Protein AF-0000000066940175 (afdb_homodimer)

Foldseek 3Di:
DPAEEDELPVPAQEWEDEDSHIYRAHLVLLVVQFVQSVQCPDPPNPPPQWDQDPVRGTYGYDHPADPVLVVVVRNQSSPVPVPDDQEDDLVSLLSNLVVCLVRVRLVSCVVVSVSRLVPPDPDLDLLRLLSSLVSCLSSVPFQSNFVSQLSPQQRAFAACDDRPPQCPDPLHFVCPSVVSRVVSVVLLVVLQCLLCVLLVLLVPDPAPLSVQLNVQLQVQCVVLQCHPPDPSNRRDHLNVSLVSLLPGDQQRRDDDARPPPVGVRGSNVNNNRSNSSVSSSVVSVCSSVPDIGDGSVVSNVVRVVVVVVVVD/DPAEEDELPVPAQEWEDEDSHIYRAHLVLLVVLFVQSVQCPDPPNPPPQWDQDPVRGTYGYDHPADPVLVVVVRNQSSPVPVPDDQEDDLVSLLSNLVVCLVRVRLVSCVVVSVSRLVPPDPDLDLLRLLSSLVSCLSSVPFQSNFVSQLSPQQRAFAACDDRPPQCPDPLHFVCPSVVSRVVSVVLLVVLQCLLCVLLVLLVPDPAPLSVQLNVQLQVQCVVLQCRPPDPSNRRDHLNVSLVSLLPGDLQRRDDDARPPPCGVRGCNVNNNRSNSSVSSSVSSVCSSVPDIGDGSVVSNVVRVVVVVVVVD

Secondary structure (DSSP, 8-state):
---EEEESSTT-SEEEEETTEEEEE-HHHHHHH-HHHHHHTSTT--STT-EEPTTS-EEEE-TTS-HHHHHHHHHHHTT-GGGS-S---HHHHHHHHHHHHHTT-HHHHHHHHHHHHHTS-----HHHHHHHHHHHHHTT-HHHHHHHHHHHHHH--S-----TTTTT-TTS-THHHHHHHHHHHHHHHHHHHHHHHHHHHHHTS-SHHHHHHHHHHHHHHHHTT--TTSHHHHHS-HHHHHHHHHTS-S-SS-S----SS-GGGSHHHHHHTTHHHHHHHHHHHHHHHH-----HHHHHHHHHHHHHHHT-/---EEEESSTT-SEEEEETTEEEEE-HHHHHHH-HHHHHHTSTT--STT-EEPTTS-EEEE-TTS-HHHHHHHHHHHTT-GGGS-S---HHHHHHHHHHHHHTT-HHHHHHHHHHHHHTS-----HHHHHHHHHHHHHTT-HHHHHHHHHHHHHH--S-----TTTTT-TTS-THHHHHHHHHHHHHHHHHHHHHHHHHHHHHTS-SHHHHHHHHHHHHHHHHTT--TTSHHHHHS-HHHHHHHHHTS-S-SS-S----SS-GGGSHHHHHHTTHHHHHHHHHHHHHHHH-----HHHHHHHHHHHHHHHT-

Structure (mmCIF, N/CA/C/O backbone):
data_AF-0000000066940175-model_v1
#
loop_
_entity.id
_entity.type
_entity.pdbx_description
1 polymer 'BTB domain-containing protein'
#
loop_
_atom_site.group_PDB
_atom_site.id
_atom_site.type_symbol
_atom_site.label_atom_id
_atom_site.label_alt_id
_atom_site.label_comp_id
_atom_site.label_asym_id
_atom_site.label_entity_id
_atom_site.label_seq_id
_atom_site.pdbx_PDB_ins_code
_atom_site.Cartn_x
_atom_site.Cartn_y
_atom_site.Cartn_z
_atom_site.occupancy
_atom_site.B_iso_or_equiv
_atom_site.auth_seq_id
_atom_site.auth_comp_id
_atom_site.auth_asym_id
_atom_site.auth_atom_id
_atom_site.pdbx_PDB_model_num
ATOM 1 N N . MET A 1 1 ? -8.594 -16.172 -40.312 1 38.34 1 MET A N 1
ATOM 2 C CA . MET A 1 1 ? -7.754 -15.148 -39.688 1 38.34 1 MET A CA 1
ATOM 3 C C . MET A 1 1 ? -6.738 -15.789 -38.75 1 38.34 1 MET A C 1
ATOM 5 O O . MET A 1 1 ? -7.043 -16.766 -38.062 1 38.34 1 MET A O 1
ATOM 9 N N . ALA A 1 2 ? -5.523 -15.633 -38.875 1 49.22 2 ALA A N 1
ATOM 10 C CA . ALA A 1 2 ? -4.402 -16.328 -38.25 1 49.22 2 ALA A CA 1
ATOM 11 C C . ALA A 1 2 ? -4.488 -16.25 -36.719 1 49.22 2 ALA A C 1
ATOM 13 O O . ALA A 1 2 ? -4.57 -15.156 -36.156 1 49.22 2 ALA A O 1
ATOM 14 N N . THR A 1 3 ? -5.059 -17.25 -35.969 1 66.62 3 THR A N 1
ATOM 15 C CA . THR A 1 3 ? -5.184 -17.328 -34.531 1 66.62 3 THR A CA 1
ATOM 16 C C . THR A 1 3 ? -3.818 -17.188 -33.844 1 66.62 3 THR A C 1
ATOM 18 O O . THR A 1 3 ? -2.891 -17.922 -34.156 1 66.62 3 THR A O 1
ATOM 21 N N . THR A 1 4 ? -3.506 -15.969 -33.344 1 80.31 4 THR A N 1
ATOM 22 C CA . THR A 1 4 ? -2.246 -15.711 -32.656 1 80.31 4 THR A CA 1
ATOM 23 C C . THR A 1 4 ? -2.199 -16.453 -31.312 1 80.31 4 THR A C 1
ATOM 25 O O . THR A 1 4 ? -3.213 -16.562 -30.625 1 80.31 4 THR A O 1
ATOM 28 N N . CYS A 1 5 ? -1.173 -17.188 -31.141 1 86.5 5 CYS A N 1
ATOM 29 C CA . CYS A 1 5 ? -0.987 -17.953 -29.906 1 86.5 5 CYS A CA 1
ATOM 30 C C . CYS A 1 5 ? -0.007 -17.25 -28.969 1 86.5 5 CYS A C 1
ATOM 32 O O . CYS A 1 5 ? 1.11 -16.906 -29.375 1 86.5 5 CYS A O 1
ATOM 34 N N . ILE A 1 6 ? -0.46 -16.844 -27.797 1 92.5 6 ILE A N 1
ATOM 35 C CA . ILE A 1 6 ? 0.382 -16.25 -26.766 1 92.5 6 ILE A CA 1
ATOM 36 C C . ILE A 1 6 ? 0.875 -17.344 -25.812 1 92.5 6 ILE A C 1
ATOM 38 O O . ILE A 1 6 ? 0.072 -18.078 -25.234 1 92.5 6 ILE A O 1
ATOM 42 N N . ASP A 1 7 ? 2.148 -17.438 -25.703 1 94.5 7 ASP A N 1
ATOM 43 C CA . ASP A 1 7 ? 2.748 -18.484 -24.859 1 94.5 7 ASP A CA 1
ATOM 44 C C . ASP A 1 7 ? 2.953 -17.984 -23.438 1 94.5 7 ASP A C 1
ATOM 46 O O . ASP A 1 7 ? 4.027 -17.484 -23.094 1 94.5 7 ASP A O 1
ATOM 50 N N . ILE A 1 8 ? 1.96 -18.141 -22.625 1 96.88 8 ILE A N 1
ATOM 51 C CA . ILE A 1 8 ? 2.111 -17.859 -21.203 1 96.88 8 ILE A CA 1
ATOM 52 C C . ILE A 1 8 ? 2.994 -18.922 -20.547 1 96.88 8 ILE A C 1
ATOM 54 O O . ILE A 1 8 ? 3.916 -18.594 -19.797 1 96.88 8 ILE A O 1
ATOM 58 N N . ASP A 1 9 ? 2.709 -20.125 -20.828 1 96.44 9 ASP A N 1
ATOM 59 C CA . ASP A 1 9 ? 3.58 -21.266 -20.547 1 96.44 9 ASP A CA 1
ATOM 60 C C . ASP A 1 9 ? 3.959 -22 -21.828 1 96.44 9 ASP A C 1
ATOM 62 O O . ASP A 1 9 ? 3.166 -22.781 -22.375 1 96.44 9 ASP A O 1
ATOM 66 N N . PRO A 1 10 ? 5.184 -21.797 -22.281 1 91.94 10 PRO A N 1
ATOM 67 C CA . PRO A 1 10 ? 5.586 -22.375 -23.562 1 91.94 10 PRO A CA 1
ATOM 68 C C . PRO A 1 10 ? 5.508 -23.891 -23.578 1 91.94 10 PRO A C 1
ATOM 70 O O . PRO A 1 10 ? 5.355 -24.5 -24.641 1 91.94 10 PRO A O 1
ATOM 73 N N . ILE A 1 11 ? 5.621 -24.5 -22.453 1 91.06 11 ILE A N 1
ATOM 74 C CA . ILE A 1 11 ? 5.543 -25.953 -22.406 1 91.06 11 ILE A CA 1
ATOM 75 C C . ILE A 1 11 ? 4.238 -26.391 -21.734 1 91.06 11 ILE A C 1
ATOM 77 O O . ILE A 1 11 ? 4.141 -27.5 -21.203 1 91.06 11 ILE A O 1
ATOM 81 N N . GLY A 1 12 ? 3.291 -25.5 -21.703 1 93.56 12 GLY A N 1
ATOM 82 C CA . GLY A 1 12 ? 1.998 -25.781 -21.094 1 93.56 12 GLY A CA 1
ATOM 83 C C . GLY A 1 12 ? 1.196 -26.828 -21.859 1 93.56 12 GLY A C 1
ATOM 84 O O . GLY A 1 12 ? 1.399 -27.016 -23.047 1 93.56 12 GLY A O 1
ATOM 85 N N . ASP A 1 13 ? 0.236 -27.422 -21.188 1 93.06 13 ASP A N 1
ATOM 86 C CA . ASP A 1 13 ? -0.524 -28.531 -21.766 1 93.06 13 ASP A CA 1
ATOM 87 C C . ASP A 1 13 ? -1.971 -28.125 -22.031 1 93.06 13 ASP A C 1
ATOM 89 O O . ASP A 1 13 ? -2.816 -28.984 -22.312 1 93.06 13 ASP A O 1
ATOM 93 N N . LEU A 1 14 ? -2.234 -26.875 -21.906 1 94.31 14 LEU A N 1
ATOM 94 C CA . LEU A 1 14 ? -3.605 -26.406 -22.047 1 94.31 14 LEU A CA 1
ATOM 95 C C . LEU A 1 14 ? -3.646 -25.109 -22.844 1 94.31 14 LEU A C 1
ATOM 97 O O . LEU A 1 14 ? -2.818 -24.219 -22.641 1 94.31 14 LEU A O 1
ATOM 101 N N . VAL A 1 15 ? -4.59 -25.062 -23.719 1 95.12 15 VAL A N 1
ATOM 102 C CA . VAL A 1 15 ? -4.797 -23.828 -24.484 1 95.12 15 VAL A CA 1
ATOM 103 C C . VAL A 1 15 ? -6.18 -23.266 -24.188 1 95.12 15 VAL A C 1
ATOM 105 O O . VAL A 1 15 ? -7.184 -23.969 -24.266 1 95.12 15 VAL A O 1
ATOM 108 N N . ILE A 1 16 ? -6.219 -22 -23.797 1 95.5 16 ILE A N 1
ATOM 109 C CA . ILE A 1 16 ? -7.461 -21.266 -23.578 1 95.5 16 ILE A CA 1
ATOM 110 C C . ILE A 1 16 ? -7.77 -20.391 -24.781 1 95.5 16 ILE A C 1
ATOM 112 O O . ILE A 1 16 ? -6.926 -19.609 -25.219 1 95.5 16 ILE A O 1
ATOM 116 N N . GLU A 1 17 ? -8.953 -20.609 -25.281 1 94.81 17 GLU A N 1
ATOM 117 C CA . GLU A 1 17 ? -9.336 -19.828 -26.453 1 94.81 17 GLU A CA 1
ATOM 118 C C . GLU A 1 17 ? -10.375 -18.766 -26.109 1 94.81 17 GLU A C 1
ATOM 120 O O . GLU A 1 17 ? -11.453 -19.094 -25.594 1 94.81 17 GLU A O 1
ATOM 125 N N . ILE A 1 18 ? -10.023 -17.562 -26.297 1 94.44 18 ILE A N 1
ATOM 126 C CA . ILE A 1 18 ? -10.914 -16.422 -26.078 1 94.44 18 ILE A CA 1
ATOM 127 C C . ILE A 1 18 ? -10.891 -15.516 -27.297 1 94.44 18 ILE A C 1
ATOM 129 O O . ILE A 1 18 ? -9.828 -15.062 -27.734 1 94.44 18 ILE A O 1
ATOM 133 N N . GLU A 1 19 ? -12.148 -15.211 -27.75 1 88.88 19 GLU A N 1
ATOM 134 C CA . GLU A 1 19 ? -12.234 -14.406 -28.969 1 88.88 19 GLU A CA 1
ATOM 135 C C . GLU A 1 19 ? -11.375 -14.992 -30.078 1 88.88 19 GLU A C 1
ATOM 137 O O . GLU A 1 19 ? -11.531 -16.156 -30.438 1 88.88 19 GLU A O 1
ATOM 142 N N . ASN A 1 20 ? -10.367 -14.336 -30.609 1 86.81 20 ASN A N 1
ATOM 143 C CA . ASN A 1 20 ? -9.516 -14.82 -31.688 1 86.81 20 ASN A CA 1
ATOM 144 C C . ASN A 1 20 ? -8.078 -15.039 -31.219 1 86.81 20 ASN A C 1
ATOM 146 O O . ASN A 1 20 ? -7.145 -14.977 -32.031 1 86.81 20 ASN A O 1
ATOM 150 N N . GLU A 1 21 ? -7.988 -15.305 -29.906 1 93.88 21 GLU A N 1
ATOM 151 C CA . GLU A 1 21 ? -6.656 -15.516 -29.359 1 93.88 21 GLU A CA 1
ATOM 152 C C . GLU A 1 21 ? -6.586 -16.828 -28.578 1 93.88 21 GLU A C 1
ATOM 154 O O . GLU A 1 21 ? -7.594 -17.281 -28.031 1 93.88 21 GLU A O 1
ATOM 159 N N . ARG A 1 22 ? -5.406 -17.375 -28.656 1 94.5 22 ARG A N 1
ATOM 160 C CA . ARG A 1 22 ? -5.113 -18.594 -27.906 1 94.5 22 ARG A CA 1
ATOM 161 C C . ARG A 1 22 ? -4.027 -18.359 -26.859 1 94.5 22 ARG A C 1
ATOM 163 O O . ARG A 1 22 ? -3.014 -17.719 -27.156 1 94.5 22 ARG A O 1
ATOM 170 N N . LEU A 1 23 ? -4.297 -18.75 -25.641 1 96.75 23 LEU A N 1
ATOM 171 C CA . LEU A 1 23 ? -3.324 -18.672 -24.562 1 96.75 23 LEU A CA 1
ATOM 172 C C . LEU A 1 23 ? -2.846 -20.047 -24.141 1 96.75 23 LEU A C 1
ATOM 174 O O . LEU A 1 23 ? -3.629 -20.859 -23.641 1 96.75 23 LEU A O 1
ATOM 178 N N . ARG A 1 24 ? -1.59 -20.328 -24.438 1 96.44 24 ARG A N 1
ATOM 179 C CA . ARG A 1 24 ? -1.033 -21.578 -23.938 1 96.44 24 ARG A CA 1
ATOM 180 C C . ARG A 1 24 ? -0.667 -21.484 -22.469 1 96.44 24 ARG A C 1
ATOM 182 O O . ARG A 1 24 ? 0.126 -20.625 -22.078 1 96.44 24 ARG A O 1
ATOM 189 N N . THR A 1 25 ? -1.273 -22.297 -21.656 1 97.19 25 THR A N 1
ATOM 190 C CA . THR A 1 25 ? -1.152 -22.219 -20.219 1 97.19 25 THR A CA 1
ATOM 191 C C . THR A 1 25 ? -0.934 -23.609 -19.609 1 97.19 25 THR A C 1
ATOM 193 O O . THR A 1 25 ? -0.825 -24.594 -20.328 1 97.19 25 THR A O 1
ATOM 196 N N . SER A 1 26 ? -0.748 -23.672 -18.312 1 96.88 26 SER A N 1
ATOM 197 C CA . SER A 1 26 ? -0.604 -24.922 -17.562 1 96.88 26 SER A CA 1
ATOM 198 C C . SER A 1 26 ? -1.913 -25.312 -16.891 1 96.88 26 SER A C 1
ATOM 200 O O . SER A 1 26 ? -2.451 -24.547 -16.078 1 96.88 26 SER A O 1
ATOM 202 N N . SER A 1 27 ? -2.383 -26.516 -17.203 1 95.69 27 SER A N 1
ATOM 203 C CA . SER A 1 27 ? -3.596 -27 -16.547 1 95.69 27 SER A CA 1
ATOM 204 C C . SER A 1 27 ? -3.395 -27.141 -15.047 1 95.69 27 SER A C 1
ATOM 206 O O . SER A 1 27 ? -4.32 -26.891 -14.266 1 95.69 27 SER A O 1
ATOM 208 N N . LYS A 1 28 ? -2.182 -27.469 -14.648 1 96 28 LYS A N 1
ATOM 209 C CA . LYS A 1 28 ? -1.861 -27.594 -13.234 1 96 28 LYS A CA 1
ATOM 210 C C . LYS A 1 28 ? -2.016 -26.266 -12.508 1 96 28 LYS A C 1
ATOM 212 O O . LYS A 1 28 ? -2.65 -26.188 -11.453 1 96 28 LYS A O 1
ATOM 217 N N . VAL A 1 29 ? -1.492 -25.234 -13.102 1 97.94 29 VAL A N 1
ATOM 218 C CA . VAL A 1 29 ? -1.504 -23.906 -12.492 1 97.94 29 VAL A CA 1
ATOM 219 C C . VAL A 1 29 ? -2.938 -23.391 -12.406 1 97.94 29 VAL A C 1
ATOM 221 O O . VAL A 1 29 ? -3.371 -22.906 -11.359 1 97.94 29 VAL A O 1
ATOM 224 N N . LEU A 1 30 ? -3.646 -23.516 -13.492 1 97.81 30 LEU A N 1
ATOM 225 C CA . LEU A 1 30 ? -5.031 -23.062 -13.508 1 97.81 30 LEU A CA 1
ATOM 226 C C . LEU A 1 30 ? -5.859 -23.812 -12.469 1 97.81 30 LEU A C 1
ATOM 228 O O . LEU A 1 30 ? -6.688 -23.219 -11.773 1 97.81 30 LEU A O 1
ATOM 232 N N . SER A 1 31 ? -5.594 -25.141 -12.336 1 96.94 31 SER A N 1
ATOM 233 C CA . SER A 1 31 ? -6.344 -25.969 -11.398 1 96.94 31 SER A CA 1
ATOM 234 C C . SER A 1 31 ? -6.027 -25.594 -9.953 1 96.94 31 SER A C 1
ATOM 236 O O . SER A 1 31 ? -6.895 -25.672 -9.078 1 96.94 31 SER A O 1
ATOM 238 N N . LEU A 1 32 ? -4.844 -25.203 -9.688 1 97.5 32 LEU A N 1
ATOM 239 C CA . LEU A 1 32 ? -4.449 -24.797 -8.336 1 97.5 32 LEU A CA 1
ATOM 240 C C . LEU A 1 32 ? -5.055 -23.453 -7.969 1 97.5 32 LEU A C 1
ATOM 242 O O . LEU A 1 32 ? -5.449 -23.234 -6.82 1 97.5 32 LEU A O 1
ATOM 246 N N . ALA A 1 33 ? -5.141 -22.578 -8.953 1 97.88 33 ALA A N 1
ATOM 247 C CA . ALA A 1 33 ? -5.578 -21.219 -8.711 1 97.88 33 ALA A CA 1
ATOM 248 C C . ALA A 1 33 ? -7.102 -21.125 -8.664 1 97.88 33 ALA A C 1
ATOM 250 O O . ALA A 1 33 ? -7.66 -20.188 -8.078 1 97.88 33 ALA A O 1
ATOM 251 N N . SER A 1 34 ? -7.812 -22.078 -9.273 1 97.81 34 SER A N 1
ATOM 252 C CA . SER A 1 34 ? -9.258 -21.984 -9.469 1 97.81 34 SER A CA 1
ATOM 253 C C . SER A 1 34 ? -9.914 -23.35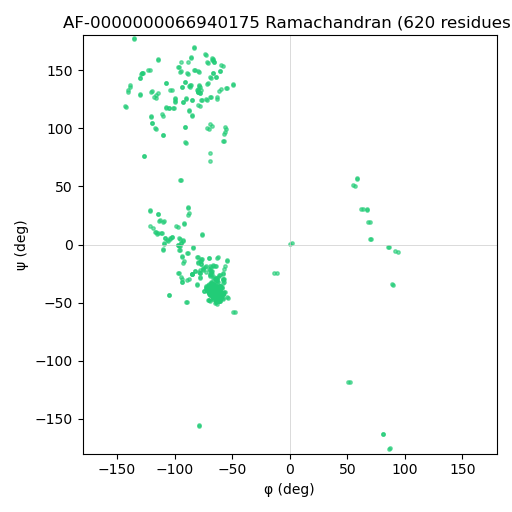9 -9.305 1 97.81 34 SER A C 1
ATOM 255 O O . SER A 1 34 ? -9.688 -24.266 -10.109 1 97.81 34 SER A O 1
ATOM 257 N N . PRO A 1 35 ? -10.797 -23.484 -8.352 1 96.62 35 PRO A N 1
ATOM 258 C CA . PRO A 1 35 ? -11.547 -24.734 -8.227 1 96.62 35 PRO A CA 1
ATOM 259 C C . PRO A 1 35 ? -12.438 -25.016 -9.43 1 96.62 35 PRO A C 1
ATOM 261 O O . PRO A 1 35 ? -12.695 -26.188 -9.758 1 96.62 35 PRO A O 1
ATOM 264 N N . VAL A 1 36 ? -12.891 -24 -10.039 1 96.31 36 VAL A N 1
ATOM 265 C CA . VAL A 1 36 ? -13.711 -24.141 -11.242 1 96.31 36 VAL A CA 1
ATOM 266 C C . VAL A 1 36 ? -12.898 -24.797 -12.352 1 96.31 36 VAL A C 1
ATOM 268 O O . VAL A 1 36 ? -13.344 -25.766 -12.969 1 96.31 36 VAL A O 1
ATOM 271 N N . PHE A 1 37 ? -11.711 -24.344 -12.578 1 96.12 37 PHE A N 1
ATOM 272 C CA . PHE A 1 37 ? -10.852 -24.969 -13.578 1 96.12 37 PHE A CA 1
ATOM 273 C C . PHE A 1 37 ? -10.406 -26.359 -13.133 1 96.12 37 PHE A C 1
ATOM 275 O O . PHE A 1 37 ? -10.25 -27.25 -13.969 1 96.12 37 PHE A O 1
ATOM 282 N N . ALA A 1 38 ? -10.172 -26.484 -11.812 1 95.62 38 ALA A N 1
ATOM 283 C CA . ALA A 1 38 ? -9.828 -27.812 -11.312 1 95.62 38 ALA A CA 1
ATOM 284 C C . ALA A 1 38 ? -10.906 -28.828 -11.672 1 95.62 38 ALA A C 1
ATOM 286 O O . ALA A 1 38 ? -10.594 -29.953 -12.086 1 95.62 38 ALA A O 1
ATOM 287 N N . ALA A 1 39 ? -12.125 -28.438 -11.555 1 93.62 39 ALA A N 1
ATOM 288 C CA . ALA A 1 39 ? -13.25 -29.312 -11.875 1 93.62 39 ALA A CA 1
ATOM 289 C C . ALA A 1 39 ? -13.367 -29.516 -13.383 1 93.62 39 ALA A C 1
ATOM 291 O O . ALA A 1 39 ? -13.586 -30.641 -13.844 1 93.62 39 ALA A O 1
ATOM 292 N N . MET A 1 40 ? -13.148 -28.5 -14.133 1 91.25 40 MET A N 1
ATOM 293 C CA . MET A 1 40 ? -13.305 -28.516 -15.586 1 91.25 40 MET A CA 1
ATOM 294 C C . MET A 1 40 ? -12.234 -29.375 -16.234 1 91.25 40 MET A C 1
ATOM 296 O O . MET A 1 40 ? -12.469 -29.984 -17.281 1 91.25 40 MET A O 1
ATOM 300 N N . LEU A 1 41 ? -11.07 -29.484 -15.562 1 91.19 41 LEU A N 1
ATOM 301 C CA . LEU A 1 41 ? -9.922 -30.109 -16.203 1 91.19 41 LEU A CA 1
ATOM 302 C C . LEU A 1 41 ? -9.68 -31.516 -15.633 1 91.19 41 LEU A C 1
ATOM 304 O O . LEU A 1 41 ? -8.695 -32.156 -15.992 1 91.19 41 LEU A O 1
ATOM 308 N N . ARG A 1 42 ? -10.516 -31.906 -14.781 1 86.25 42 ARG A N 1
ATOM 309 C CA . ARG A 1 42 ? -10.406 -33.25 -14.266 1 86.25 42 ARG A CA 1
ATOM 310 C C . ARG A 1 42 ? -10.547 -34.281 -15.383 1 86.25 42 ARG A C 1
ATOM 312 O O . ARG A 1 42 ? -11.25 -34.062 -16.359 1 86.25 42 ARG A O 1
ATOM 319 N N . PRO A 1 43 ? -9.828 -35.438 -15.141 1 76.25 43 PRO A N 1
ATOM 320 C CA . PRO A 1 43 ? -10.008 -36.5 -16.125 1 76.25 43 PRO A CA 1
ATOM 321 C C . PRO A 1 43 ? -11.453 -37 -16.219 1 76.25 43 PRO A C 1
ATOM 323 O O . PRO A 1 43 ? -12.133 -37.125 -15.195 1 76.25 43 PRO A O 1
ATOM 326 N N . GLY A 1 44 ? -12.016 -37.125 -17.359 1 66.75 44 GLY A N 1
ATOM 327 C CA . GLY A 1 44 ? -13.359 -37.656 -17.547 1 66.75 44 GLY A CA 1
ATOM 328 C C . GLY A 1 44 ? -14.406 -36.562 -17.609 1 66.75 44 GLY A C 1
ATOM 329 O O . GLY A 1 44 ? -15.609 -36.844 -17.656 1 66.75 44 GLY A O 1
ATOM 330 N N . PHE A 1 45 ? -13.875 -35.438 -17.344 1 61.31 45 PHE A N 1
ATOM 331 C CA . PHE A 1 45 ? -14.844 -34.344 -17.406 1 61.31 45 PHE A CA 1
ATOM 332 C C . PHE A 1 45 ? -15.508 -34.281 -18.781 1 61.31 45 PHE A C 1
ATOM 334 O O . PHE A 1 45 ? -14.82 -34.25 -19.797 1 61.31 45 PHE A O 1
ATOM 341 N N . ARG A 1 46 ? -16.578 -34.969 -18.984 1 55.06 46 ARG A N 1
ATOM 342 C CA . ARG A 1 46 ? -17.422 -35.156 -20.172 1 55.06 46 ARG A CA 1
ATOM 343 C C . ARG A 1 46 ? -17.922 -33.812 -20.703 1 55.06 46 ARG A C 1
ATOM 345 O O . ARG A 1 46 ? -18.547 -33.781 -21.766 1 55.06 46 ARG A O 1
ATOM 352 N N . GLU A 1 47 ? -17.844 -32.844 -19.812 1 52.5 47 GLU A N 1
ATOM 353 C CA . GLU A 1 47 ? -18.625 -31.781 -20.406 1 52.5 47 GLU A CA 1
ATOM 354 C C . GLU A 1 47 ? -17.891 -31.156 -21.594 1 52.5 47 GLU A C 1
ATOM 356 O O . GLU A 1 47 ? -16.656 -31.062 -21.594 1 52.5 47 GLU A O 1
ATOM 361 N N . GLY A 1 48 ? -18.156 -31.453 -22.828 1 53.34 48 GLY A N 1
ATOM 362 C CA . GLY A 1 48 ? -17.922 -31.047 -24.203 1 53.34 48 GLY A CA 1
ATOM 363 C C . GLY A 1 48 ? -17 -29.844 -24.312 1 53.34 48 GLY A C 1
ATOM 364 O O . GLY A 1 48 ? -16.766 -29.328 -25.406 1 53.34 48 GLY A O 1
ATOM 365 N N . THR A 1 49 ? -16.547 -29.391 -23.141 1 61.88 49 THR A N 1
ATOM 366 C CA . THR A 1 49 ? -15.969 -28.062 -23.328 1 61.88 49 THR A CA 1
ATOM 367 C C . THR A 1 49 ? -14.469 -28.172 -23.594 1 61.88 49 THR A C 1
ATOM 369 O O . THR A 1 49 ? -13.891 -27.297 -24.266 1 61.88 49 THR A O 1
ATOM 372 N N . VAL A 1 50 ? -13.859 -29.375 -23.297 1 67.19 50 VAL A N 1
ATOM 373 C CA . VAL A 1 50 ? -12.43 -29.5 -23.562 1 67.19 50 VAL A CA 1
ATOM 374 C C . VAL A 1 50 ? -12.203 -30.344 -24.812 1 67.19 50 VAL A C 1
ATOM 376 O O . VAL A 1 50 ? -12.75 -31.453 -24.922 1 67.19 50 VAL A O 1
ATOM 379 N N . ARG A 1 51 ? -11.617 -29.734 -25.812 1 72.19 51 ARG A N 1
ATOM 380 C CA . ARG A 1 51 ? -11.305 -30.422 -27.062 1 72.19 51 ARG A CA 1
ATOM 381 C C . ARG A 1 51 ? -9.82 -30.75 -27.141 1 72.19 51 ARG A C 1
ATOM 383 O O . ARG A 1 51 ? -8.984 -30.047 -26.594 1 72.19 51 ARG A O 1
ATOM 390 N N . ASN A 1 52 ? -9.516 -31.922 -27.5 1 70.62 52 ASN A N 1
ATOM 391 C CA . ASN A 1 52 ? -8.125 -32.281 -27.75 1 70.62 52 ASN A CA 1
ATOM 392 C C . ASN A 1 52 ? -7.695 -31.922 -29.172 1 70.62 52 ASN A C 1
ATOM 394 O O . ASN A 1 52 ? -8.477 -32.094 -30.109 1 70.62 52 ASN A O 1
ATOM 398 N N . THR A 1 53 ? -6.609 -31.125 -29.141 1 66.06 53 THR A N 1
ATOM 399 C CA . THR A 1 53 ? -6.07 -30.844 -30.469 1 66.06 53 THR A CA 1
ATOM 400 C C . THR A 1 53 ? -5.164 -31.984 -30.938 1 66.06 53 THR A C 1
ATOM 402 O O . THR A 1 53 ? -4.918 -32.938 -30.188 1 66.06 53 THR A O 1
ATOM 405 N N . GLU A 1 54 ? -4.809 -31.891 -32.25 1 59.59 54 GLU A N 1
ATOM 406 C CA . GLU A 1 54 ? -3.939 -32.875 -32.875 1 59.59 54 GLU A CA 1
ATOM 407 C C . GLU A 1 54 ? -2.6 -32.969 -32.156 1 59.59 54 GLU A C 1
ATOM 409 O O . GLU A 1 54 ? -1.982 -34.031 -32.094 1 59.59 54 GLU A O 1
ATOM 414 N N . ASP A 1 55 ? -2.15 -31.891 -31.562 1 65.31 55 ASP A N 1
ATOM 415 C CA . ASP A 1 55 ? -0.84 -31.875 -30.906 1 65.31 55 ASP A CA 1
ATOM 416 C C . ASP A 1 55 ? -0.949 -32.25 -29.438 1 65.31 55 ASP A C 1
ATOM 418 O O . ASP A 1 55 ? -0.04 -32 -28.656 1 65.31 55 ASP A O 1
ATOM 422 N N . ASN A 1 56 ? -2.076 -32.875 -29.125 1 70.81 56 ASN A N 1
ATOM 423 C CA . ASN A 1 56 ? -2.309 -33.438 -27.797 1 70.81 56 ASN A CA 1
ATOM 424 C C . ASN A 1 56 ? -2.439 -32.344 -26.75 1 70.81 56 ASN A C 1
ATOM 426 O O . ASN A 1 56 ? -2.025 -32.531 -25.594 1 70.81 56 ASN A O 1
ATOM 430 N N . LEU A 1 57 ? -2.713 -31.219 -27.281 1 83.56 57 LEU A N 1
ATOM 431 C CA . LEU A 1 57 ? -3.027 -30.141 -26.344 1 83.56 57 LEU A CA 1
ATOM 432 C C . LEU A 1 57 ? -4.531 -30.047 -26.125 1 83.56 57 LEU A C 1
ATOM 434 O O . LEU A 1 57 ? -5.32 -30.203 -27.047 1 83.56 57 LEU A O 1
ATOM 438 N N . ARG A 1 58 ? -4.918 -29.891 -24.875 1 89.69 58 ARG A N 1
ATOM 439 C CA . ARG A 1 58 ? -6.312 -29.656 -24.516 1 89.69 58 ARG A CA 1
ATOM 440 C C . ARG A 1 58 ? -6.695 -28.203 -24.766 1 89.69 58 ARG A C 1
ATOM 442 O O . ARG A 1 58 ? -5.91 -27.297 -24.5 1 89.69 58 ARG A O 1
ATOM 449 N N . VAL A 1 59 ? -7.859 -28.031 -25.328 1 91.69 59 VAL A N 1
ATOM 450 C CA . VAL A 1 59 ? -8.328 -26.688 -25.641 1 91.69 59 VAL A CA 1
ATOM 451 C C . VAL A 1 59 ? -9.633 -26.406 -24.906 1 91.69 59 VAL A C 1
ATOM 453 O O . VAL A 1 59 ? -10.547 -27.234 -24.922 1 91.69 59 VAL A O 1
ATOM 456 N N . VAL A 1 60 ? -9.773 -25.281 -24.234 1 93.31 60 VAL A N 1
ATOM 457 C CA . VAL A 1 60 ? -10.977 -24.828 -23.547 1 93.31 60 VAL A CA 1
ATOM 458 C C . VAL A 1 60 ? -11.43 -23.484 -24.141 1 93.31 60 VAL A C 1
ATOM 460 O O . VAL A 1 60 ? -10.773 -22.453 -23.938 1 93.31 60 VAL A O 1
ATOM 463 N N . PRO A 1 61 ? -12.516 -23.484 -24.844 1 93.25 61 PRO A N 1
ATOM 464 C CA . PRO A 1 61 ? -13.055 -22.219 -25.344 1 93.25 61 PRO A CA 1
ATOM 465 C C . PRO A 1 61 ? -13.828 -21.438 -24.281 1 93.25 61 PRO A C 1
ATOM 467 O O . PRO A 1 61 ? -14.633 -22.016 -23.547 1 93.25 61 PRO A O 1
ATOM 470 N N . LEU A 1 62 ? -13.531 -20.156 -24.141 1 94.06 62 LEU A N 1
ATOM 471 C CA . LEU A 1 62 ? -14.25 -19.25 -23.25 1 94.06 62 LEU A CA 1
ATOM 472 C C . LEU A 1 62 ? -14.734 -18.016 -24.016 1 94.06 62 LEU A C 1
ATOM 474 O O . LEU A 1 62 ? -14.289 -16.906 -23.75 1 94.06 62 LEU A O 1
ATOM 478 N N . PRO A 1 63 ? -15.727 -18.188 -24.75 1 91.81 63 PRO A N 1
ATOM 479 C CA . PRO A 1 63 ? -16.125 -17.141 -25.688 1 91.81 63 PRO A CA 1
ATOM 480 C C . PRO A 1 63 ? -16.703 -15.906 -24.969 1 91.81 63 PRO A C 1
ATOM 482 O O . PRO A 1 63 ? -16.641 -14.797 -25.516 1 91.81 63 PRO A O 1
ATOM 485 N N . ASP A 1 64 ? -17.172 -15.961 -23.766 1 92.75 64 ASP A N 1
ATOM 486 C CA . ASP A 1 64 ? -17.859 -14.867 -23.109 1 92.75 64 ASP A CA 1
ATOM 487 C C . ASP A 1 64 ? -16.906 -14.078 -22.203 1 92.75 64 ASP A C 1
ATOM 489 O O . ASP A 1 64 ? -17.297 -13.07 -21.625 1 92.75 64 ASP A O 1
ATOM 493 N N . ASP A 1 65 ? -15.68 -14.508 -22.172 1 95.12 65 ASP A N 1
ATOM 494 C CA . ASP A 1 65 ? -14.773 -13.875 -21.219 1 95.12 65 ASP A CA 1
ATOM 495 C C . ASP A 1 65 ? -13.977 -12.75 -21.891 1 95.12 65 ASP A C 1
ATOM 497 O O . ASP A 1 65 ? -13.758 -12.781 -23.094 1 95.12 65 ASP A O 1
ATOM 501 N N . ASP A 1 66 ? -13.656 -11.734 -21.062 1 95.94 66 ASP A N 1
ATOM 502 C CA . ASP A 1 66 ? -12.805 -10.648 -21.516 1 95.94 66 ASP A CA 1
ATOM 503 C C . ASP A 1 66 ? -11.359 -11.109 -21.672 1 95.94 66 ASP A C 1
ATOM 505 O O . ASP A 1 66 ? -10.758 -11.625 -20.719 1 95.94 66 ASP A O 1
ATOM 509 N N . LEU A 1 67 ? -10.789 -10.93 -22.828 1 96.38 67 LEU A N 1
ATOM 510 C CA . LEU A 1 67 ? -9.469 -11.445 -23.172 1 96.38 67 LEU A CA 1
ATOM 511 C C . LEU A 1 67 ? -8.398 -10.797 -22.281 1 96.38 67 LEU A C 1
ATOM 513 O O . LEU A 1 67 ? -7.57 -11.492 -21.703 1 96.38 67 LEU A O 1
ATOM 517 N N . ASP A 1 68 ? -8.43 -9.5 -22.188 1 96.44 68 ASP A N 1
ATOM 518 C CA . ASP A 1 68 ? -7.391 -8.781 -21.453 1 96.44 68 ASP A CA 1
ATOM 519 C C . ASP A 1 68 ? -7.406 -9.148 -19.984 1 96.44 68 ASP A C 1
ATOM 521 O O . ASP A 1 68 ? -6.355 -9.344 -19.375 1 96.44 68 ASP A O 1
ATOM 525 N N . ALA A 1 69 ? -8.578 -9.242 -19.406 1 97.12 69 ALA A N 1
ATOM 526 C CA . ALA A 1 69 ? -8.703 -9.609 -18 1 97.12 69 ALA A CA 1
ATOM 527 C C . ALA A 1 69 ? -8.211 -11.031 -17.766 1 97.12 69 ALA A C 1
ATOM 529 O O . ALA A 1 69 ? -7.492 -11.289 -16.797 1 97.12 69 ALA A O 1
ATOM 530 N N . PHE A 1 70 ? -8.562 -11.922 -18.688 1 97.81 70 PHE A N 1
ATOM 531 C CA . PHE A 1 70 ? -8.164 -13.312 -18.484 1 97.81 70 PHE A CA 1
ATOM 532 C C . PHE A 1 70 ? -6.668 -13.484 -18.703 1 97.81 70 PHE A C 1
ATOM 534 O O . PHE A 1 70 ? -6.02 -14.25 -17.984 1 97.81 70 PHE A O 1
ATOM 541 N N . LYS A 1 71 ? -6.188 -12.805 -19.656 1 97.25 71 LYS A N 1
ATOM 542 C CA . LYS A 1 71 ? -4.746 -12.82 -19.891 1 97.25 71 LYS A CA 1
ATOM 543 C C . LYS A 1 71 ? -3.98 -12.344 -18.656 1 97.25 71 LYS A C 1
ATOM 545 O O . LYS A 1 71 ? -2.947 -12.922 -18.312 1 97.25 71 LYS A O 1
ATOM 550 N N . LEU A 1 72 ? -4.496 -11.336 -18.047 1 97.56 72 LEU A N 1
ATOM 551 C CA . LEU A 1 72 ? -3.885 -10.812 -16.828 1 97.56 72 LEU A CA 1
ATOM 552 C C . LEU A 1 72 ? -3.881 -11.859 -15.719 1 97.56 72 LEU A C 1
ATOM 554 O O . LEU A 1 72 ? -2.867 -12.055 -15.047 1 97.56 72 LEU A O 1
ATOM 558 N N . VAL A 1 73 ? -4.988 -12.547 -15.57 1 98.31 73 VAL A N 1
ATOM 559 C CA . VAL A 1 73 ? -5.07 -13.633 -14.586 1 98.31 73 VAL A CA 1
ATOM 560 C C . VAL A 1 73 ? -4 -14.68 -14.883 1 98.31 73 VAL A C 1
ATOM 562 O O . VAL A 1 73 ? -3.246 -15.07 -13.992 1 98.31 73 VAL A O 1
ATOM 565 N N . CYS A 1 74 ? -3.889 -15.055 -16.125 1 98.44 74 CYS A N 1
ATOM 566 C CA . CYS A 1 74 ? -2.943 -16.094 -16.531 1 98.44 74 CYS A CA 1
ATOM 567 C C . CYS A 1 74 ? -1.509 -15.656 -16.25 1 98.44 74 CYS A C 1
ATOM 569 O O . CYS A 1 74 ? -0.702 -16.453 -15.758 1 98.44 74 CYS A O 1
ATOM 571 N N . ARG A 1 75 ? -1.259 -14.43 -16.562 1 98.12 75 ARG A N 1
ATOM 572 C CA . ARG A 1 75 ? 0.101 -13.945 -16.344 1 98.12 75 ARG A CA 1
ATOM 573 C C . ARG A 1 75 ? 0.442 -13.898 -14.867 1 98.12 75 ARG A C 1
ATOM 575 O O . ARG A 1 75 ? 1.557 -14.25 -14.469 1 98.12 75 ARG A O 1
ATOM 582 N N . VAL A 1 76 ? -0.486 -13.492 -14.055 1 98 76 VAL A N 1
ATOM 583 C CA . VAL A 1 76 ? -0.258 -13.406 -12.617 1 98 76 VAL A CA 1
ATOM 584 C C . VAL A 1 76 ? -0.002 -14.797 -12.055 1 98 76 VAL A C 1
ATOM 586 O O . VAL A 1 76 ? 0.996 -15.023 -11.367 1 98 76 VAL A O 1
ATOM 589 N N . ILE A 1 77 ? -0.81 -15.773 -12.398 1 98.44 77 ILE A N 1
ATOM 590 C CA . ILE A 1 77 ? -0.717 -17.078 -11.742 1 98.44 77 ILE A CA 1
ATOM 591 C C . ILE A 1 77 ? 0.43 -17.875 -12.352 1 98.44 77 ILE A C 1
ATOM 593 O O . ILE A 1 77 ? 0.855 -18.891 -11.781 1 98.44 77 ILE A O 1
ATOM 597 N N . HIS A 1 78 ? 0.923 -17.453 -13.492 1 98.5 78 HIS A N 1
ATOM 598 C CA . HIS A 1 78 ? 2.109 -18.094 -14.062 1 98.5 78 HIS A CA 1
ATOM 599 C C . HIS A 1 78 ? 3.367 -17.281 -13.742 1 98.5 78 HIS A C 1
ATOM 601 O O . HIS A 1 78 ? 4.387 -17.422 -14.422 1 98.5 78 HIS A O 1
ATOM 607 N N . PHE A 1 79 ? 3.281 -16.391 -12.797 1 97.62 79 PHE A N 1
ATOM 608 C CA . PHE A 1 79 ? 4.383 -15.703 -12.133 1 97.62 79 PHE A CA 1
ATOM 609 C C . PHE A 1 79 ? 5.098 -14.773 -13.102 1 97.62 79 PHE A C 1
ATOM 611 O O . PHE A 1 79 ? 6.324 -14.633 -13.047 1 97.62 79 PHE A O 1
ATOM 618 N N . GLN A 1 80 ? 4.352 -14.25 -14.062 1 97.25 80 GLN A N 1
ATOM 619 C CA . GLN A 1 80 ? 4.895 -13.25 -14.984 1 97.25 80 GLN A CA 1
ATOM 620 C C . GLN A 1 80 ? 4.574 -11.836 -14.508 1 97.25 80 GLN A C 1
ATOM 622 O O . GLN A 1 80 ? 4.066 -11.023 -15.281 1 97.25 80 GLN A O 1
ATOM 627 N N . LEU A 1 81 ? 4.93 -11.508 -13.336 1 95.44 81 LEU A N 1
ATOM 628 C CA . LEU A 1 81 ? 4.551 -10.258 -12.68 1 95.44 81 LEU A CA 1
ATOM 629 C C . LEU A 1 81 ? 5.379 -9.094 -13.203 1 95.44 81 LEU A C 1
ATOM 631 O O . LEU A 1 81 ? 5.02 -7.934 -13.008 1 95.44 81 LEU A O 1
ATOM 635 N N . ASP A 1 82 ? 6.477 -9.383 -13.859 1 92.81 82 ASP A N 1
ATOM 636 C CA . ASP A 1 82 ? 7.297 -8.344 -14.484 1 92.81 82 ASP A CA 1
ATOM 637 C C . ASP A 1 82 ? 6.758 -7.973 -15.859 1 92.81 82 ASP A C 1
ATOM 639 O O . ASP A 1 82 ? 7.25 -7.035 -16.5 1 92.81 82 ASP A O 1
ATOM 643 N N . GLN A 1 83 ? 5.691 -8.688 -16.297 1 94.56 83 GLN A N 1
ATOM 644 C CA . GLN A 1 83 ? 5.148 -8.469 -17.641 1 94.56 83 GLN A CA 1
ATOM 645 C C . GLN A 1 83 ? 3.732 -7.902 -17.562 1 94.56 83 GLN A C 1
ATOM 647 O O . GLN A 1 83 ? 3.016 -7.898 -18.578 1 94.56 83 GLN A O 1
ATOM 652 N N . ILE A 1 84 ? 3.33 -7.531 -16.406 1 95.19 84 ILE A N 1
ATOM 653 C CA . ILE A 1 84 ? 1.996 -6.961 -16.25 1 95.19 84 ILE A CA 1
ATOM 654 C C . ILE A 1 84 ? 2.104 -5.496 -15.828 1 95.19 84 ILE A C 1
ATOM 656 O O . ILE A 1 84 ? 3.135 -5.07 -15.305 1 95.19 84 ILE A O 1
ATOM 660 N N . PRO A 1 85 ? 1.032 -4.75 -16.062 1 94 85 PRO A N 1
ATOM 661 C CA . PRO A 1 85 ? 1.094 -3.334 -15.695 1 94 85 PRO A CA 1
ATOM 662 C C . PRO A 1 85 ? 1.181 -3.115 -14.188 1 94 85 PRO A C 1
ATOM 664 O O . PRO A 1 85 ? 0.568 -3.857 -13.414 1 94 85 PRO A O 1
ATOM 667 N N . GLN A 1 86 ? 1.852 -2.096 -13.82 1 89.88 86 GLN A N 1
ATOM 668 C CA . GLN A 1 86 ? 1.973 -1.734 -12.414 1 89.88 86 GLN A CA 1
ATOM 669 C C . GLN A 1 86 ? 0.707 -1.047 -11.906 1 89.88 86 GLN A C 1
ATOM 671 O O . GLN A 1 86 ? 0.393 -1.105 -10.719 1 89.88 86 GLN A O 1
ATOM 676 N N . GLU A 1 87 ? 0.086 -0.42 -12.836 1 92.94 87 GLU A N 1
ATOM 677 C CA . GLU A 1 87 ? -1.172 0.255 -12.523 1 92.94 87 GLU A CA 1
ATOM 678 C C . GLU A 1 87 ? -2.271 -0.159 -13.5 1 92.94 87 GLU A C 1
ATOM 680 O O . GLU A 1 87 ? -1.994 -0.484 -14.656 1 92.94 87 GLU A O 1
ATOM 685 N N . LEU A 1 88 ? -3.445 -0.171 -12.961 1 95.06 88 LEU A N 1
ATOM 686 C CA . LEU A 1 88 ? -4.617 -0.48 -13.773 1 95.06 88 LEU A CA 1
ATOM 687 C C . LEU A 1 88 ? -5.707 0.567 -13.578 1 95.06 88 LEU A C 1
ATOM 689 O O . LEU A 1 88 ? -5.887 1.083 -12.477 1 95.06 88 LEU A O 1
ATOM 693 N N . GLU A 1 89 ? -6.395 0.866 -14.641 1 95 89 GLU A N 1
ATOM 694 C CA . GLU A 1 89 ? -7.586 1.705 -14.539 1 95 89 GLU A CA 1
ATOM 695 C C . GLU A 1 89 ? -8.742 0.941 -13.898 1 95 89 GLU A C 1
ATOM 697 O O . GLU A 1 89 ? -8.781 -0.29 -13.945 1 95 89 GLU A O 1
ATOM 702 N N . ILE A 1 90 ? -9.695 1.645 -13.469 1 94.81 90 ILE A N 1
ATOM 703 C CA . ILE A 1 90 ? -10.805 1.059 -12.727 1 94.81 90 ILE A CA 1
ATOM 704 C C . ILE A 1 90 ? -11.609 0.142 -13.641 1 94.81 90 ILE A C 1
ATOM 706 O O . ILE A 1 90 ? -12.094 -0.909 -13.203 1 94.81 90 ILE A O 1
ATOM 710 N N . ASP A 1 91 ? -11.719 0.459 -14.867 1 95.25 91 ASP A N 1
ATOM 711 C CA . ASP A 1 91 ? -12.453 -0.374 -15.812 1 95.25 91 ASP A CA 1
ATOM 712 C C . ASP A 1 91 ? -11.828 -1.763 -15.922 1 95.25 91 ASP A C 1
ATOM 714 O O . ASP A 1 91 ? -12.531 -2.77 -15.93 1 95.25 91 ASP A O 1
ATOM 718 N N . SER A 1 92 ? -10.555 -1.751 -16.016 1 96.5 92 SER A N 1
ATOM 719 C CA . SER A 1 92 ? -9.82 -3.008 -16.109 1 96.5 92 SER A CA 1
ATOM 720 C C . SER A 1 92 ? -9.953 -3.83 -14.836 1 96.5 92 SER A C 1
ATOM 722 O O . SER A 1 92 ? -10.086 -5.055 -14.891 1 96.5 92 SER A O 1
ATOM 724 N N . LEU A 1 93 ? -9.914 -3.143 -13.75 1 96.75 93 LEU A N 1
ATOM 725 C CA . LEU A 1 93 ? -10.031 -3.828 -12.469 1 96.75 93 LEU A CA 1
ATOM 726 C C . LEU A 1 93 ? -11.414 -4.449 -12.305 1 96.75 93 LEU A C 1
ATOM 728 O O . LEU A 1 93 ? -11.547 -5.535 -11.734 1 96.75 93 LEU A O 1
ATOM 732 N N . GLU A 1 94 ? -12.406 -3.773 -12.781 1 94.56 94 GLU A N 1
ATOM 733 C CA . GLU A 1 94 ? -13.758 -4.309 -12.727 1 94.56 94 GLU A CA 1
ATOM 734 C C . GLU A 1 94 ? -13.891 -5.574 -13.57 1 94.56 94 GLU A C 1
ATOM 736 O O . GLU A 1 94 ? -14.5 -6.555 -13.133 1 94.56 94 GLU A O 1
ATOM 741 N N . LYS A 1 95 ? -13.328 -5.562 -14.719 1 96.38 95 LYS A N 1
ATOM 742 C CA . LYS A 1 95 ? -13.336 -6.746 -15.578 1 96.38 95 LYS A CA 1
ATOM 743 C C . LYS A 1 95 ? -12.578 -7.898 -14.93 1 96.38 95 LYS A C 1
ATOM 745 O O . LYS A 1 95 ? -13.016 -9.055 -14.992 1 96.38 95 LYS A O 1
ATOM 750 N N . LEU A 1 96 ? -11.484 -7.543 -14.367 1 97.31 96 LEU A N 1
ATOM 751 C CA . LEU A 1 96 ? -10.688 -8.539 -13.664 1 97.31 96 LEU A CA 1
ATOM 752 C C . LEU A 1 96 ? -11.484 -9.164 -12.516 1 97.31 96 LEU A C 1
ATOM 754 O O . LEU A 1 96 ? -11.453 -10.383 -12.328 1 97.31 96 LEU A O 1
ATOM 758 N N . ALA A 1 97 ? -12.156 -8.312 -11.805 1 95.75 97 ALA A N 1
ATOM 759 C CA . ALA A 1 97 ? -12.953 -8.789 -10.672 1 95.75 97 ALA A CA 1
ATOM 760 C C . ALA A 1 97 ? -14.031 -9.766 -11.125 1 95.75 97 ALA A C 1
ATOM 762 O O . ALA A 1 97 ? -14.281 -10.773 -10.461 1 95.75 97 ALA A O 1
ATOM 763 N N . LEU A 1 98 ? -14.586 -9.531 -12.227 1 93.31 98 LEU A N 1
ATOM 764 C CA . LEU A 1 98 ? -15.625 -10.406 -12.766 1 93.31 98 LEU A CA 1
ATOM 765 C C . LEU A 1 98 ? -15.055 -11.766 -13.133 1 93.31 98 LEU A C 1
ATOM 767 O O . LEU A 1 98 ? -15.648 -12.805 -12.828 1 93.31 98 LEU A O 1
ATOM 771 N N . VAL A 1 99 ? -13.922 -11.734 -13.758 1 96.56 99 VAL A N 1
ATOM 772 C CA . VAL A 1 99 ? -13.266 -12.984 -14.133 1 96.56 99 VAL A CA 1
ATOM 773 C C . VAL A 1 99 ? -12.891 -13.773 -12.883 1 96.56 99 VAL A C 1
ATOM 775 O O . VAL A 1 99 ? -13.117 -14.984 -12.812 1 96.56 99 VAL A O 1
ATOM 778 N N . CYS A 1 100 ? -12.336 -13.094 -11.93 1 96.75 100 CYS A N 1
ATOM 779 C CA . CYS A 1 100 ? -11.914 -13.75 -10.695 1 96.75 100 CYS A CA 1
ATOM 780 C C . CYS A 1 100 ? -13.102 -14.359 -9.969 1 96.75 100 CYS A C 1
ATOM 782 O O . CYS A 1 100 ? -13 -15.453 -9.414 1 96.75 100 CYS A O 1
ATOM 784 N N . ASP A 1 101 ? -14.164 -13.648 -9.961 1 91.25 101 ASP A N 1
ATOM 785 C CA . ASP A 1 101 ? -15.383 -14.141 -9.32 1 91.25 101 ASP A CA 1
ATOM 786 C C . ASP A 1 101 ? -15.938 -15.352 -10.07 1 91.25 101 ASP A C 1
ATOM 788 O O . ASP A 1 101 ? -16.281 -16.359 -9.453 1 91.25 101 ASP A O 1
ATOM 792 N N . LYS A 1 102 ? -16 -15.289 -11.359 1 93.69 102 LYS A N 1
ATOM 793 C CA . LYS A 1 102 ? -16.547 -16.344 -12.211 1 93.69 102 LYS A CA 1
ATOM 794 C C . LYS A 1 102 ? -15.781 -17.656 -12.023 1 93.69 102 LYS A C 1
ATOM 796 O O . LYS A 1 102 ? -16.391 -18.719 -11.938 1 93.69 102 LYS A O 1
ATOM 801 N N . TYR A 1 103 ? -14.508 -17.531 -11.945 1 96.88 103 TYR A N 1
ATOM 802 C CA . TYR A 1 103 ? -13.688 -18.734 -11.883 1 96.88 103 TYR A CA 1
ATOM 803 C C . TYR A 1 103 ? -13.188 -18.984 -10.469 1 96.88 103 TYR A C 1
ATOM 805 O O . TYR A 1 103 ? -12.344 -19.859 -10.25 1 96.88 103 TYR A O 1
ATOM 813 N N . GLN A 1 104 ? -13.602 -18.203 -9.531 1 95.81 104 GLN A N 1
ATOM 814 C CA . GLN A 1 104 ? -13.289 -18.375 -8.117 1 95.81 104 GLN A CA 1
ATOM 815 C C . GLN A 1 104 ? -11.781 -18.406 -7.883 1 95.81 104 GLN A C 1
ATOM 817 O O . GLN A 1 104 ? -11.273 -19.312 -7.219 1 95.81 104 GLN A O 1
ATOM 822 N N . CYS A 1 105 ? -11.094 -17.453 -8.414 1 97.25 105 CYS A N 1
ATOM 823 C CA . CYS A 1 105 ? -9.648 -17.391 -8.234 1 97.25 105 CYS A CA 1
ATOM 824 C C . CYS A 1 105 ? -9.234 -16.078 -7.57 1 97.25 105 CYS A C 1
ATOM 826 O O . CYS A 1 105 ? -8.125 -15.586 -7.789 1 97.25 105 CYS A O 1
ATOM 828 N N . THR A 1 106 ? -10.07 -15.484 -6.75 1 95.5 106 THR A N 1
ATOM 829 C CA . THR A 1 106 ? -9.82 -14.211 -6.074 1 95.5 106 THR A CA 1
ATOM 830 C C . THR A 1 106 ? -8.617 -14.32 -5.145 1 95.5 106 THR A C 1
ATOM 832 O O . THR A 1 106 ? -7.809 -13.398 -5.062 1 95.5 106 THR A O 1
ATOM 835 N N . VAL A 1 107 ? -8.484 -15.445 -4.5 1 95.88 107 VAL A N 1
ATOM 836 C CA . VAL A 1 107 ? -7.395 -15.633 -3.547 1 95.88 107 VAL A CA 1
ATOM 837 C C . VAL A 1 107 ? -6.055 -15.547 -4.27 1 95.88 107 VAL A C 1
ATOM 839 O O . VAL A 1 107 ? -5.121 -14.898 -3.791 1 95.88 107 VAL A O 1
ATOM 842 N N . ALA A 1 108 ? -5.953 -16.094 -5.438 1 96.81 108 ALA A N 1
ATOM 843 C CA . ALA A 1 108 ? -4.711 -16.141 -6.203 1 96.81 108 ALA A CA 1
ATOM 844 C C . ALA A 1 108 ? -4.297 -14.742 -6.66 1 96.81 108 ALA A C 1
ATOM 846 O O . ALA A 1 108 ? -3.113 -14.484 -6.891 1 96.81 108 ALA A O 1
ATOM 847 N N . LEU A 1 109 ? -5.238 -13.828 -6.742 1 96.81 109 LEU A N 1
ATOM 848 C CA . LEU A 1 109 ? -4.961 -12.508 -7.305 1 96.81 109 LEU A CA 1
ATOM 849 C C . LEU A 1 109 ? -4.969 -11.438 -6.219 1 96.81 109 LEU A C 1
ATOM 851 O O . LEU A 1 109 ? -4.734 -10.258 -6.496 1 96.81 109 LEU A O 1
ATOM 855 N N . ARG A 1 110 ? -5.184 -11.781 -5.047 1 94.25 110 ARG A N 1
ATOM 856 C CA . ARG A 1 110 ? -5.555 -10.844 -3.992 1 94.25 110 ARG A CA 1
ATOM 857 C C . ARG A 1 110 ? -4.461 -9.797 -3.777 1 94.25 110 ARG A C 1
ATOM 859 O O . ARG A 1 110 ? -4.746 -8.602 -3.674 1 94.25 110 ARG A O 1
ATOM 866 N N . HIS A 1 111 ? -3.193 -10.188 -3.75 1 93.81 111 HIS A N 1
ATOM 867 C CA . HIS A 1 111 ? -2.121 -9.242 -3.455 1 93.81 111 HIS A CA 1
ATOM 868 C C . HIS A 1 111 ? -1.85 -8.328 -4.645 1 93.81 111 HIS A C 1
ATOM 870 O O . HIS A 1 111 ? -1.599 -7.133 -4.469 1 93.81 111 HIS A O 1
ATOM 876 N N . CYS A 1 112 ? -1.886 -8.867 -5.832 1 95 112 CYS A N 1
ATOM 877 C CA . CYS A 1 112 ? -1.768 -8.039 -7.023 1 95 112 CYS A CA 1
ATOM 878 C C . CYS A 1 112 ? -2.906 -7.023 -7.098 1 95 112 CYS A C 1
ATOM 880 O O . CYS A 1 112 ? -2.67 -5.836 -7.32 1 95 112 CYS A O 1
ATOM 882 N N . ALA A 1 113 ? -4.059 -7.508 -6.832 1 95.25 113 ALA A N 1
ATOM 883 C CA . ALA A 1 113 ? -5.246 -6.664 -6.914 1 95.25 113 ALA A CA 1
ATOM 884 C C . ALA A 1 113 ? -5.207 -5.562 -5.855 1 95.25 113 ALA A C 1
ATOM 886 O O . ALA A 1 113 ? -5.613 -4.43 -6.117 1 95.25 113 ALA A O 1
ATOM 887 N N . ALA A 1 114 ? -4.781 -5.922 -4.699 1 94.25 114 ALA A N 1
ATOM 888 C CA . ALA A 1 114 ? -4.668 -4.941 -3.623 1 94.25 114 ALA A CA 1
ATOM 889 C C . ALA A 1 114 ? -3.75 -3.789 -4.023 1 94.25 114 ALA A C 1
ATOM 891 O O . ALA A 1 114 ? -4.078 -2.621 -3.809 1 94.25 114 ALA A O 1
ATOM 892 N N . LEU A 1 115 ? -2.643 -4.102 -4.648 1 93.75 115 LEU A N 1
ATOM 893 C CA . LEU A 1 115 ? -1.686 -3.078 -5.051 1 93.75 115 LEU A CA 1
ATOM 894 C C . LEU A 1 115 ? -2.242 -2.236 -6.195 1 93.75 115 LEU A C 1
ATOM 896 O O . LEU A 1 115 ? -2.045 -1.019 -6.227 1 93.75 115 LEU A O 1
ATOM 900 N N . TRP A 1 116 ? -2.93 -2.924 -7.148 1 95.12 116 TRP A N 1
ATOM 901 C CA . TRP A 1 116 ? -3.551 -2.186 -8.242 1 95.12 116 TRP A CA 1
ATOM 902 C C . TRP A 1 116 ? -4.598 -1.208 -7.719 1 95.12 116 TRP A C 1
ATOM 904 O O . TRP A 1 116 ? -4.672 -0.066 -8.18 1 95.12 116 TRP A O 1
ATOM 914 N N . LEU A 1 117 ? -5.316 -1.65 -6.793 1 94 117 LEU A N 1
ATOM 915 C CA . LEU A 1 117 ? -6.355 -0.797 -6.23 1 94 117 LEU A CA 1
ATOM 916 C C . LEU A 1 117 ? -5.742 0.369 -5.461 1 94 117 LEU A C 1
ATOM 918 O O . LEU A 1 117 ? -6.238 1.495 -5.535 1 94 117 LEU A O 1
ATOM 922 N N . GLN A 1 118 ? -4.691 0.139 -4.754 1 89.56 118 GLN A N 1
ATOM 923 C CA . GLN A 1 118 ? -3.986 1.163 -3.99 1 89.56 118 GLN A CA 1
ATOM 924 C C . GLN A 1 118 ? -3.406 2.234 -4.91 1 89.56 118 GLN A C 1
ATOM 926 O O . GLN A 1 118 ? -3.248 3.389 -4.504 1 89.56 118 GLN A O 1
ATOM 931 N N . SER A 1 119 ? -3.072 1.836 -6.07 1 89.06 119 SER A N 1
ATOM 932 C CA . SER A 1 119 ? -2.406 2.75 -6.992 1 89.06 119 SER A CA 1
ATOM 933 C C . SER A 1 119 ? -3.396 3.736 -7.602 1 89.06 119 SER A C 1
ATOM 935 O O . SER A 1 119 ? -2.994 4.734 -8.203 1 89.06 119 SER A O 1
ATOM 937 N N . LEU A 1 120 ? -4.609 3.439 -7.402 1 90.88 120 LEU A N 1
ATOM 938 C CA . LEU A 1 120 ? -5.605 4.375 -7.914 1 90.88 120 LEU A CA 1
ATOM 939 C C . LEU A 1 120 ? -5.574 5.684 -7.133 1 90.88 120 LEU A C 1
ATOM 941 O O . LEU A 1 120 ? -5.207 5.699 -5.957 1 90.88 120 LEU A O 1
ATOM 945 N N . SER A 1 121 ? -5.785 6.723 -7.805 1 75.81 121 SER A N 1
ATOM 946 C CA . SER A 1 121 ? -5.738 8.047 -7.188 1 75.81 121 SER A CA 1
ATOM 947 C C . SER A 1 121 ? -6.578 8.094 -5.918 1 75.81 121 SER A C 1
ATOM 949 O O . SER A 1 121 ? -7.578 7.379 -5.801 1 75.81 121 SER A O 1
ATOM 951 N N . ASP A 1 122 ? -5.926 8.797 -4.93 1 79.19 122 ASP A N 1
ATOM 952 C CA . ASP A 1 122 ? -6.695 9.055 -3.717 1 79.19 122 ASP A CA 1
ATOM 953 C C . ASP A 1 122 ? -7.824 10.047 -3.982 1 79.19 122 ASP A C 1
ATOM 955 O O . ASP A 1 122 ? -7.734 11.211 -3.594 1 79.19 122 ASP A O 1
ATOM 959 N N . THR A 1 123 ? -8.758 9.625 -4.633 1 82.75 123 THR A N 1
ATOM 960 C CA . THR A 1 123 ? -9.867 10.492 -4.996 1 82.75 123 THR A CA 1
ATOM 961 C C . THR A 1 123 ? -10.945 10.477 -3.91 1 82.75 123 THR A C 1
ATOM 963 O O . THR A 1 123 ? -10.992 9.555 -3.092 1 82.75 123 THR A O 1
ATOM 966 N N . TYR A 1 124 ? -11.695 11.516 -3.926 1 83.81 124 TYR A N 1
ATOM 967 C CA . TYR A 1 124 ? -12.852 11.594 -3.045 1 83.81 124 TYR A CA 1
ATOM 968 C C . TYR A 1 124 ? -14.133 11.773 -3.848 1 83.81 124 TYR A C 1
ATOM 970 O O . TYR A 1 124 ? -15.18 12.117 -3.293 1 83.81 124 TYR A O 1
ATOM 978 N N . VAL A 1 125 ? -13.961 11.5 -5.066 1 87.12 125 VAL A N 1
ATOM 979 C CA . VAL A 1 125 ? -15.133 11.547 -5.938 1 87.12 125 VAL A CA 1
ATOM 980 C C . VAL A 1 125 ? -15.984 10.305 -5.723 1 87.12 125 VAL A C 1
ATOM 982 O O . VAL A 1 125 ? -15.523 9.18 -5.953 1 87.12 125 VAL A O 1
ATOM 985 N N . ALA A 1 126 ? -17.203 10.492 -5.402 1 86.44 126 ALA A N 1
ATOM 986 C CA . ALA A 1 126 ? -18.094 9.438 -4.949 1 86.44 126 ALA A CA 1
ATOM 987 C C . ALA A 1 126 ? -18.25 8.352 -6.012 1 86.44 126 ALA A C 1
ATOM 989 O O . ALA A 1 126 ? -18.203 7.156 -5.699 1 86.44 126 ALA A O 1
ATOM 990 N N . ALA A 1 127 ? -18.438 8.797 -7.207 1 87.62 127 ALA A N 1
ATOM 991 C CA . ALA A 1 127 ? -18.641 7.844 -8.289 1 87.62 127 ALA A CA 1
ATOM 992 C C . ALA A 1 127 ? -17.453 6.902 -8.438 1 87.62 127 ALA A C 1
ATOM 994 O O . ALA A 1 127 ? -17.625 5.703 -8.672 1 87.62 127 ALA A O 1
ATOM 995 N N . GLN A 1 128 ? -16.312 7.453 -8.336 1 91.38 128 GLN A N 1
ATOM 996 C CA . GLN A 1 128 ? -15.094 6.648 -8.438 1 91.38 128 GLN A CA 1
ATOM 997 C C . GLN A 1 128 ? -14.93 5.742 -7.223 1 91.38 128 GLN A C 1
ATOM 999 O O . GLN A 1 128 ? -14.547 4.578 -7.359 1 91.38 128 GLN A O 1
ATOM 1004 N N . LEU A 1 129 ? -15.25 6.281 -6.102 1 93.56 129 LEU A N 1
ATOM 1005 C CA . LEU A 1 129 ? -15.125 5.512 -4.863 1 93.56 129 LEU A CA 1
ATOM 1006 C C . LEU A 1 129 ? -16.094 4.336 -4.859 1 93.56 129 LEU A C 1
ATOM 1008 O O . LEU A 1 129 ? -15.758 3.25 -4.383 1 93.56 129 LEU A O 1
ATOM 1012 N N . ASN A 1 130 ? -17.234 4.539 -5.434 1 92.56 130 ASN A N 1
ATOM 1013 C CA . ASN A 1 130 ? -18.219 3.467 -5.523 1 92.56 130 ASN A CA 1
ATOM 1014 C C . ASN A 1 130 ? -17.688 2.285 -6.332 1 92.56 130 ASN A C 1
ATOM 1016 O O . ASN A 1 130 ? -17.828 1.133 -5.918 1 92.56 130 ASN A O 1
ATOM 1020 N N . ARG A 1 131 ? -17.125 2.6 -7.402 1 93.31 131 ARG A N 1
ATOM 1021 C CA . ARG A 1 131 ? -16.578 1.562 -8.273 1 93.31 131 ARG A CA 1
ATOM 1022 C C . ARG A 1 131 ? -15.422 0.836 -7.605 1 93.31 131 ARG A C 1
ATOM 1024 O O . ARG A 1 131 ? -15.312 -0.389 -7.695 1 93.31 131 ARG A O 1
ATOM 1031 N N . GLN A 1 132 ? -14.609 1.619 -6.934 1 95.81 132 GLN A N 1
ATOM 1032 C CA . GLN A 1 132 ? -13.492 1.022 -6.215 1 95.81 132 GLN A CA 1
ATOM 1033 C C . GLN A 1 132 ? -13.977 0.103 -5.102 1 95.81 132 GLN A C 1
ATOM 1035 O O . GLN A 1 132 ? -13.406 -0.967 -4.879 1 95.81 132 GLN A O 1
ATOM 1040 N N . LEU A 1 133 ? -15.016 0.509 -4.445 1 95.06 133 LEU A N 1
ATOM 1041 C CA . LEU A 1 133 ? -15.578 -0.282 -3.359 1 95.06 133 LEU A CA 1
ATOM 1042 C C . LEU A 1 133 ? -16.125 -1.606 -3.881 1 95.06 133 LEU A C 1
ATOM 1044 O O . LEU A 1 133 ? -15.945 -2.65 -3.252 1 95.06 133 LEU A O 1
ATOM 1048 N N . LEU A 1 134 ? -16.719 -1.564 -5.004 1 93.56 134 LEU A N 1
ATOM 1049 C CA . LEU A 1 134 ? -17.234 -2.779 -5.629 1 93.56 134 LEU A CA 1
ATOM 1050 C C . LEU A 1 134 ? -16.109 -3.752 -5.938 1 93.56 134 LEU A C 1
ATOM 1052 O O . LEU A 1 134 ? -16.203 -4.941 -5.637 1 93.56 134 LEU A O 1
ATOM 1056 N N . VAL A 1 135 ? -15.078 -3.225 -6.508 1 95.06 135 VAL A N 1
ATOM 1057 C CA . VAL A 1 135 ? -13.922 -4.043 -6.859 1 95.06 135 VAL A CA 1
ATOM 1058 C C . VAL A 1 135 ? -13.336 -4.668 -5.598 1 95.06 135 VAL A C 1
ATOM 1060 O O . VAL A 1 135 ? -13.047 -5.867 -5.566 1 95.06 135 VAL A O 1
ATOM 1063 N N . ALA A 1 136 ? -13.203 -3.846 -4.559 1 95.69 136 ALA A N 1
ATOM 1064 C CA . ALA A 1 136 ? -12.664 -4.348 -3.299 1 95.69 136 ALA A CA 1
ATOM 1065 C C . ALA A 1 136 ? -13.539 -5.457 -2.729 1 95.69 136 ALA A C 1
ATOM 1067 O O . ALA A 1 136 ? -13.031 -6.438 -2.176 1 95.69 136 ALA A O 1
ATOM 1068 N N . TYR A 1 137 ? -14.812 -5.301 -2.922 1 93.56 137 TYR A N 1
ATOM 1069 C CA . TYR A 1 137 ? -15.758 -6.297 -2.434 1 93.56 137 TYR A CA 1
ATOM 1070 C C . TYR A 1 137 ? -15.648 -7.59 -3.229 1 93.56 137 TYR A C 1
ATOM 1072 O O . TYR A 1 137 ? -15.492 -8.672 -2.652 1 93.56 137 TYR A O 1
ATOM 1080 N N . LEU A 1 138 ? -15.633 -7.5 -4.516 1 92.12 138 LEU A N 1
ATOM 1081 C CA . LEU A 1 138 ? -15.656 -8.672 -5.387 1 92.12 138 LEU A CA 1
ATOM 1082 C C . LEU A 1 138 ? -14.344 -9.453 -5.277 1 92.12 138 LEU A C 1
ATOM 1084 O O . LEU A 1 138 ? -14.344 -10.68 -5.359 1 92.12 138 LEU A O 1
ATOM 1088 N N . LEU A 1 139 ? -13.273 -8.742 -5.043 1 94.56 139 LEU A N 1
ATOM 1089 C CA . LEU A 1 139 ? -11.969 -9.391 -4.996 1 94.56 139 LEU A CA 1
ATOM 1090 C C . LEU A 1 139 ? -11.586 -9.758 -3.566 1 94.56 139 LEU A C 1
ATOM 1092 O O . LEU A 1 139 ? -10.484 -10.25 -3.318 1 94.56 139 LEU A O 1
ATOM 1096 N N . ASP A 1 140 ? -12.5 -9.453 -2.639 1 93 140 ASP A N 1
ATOM 1097 C CA . ASP A 1 140 ? -12.328 -9.828 -1.239 1 93 140 ASP A CA 1
ATOM 1098 C C . ASP A 1 140 ? -11.047 -9.234 -0.662 1 93 140 ASP A C 1
ATOM 1100 O O . ASP A 1 140 ? -10.195 -9.969 -0.156 1 93 140 ASP A O 1
ATOM 1104 N N . LEU A 1 141 ? -10.953 -7.945 -0.746 1 94.5 141 LEU A N 1
ATOM 1105 C CA . LEU A 1 141 ? -9.828 -7.184 -0.222 1 94.5 141 LEU A CA 1
ATOM 1106 C C . LEU A 1 141 ? -10.242 -6.367 0.997 1 94.5 141 LEU A C 1
ATOM 1108 O O . LEU A 1 141 ? -10.625 -5.199 0.869 1 94.5 141 LEU A O 1
ATOM 1112 N N . PRO A 1 142 ? -10.07 -6.855 2.154 1 93.06 142 PRO A N 1
ATOM 1113 C CA . PRO A 1 142 ? -10.648 -6.238 3.352 1 93.06 142 PRO A CA 1
ATOM 1114 C C . PRO A 1 142 ? -10.031 -4.879 3.67 1 93.06 142 PRO A C 1
ATOM 1116 O O . PRO A 1 142 ? -10.75 -3.941 4.031 1 93.06 142 PRO A O 1
ATOM 1119 N N . THR A 1 143 ? -8.734 -4.758 3.59 1 92.38 143 THR A N 1
ATOM 1120 C CA . THR A 1 143 ? -8.07 -3.504 3.926 1 92.38 143 THR A CA 1
ATOM 1121 C C . THR A 1 143 ? -8.484 -2.396 2.961 1 92.38 143 THR A C 1
ATOM 1123 O O . THR A 1 143 ? -8.82 -1.289 3.387 1 92.38 143 THR A O 1
ATOM 1126 N N . ALA A 1 144 ? -8.43 -2.713 1.697 1 94.19 144 ALA A N 1
ATOM 1127 C CA . ALA A 1 144 ? -8.852 -1.737 0.697 1 94.19 144 ALA A CA 1
ATOM 1128 C C . ALA A 1 144 ? -10.32 -1.358 0.891 1 94.19 144 ALA A C 1
ATOM 1130 O O . ALA A 1 144 ? -10.688 -0.187 0.772 1 94.19 144 ALA A O 1
ATOM 1131 N N . PHE A 1 145 ? -11.141 -2.33 1.183 1 95.94 145 PHE A N 1
ATOM 1132 C CA . PHE A 1 145 ? -12.562 -2.105 1.394 1 95.94 145 PHE A CA 1
ATOM 1133 C C . PHE A 1 145 ? -12.797 -1.133 2.545 1 95.94 145 PHE A C 1
ATOM 1135 O O . PHE A 1 145 ? -13.609 -0.213 2.434 1 95.94 145 PHE A O 1
ATOM 1142 N N . SER A 1 146 ? -12.109 -1.344 3.594 1 95.75 146 SER A N 1
ATOM 1143 C CA . SER A 1 146 ? -12.211 -0.475 4.762 1 95.75 146 SER A CA 1
ATOM 1144 C C . SER A 1 146 ? -11.781 0.95 4.43 1 95.75 146 SER A C 1
ATOM 1146 O O . SER A 1 146 ? -12.5 1.906 4.715 1 95.75 146 SER A O 1
ATOM 1148 N N . ASP A 1 147 ? -10.664 1.08 3.783 1 94.94 147 ASP A N 1
ATOM 1149 C CA . ASP A 1 147 ? -10.133 2.4 3.461 1 94.94 147 ASP A CA 1
ATOM 1150 C C . ASP A 1 147 ? -11.07 3.156 2.523 1 94.94 147 ASP A C 1
ATOM 1152 O O . ASP A 1 147 ? -11.352 4.336 2.74 1 94.94 147 ASP A O 1
ATOM 1156 N N . ILE A 1 148 ? -11.531 2.473 1.53 1 95.69 148 ILE A N 1
ATOM 1157 C CA . ILE A 1 148 ? -12.359 3.105 0.507 1 95.69 148 ILE A CA 1
ATOM 1158 C C . ILE A 1 148 ? -13.719 3.477 1.098 1 95.69 148 ILE A C 1
ATOM 1160 O O . ILE A 1 148 ? -14.25 4.559 0.827 1 95.69 148 ILE A O 1
ATOM 1164 N N . SER A 1 149 ? -14.289 2.584 1.873 1 95.31 149 SER A N 1
ATOM 1165 C CA . SER A 1 149 ? -15.555 2.896 2.516 1 95.31 149 SER A CA 1
ATOM 1166 C C . SER A 1 149 ? -15.43 4.102 3.441 1 95.31 149 SER A C 1
ATOM 1168 O O . SER A 1 149 ? -16.359 4.906 3.555 1 95.31 149 SER A O 1
ATOM 1170 N N . TRP A 1 150 ? -14.312 4.207 4.066 1 95.81 150 TRP A N 1
ATOM 1171 C CA . TRP A 1 150 ? -14.086 5.359 4.934 1 95.81 150 TRP A CA 1
ATOM 1172 C C . TRP A 1 150 ? -14.023 6.648 4.121 1 95.81 150 TRP A C 1
ATOM 1174 O O . TRP A 1 150 ? -14.641 7.648 4.488 1 95.81 150 TRP A O 1
ATOM 1184 N N . ARG A 1 151 ? -13.336 6.621 3.068 1 94.69 151 ARG A N 1
ATOM 1185 C CA . ARG A 1 151 ? -13.266 7.797 2.211 1 94.69 151 ARG A CA 1
ATOM 1186 C C . ARG A 1 151 ? -14.648 8.172 1.688 1 94.69 151 ARG A C 1
ATOM 1188 O O . ARG A 1 151 ? -14.969 9.359 1.567 1 94.69 151 ARG A O 1
A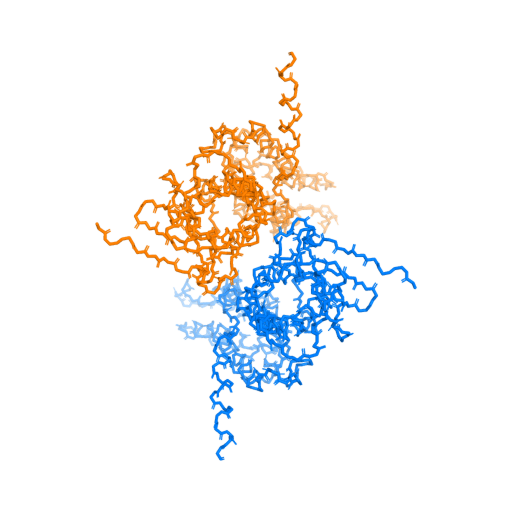TOM 1195 N N . LEU A 1 152 ? -15.375 7.168 1.366 1 93.69 152 LEU A N 1
ATOM 1196 C CA . LEU A 1 152 ? -16.75 7.398 0.915 1 93.69 152 LEU A CA 1
ATOM 1197 C C . LEU A 1 152 ? -17.562 8.109 1.991 1 93.69 152 LEU A C 1
ATOM 1199 O O . LEU A 1 152 ? -18.266 9.078 1.707 1 93.69 152 LEU A O 1
ATOM 1203 N N . MET A 1 153 ? -17.453 7.703 3.193 1 93.88 153 MET A N 1
ATOM 1204 C CA . MET A 1 153 ? -18.172 8.305 4.312 1 93.88 153 MET A CA 1
ATOM 1205 C C . MET A 1 153 ? -17.703 9.727 4.57 1 93.88 153 MET A C 1
ATOM 1207 O O . MET A 1 153 ? -18.484 10.594 4.945 1 93.88 153 MET A O 1
ATOM 1211 N N . GLN A 1 154 ? -16.438 9.891 4.328 1 93.88 154 GLN A N 1
ATOM 1212 C CA . GLN A 1 154 ? -15.867 11.211 4.539 1 93.88 154 GLN A CA 1
ATOM 1213 C C . GLN A 1 154 ? -16.375 12.211 3.508 1 93.88 154 GLN A C 1
ATOM 1215 O O . GLN A 1 154 ? -16.641 13.375 3.832 1 93.88 154 GLN A O 1
ATOM 1220 N N . SER A 1 155 ? -16.531 11.773 2.312 1 92.06 155 SER A N 1
ATOM 1221 C CA . SER A 1 155 ? -16.719 12.695 1.198 1 92.06 155 SER A CA 1
ATOM 1222 C C . SER A 1 155 ? -18.203 12.922 0.919 1 92.06 155 SER A C 1
ATOM 1224 O O . SER A 1 155 ? -18.594 13.984 0.443 1 92.06 155 SER A O 1
ATOM 1226 N N . GLN A 1 156 ? -18.969 11.984 1.144 1 90.5 156 GLN A N 1
ATOM 1227 C CA . GLN A 1 156 ? -20.359 12.086 0.756 1 90.5 156 GLN A CA 1
ATOM 1228 C C . GLN A 1 156 ? -21.188 12.773 1.844 1 90.5 156 GLN A C 1
ATOM 1230 O O . GLN A 1 156 ? -21 12.5 3.033 1 90.5 156 GLN A O 1
ATOM 1235 N N . ALA A 1 157 ? -22.031 13.633 1.352 1 90.31 157 ALA A N 1
ATOM 1236 C CA . ALA A 1 157 ? -22.922 14.336 2.266 1 90.31 157 ALA A CA 1
ATOM 1237 C C . ALA A 1 157 ? -24.234 13.578 2.449 1 90.31 157 ALA A C 1
ATOM 1239 O O . ALA A 1 157 ? -24.75 12.992 1.497 1 90.31 157 ALA A O 1
ATOM 1240 N N . GLY A 1 158 ? -24.703 13.57 3.668 1 85.75 158 GLY A N 1
ATOM 1241 C CA . GLY A 1 158 ? -26.016 13.016 3.928 1 85.75 158 GLY A CA 1
ATOM 1242 C C . GLY A 1 158 ? -26.016 11.5 4.023 1 85.75 158 GLY A C 1
ATOM 1243 O O . GLY A 1 158 ? -24.969 10.883 4.23 1 85.75 158 GLY A O 1
ATOM 1244 N N . GLN A 1 159 ? -27.172 10.93 3.916 1 86.75 159 GLN A N 1
ATOM 1245 C CA . GLN A 1 159 ? -27.359 9.492 4.051 1 86.75 159 GLN A CA 1
ATOM 1246 C C . GLN A 1 159 ? -27.062 8.773 2.738 1 86.75 159 GLN A C 1
ATOM 1248 O O . GLN A 1 159 ? -27.234 9.344 1.658 1 86.75 159 GLN A O 1
ATOM 1253 N N . PHE A 1 160 ? -26.609 7.547 2.914 1 90.75 160 PHE A N 1
ATOM 1254 C CA . PHE A 1 160 ? -26.391 6.699 1.748 1 90.75 160 PHE A CA 1
ATOM 1255 C C . PHE A 1 160 ? -27.688 6.008 1.337 1 90.75 160 PHE A C 1
ATOM 1257 O O . PHE A 1 160 ? -28.203 5.156 2.064 1 90.75 160 PHE A O 1
ATOM 1264 N N . ASP A 1 161 ? -28.188 6.414 0.203 1 88.88 161 ASP A N 1
ATOM 1265 C CA . ASP A 1 161 ? -29.438 5.816 -0.28 1 88.88 161 ASP A CA 1
ATOM 1266 C C . ASP A 1 161 ? -29.156 4.84 -1.421 1 88.88 161 ASP A C 1
ATOM 1268 O O . ASP A 1 161 ? -29.797 3.785 -1.506 1 88.88 161 ASP A O 1
ATOM 1272 N N . VAL A 1 162 ? -28.328 5.266 -2.271 1 88.62 162 VAL A N 1
ATOM 1273 C CA . VAL A 1 162 ? -27.984 4.438 -3.424 1 88.62 162 VAL A CA 1
ATOM 1274 C C . VAL A 1 162 ? -26.5 4.555 -3.734 1 88.62 162 VAL A C 1
ATOM 1276 O O . VAL A 1 162 ? -25.922 5.645 -3.67 1 88.62 162 VAL A O 1
ATOM 1279 N N . LEU A 1 163 ? -25.938 3.471 -3.922 1 90.12 163 LEU A N 1
ATOM 1280 C CA . LEU A 1 163 ? -24.578 3.4 -4.457 1 90.12 163 LEU A CA 1
ATOM 1281 C C . LEU A 1 163 ? -24.562 2.682 -5.805 1 90.12 163 LEU A C 1
ATOM 1283 O O . LEU A 1 163 ? -24.531 1.451 -5.855 1 90.12 163 LEU A O 1
ATOM 1287 N N . PRO A 1 164 ? -24.5 3.521 -6.82 1 85.06 164 PRO A N 1
ATOM 1288 C CA . PRO A 1 164 ? -24.625 2.896 -8.141 1 85.06 164 PRO A CA 1
ATOM 1289 C C . PRO A 1 164 ? -23.594 1.79 -8.367 1 85.06 164 PRO A C 1
ATOM 1291 O O . PRO A 1 164 ? -22.422 1.957 -8.023 1 85.06 164 PRO A O 1
ATOM 1294 N N . GLY A 1 165 ? -24.047 0.663 -8.906 1 83.12 165 GLY A N 1
ATOM 1295 C CA . GLY A 1 165 ? -23.172 -0.475 -9.172 1 83.12 165 GLY A CA 1
ATOM 1296 C C . GLY A 1 165 ? -23.078 -1.434 -8 1 83.12 165 GLY A C 1
ATOM 1297 O O . GLY A 1 165 ? -22.953 -2.645 -8.188 1 83.12 165 GLY A O 1
ATOM 1298 N N . LEU A 1 166 ? -23.125 -0.905 -6.746 1 86 166 LEU A N 1
ATOM 1299 C CA . LEU A 1 166 ? -22.984 -1.73 -5.551 1 86 166 LEU A CA 1
ATOM 1300 C C . LEU A 1 166 ? -24.344 -2.234 -5.078 1 86 166 LEU A C 1
ATOM 1302 O O . LEU A 1 166 ? -24.547 -3.439 -4.895 1 86 166 LEU A O 1
ATOM 1306 N N . THR A 1 167 ? -25.25 -1.337 -4.98 1 84.88 167 THR A N 1
ATOM 1307 C CA . THR A 1 167 ? -26.562 -1.673 -4.445 1 84.88 167 THR A CA 1
ATOM 1308 C C . THR A 1 167 ? -27.297 -2.627 -5.379 1 84.88 167 THR A C 1
ATOM 1310 O O . THR A 1 167 ? -28.094 -3.459 -4.93 1 84.88 167 THR A O 1
ATOM 1313 N N . ASP A 1 168 ? -27 -2.549 -6.668 1 83.19 168 ASP A N 1
ATOM 1314 C CA . ASP A 1 168 ? -27.703 -3.359 -7.656 1 83.19 168 ASP A CA 1
ATOM 1315 C C . ASP A 1 168 ? -26.938 -4.637 -7.973 1 83.19 168 ASP A C 1
ATOM 1317 O O . ASP A 1 168 ? -27.391 -5.473 -8.75 1 83.19 168 ASP A O 1
ATOM 1321 N N . HIS A 1 169 ? -25.859 -4.762 -7.363 1 84.06 169 HIS A N 1
ATOM 1322 C CA . HIS A 1 169 ? -25.062 -5.949 -7.664 1 84.06 169 HIS A CA 1
ATOM 1323 C C . HIS A 1 169 ? -25.625 -7.176 -6.945 1 84.06 169 HIS A C 1
ATOM 1325 O O . HIS A 1 169 ? -25.906 -7.117 -5.746 1 84.06 169 HIS A O 1
ATOM 1331 N N . PRO A 1 170 ? -25.719 -8.242 -7.637 1 83.75 170 PRO A N 1
ATOM 1332 C CA . PRO A 1 170 ? -26.359 -9.43 -7.066 1 83.75 170 PRO A CA 1
ATOM 1333 C C . PRO A 1 170 ? -25.594 -10.008 -5.883 1 83.75 170 PRO A C 1
ATOM 1335 O O . PRO A 1 170 ? -26.188 -10.633 -5.004 1 83.75 170 PRO A O 1
ATOM 1338 N N . THR A 1 171 ? -24.312 -9.859 -5.848 1 82.69 171 THR A N 1
ATOM 1339 C CA . THR A 1 171 ? -23.516 -10.539 -4.832 1 82.69 171 THR A CA 1
ATOM 1340 C C . THR A 1 171 ? -23.297 -9.633 -3.625 1 82.69 171 THR A C 1
ATOM 1342 O O . THR A 1 171 ? -22.859 -10.086 -2.572 1 82.69 171 THR A O 1
ATOM 1345 N N . VAL A 1 172 ? -23.609 -8.43 -3.686 1 86.69 172 VAL A N 1
ATOM 1346 C CA . VAL A 1 172 ? -23.391 -7.484 -2.598 1 86.69 172 VAL A CA 1
ATOM 1347 C C . VAL A 1 172 ? -24.609 -7.453 -1.686 1 86.69 172 VAL A C 1
ATOM 1349 O O . VAL A 1 172 ? -25.734 -7.238 -2.15 1 86.69 172 VAL A O 1
ATOM 1352 N N . PRO A 1 173 ? -24.375 -7.656 -0.504 1 86.94 173 PRO A N 1
ATOM 1353 C CA . PRO A 1 173 ? -25.516 -7.664 0.42 1 86.94 173 PRO A CA 1
ATOM 1354 C C . PRO A 1 173 ? -26.219 -6.309 0.502 1 86.94 173 PRO A C 1
ATOM 1356 O O . PRO A 1 173 ? -25.547 -5.266 0.476 1 86.94 173 PRO A O 1
ATOM 1359 N N . SER A 1 174 ? -27.469 -6.281 0.646 1 82.5 174 SER A N 1
ATOM 1360 C CA . SER A 1 174 ? -28.266 -5.07 0.764 1 82.5 174 SER A CA 1
ATOM 1361 C C . SER A 1 174 ? -27.984 -4.348 2.08 1 82.5 174 SER A C 1
ATOM 1363 O O . SER A 1 174 ? -28.281 -3.16 2.217 1 82.5 174 SER A O 1
ATOM 1365 N N . SER A 1 175 ? -27.438 -5.055 3.012 1 87.31 175 SER A N 1
ATOM 1366 C CA . SER A 1 175 ? -27.141 -4.492 4.324 1 87.31 175 SER A CA 1
ATOM 1367 C C . SER A 1 175 ? -26 -3.492 4.254 1 87.31 175 SER A C 1
ATOM 1369 O O . SER A 1 175 ? -25.734 -2.773 5.219 1 87.31 175 SER A O 1
ATOM 1371 N N . LEU A 1 176 ? -25.328 -3.469 3.152 1 91.12 176 LEU A N 1
ATOM 1372 C CA . LEU A 1 176 ? -24.188 -2.57 2.994 1 91.12 176 LEU A CA 1
ATOM 1373 C C . LEU A 1 176 ? -24.594 -1.131 3.307 1 91.12 176 LEU A C 1
ATOM 1375 O O . LEU A 1 176 ? -23.906 -0.444 4.066 1 91.12 176 LEU A O 1
ATOM 1379 N N . LEU A 1 177 ? -25.75 -0.686 2.75 1 90.62 177 LEU A N 1
ATOM 1380 C CA . LEU A 1 177 ? -26.219 0.68 2.967 1 90.62 177 LEU A CA 1
ATOM 1381 C C . LEU A 1 177 ? -26.531 0.918 4.438 1 90.62 177 LEU A C 1
ATOM 1383 O O . LEU A 1 177 ? -26.219 1.978 4.984 1 90.62 177 LEU A O 1
ATOM 1387 N N . ASP A 1 178 ? -27.094 -0.049 5.02 1 89.19 178 ASP A N 1
ATOM 1388 C CA . ASP A 1 178 ? -27.453 0.064 6.434 1 89.19 178 ASP A CA 1
ATOM 1389 C C . ASP A 1 178 ? -26.188 0.192 7.297 1 89.19 178 ASP A C 1
ATOM 1391 O O . ASP A 1 178 ? -26.156 1 8.227 1 89.19 178 ASP A O 1
ATOM 1395 N N . VAL A 1 179 ? -25.266 -0.598 6.984 1 91.94 179 VAL A N 1
ATOM 1396 C CA . VAL A 1 179 ? -24.016 -0.587 7.75 1 91.94 179 VAL A CA 1
ATOM 1397 C C . VAL A 1 179 ? -23.312 0.75 7.562 1 91.94 179 VAL A C 1
ATOM 1399 O O . VAL A 1 179 ? -22.781 1.319 8.516 1 91.94 179 VAL A O 1
ATOM 1402 N N . LEU A 1 180 ? -23.312 1.238 6.371 1 93.38 180 LEU A N 1
ATOM 1403 C CA . LEU A 1 180 ? -22.703 2.533 6.074 1 93.38 180 LEU A CA 1
ATOM 1404 C C . LEU A 1 180 ? -23.391 3.646 6.855 1 93.38 180 LEU A C 1
ATOM 1406 O O . LEU A 1 180 ? -22.719 4.469 7.488 1 93.38 180 LEU A O 1
ATOM 1410 N N . ASN A 1 181 ? -24.672 3.682 6.824 1 91.81 181 ASN A N 1
ATOM 1411 C CA . ASN A 1 181 ? -25.438 4.727 7.492 1 91.81 181 ASN A CA 1
ATOM 1412 C C . ASN A 1 181 ? -25.297 4.641 9.008 1 91.81 181 ASN A C 1
ATOM 1414 O O . ASN A 1 181 ? -25.219 5.668 9.688 1 91.81 181 ASN A O 1
ATOM 1418 N N . THR A 1 182 ? -25.297 3.477 9.484 1 90.19 182 THR A N 1
ATOM 1419 C CA . THR A 1 182 ? -25.094 3.295 10.922 1 90.19 182 THR A CA 1
ATOM 1420 C C . THR A 1 182 ? -23.734 3.832 11.344 1 90.19 182 THR A C 1
ATOM 1422 O O . THR A 1 182 ? -23.625 4.543 12.344 1 90.19 182 THR A O 1
ATOM 1425 N N . ARG A 1 183 ? -22.734 3.475 10.555 1 92.62 183 ARG A N 1
ATOM 1426 C CA . ARG A 1 183 ? -21.375 3.951 10.844 1 92.62 183 ARG A CA 1
ATOM 1427 C C . ARG A 1 183 ? -21.297 5.473 10.734 1 92.62 183 ARG A C 1
ATOM 1429 O O . ARG A 1 183 ? -20.625 6.121 11.539 1 92.62 183 ARG A O 1
ATOM 1436 N N . ARG A 1 184 ? -21.938 6.035 9.82 1 91.62 184 ARG A N 1
ATOM 1437 C CA . ARG A 1 184 ? -21.984 7.484 9.641 1 91.62 184 ARG A CA 1
ATOM 1438 C C . ARG A 1 184 ? -22.594 8.172 10.859 1 91.62 184 ARG A C 1
ATOM 1440 O O . ARG A 1 184 ? -22.078 9.188 11.328 1 91.62 184 ARG A O 1
ATOM 1447 N N . ILE A 1 185 ? -23.641 7.656 11.328 1 88.44 185 ILE A N 1
ATOM 1448 C CA . ILE A 1 185 ? -24.297 8.203 12.508 1 88.44 185 ILE A CA 1
ATOM 1449 C C . ILE A 1 185 ? -23.344 8.164 13.695 1 88.44 185 ILE A C 1
ATOM 1451 O O . ILE A 1 185 ? -23.234 9.141 14.445 1 88.44 185 ILE A O 1
ATOM 1455 N N . GLU A 1 186 ? -22.672 7.07 13.789 1 90.31 186 GLU A N 1
ATOM 1456 C CA . GLU A 1 186 ? -21.719 6.918 14.875 1 90.31 186 GLU A CA 1
ATOM 1457 C C . GLU A 1 186 ? -20.625 7.977 14.797 1 90.31 186 GLU A C 1
ATOM 1459 O O . GLU A 1 186 ? -20.266 8.586 15.812 1 90.31 186 GLU A O 1
ATOM 1464 N N . ILE A 1 187 ? -20.094 8.188 13.609 1 93.44 187 ILE A N 1
ATOM 1465 C CA . ILE A 1 187 ? -19.016 9.141 13.43 1 93.44 187 ILE A CA 1
ATOM 1466 C C . ILE A 1 187 ? -19.531 10.555 13.664 1 93.44 187 ILE A C 1
ATOM 1468 O O . ILE A 1 187 ? -18.844 11.375 14.289 1 93.44 187 ILE A O 1
ATOM 1472 N N . ASN A 1 188 ? -20.734 10.844 13.18 1 90.44 188 ASN A N 1
ATOM 1473 C CA . ASN A 1 188 ? -21.344 12.148 13.422 1 90.44 188 ASN A CA 1
ATOM 1474 C C . ASN A 1 188 ? -21.469 12.438 14.914 1 90.44 188 ASN A C 1
ATOM 1476 O O . ASN A 1 188 ? -21.219 13.555 15.359 1 90.44 188 ASN A O 1
ATOM 1480 N N . ARG A 1 189 ? -21.859 11.445 15.609 1 88.25 189 ARG A N 1
ATOM 1481 C CA . ARG A 1 189 ? -22 11.602 17.062 1 88.25 189 ARG A CA 1
ATOM 1482 C C . ARG A 1 189 ? -20.672 11.906 17.719 1 88.25 189 ARG A C 1
ATOM 1484 O O . ARG A 1 189 ? -20.578 12.758 18.594 1 88.25 189 ARG A O 1
ATOM 1491 N N . LYS A 1 190 ? -19.641 11.227 17.297 1 91.81 190 LYS A N 1
ATOM 1492 C CA . LYS A 1 190 ? -18.312 11.477 17.828 1 91.81 190 LYS A CA 1
ATOM 1493 C C . LYS A 1 190 ? -17.844 12.891 17.516 1 91.81 190 LYS A C 1
ATOM 1495 O O . LYS A 1 190 ? -17.25 13.555 18.375 1 91.81 190 LYS A O 1
ATOM 1500 N N . MET A 1 191 ? -18.141 13.391 16.312 1 93.12 191 MET A N 1
ATOM 1501 C CA . MET A 1 191 ? -17.766 14.75 15.93 1 93.12 191 MET A CA 1
ATOM 1502 C C . MET A 1 191 ? -18.531 15.773 16.766 1 93.12 191 MET A C 1
ATOM 1504 O O . MET A 1 191 ? -17.953 16.766 17.219 1 93.12 191 MET A O 1
ATOM 1508 N N . GLU A 1 192 ? -19.781 15.477 16.953 1 89.88 192 GLU A N 1
ATOM 1509 C CA . GLU A 1 192 ? -20.609 16.375 17.766 1 89.88 192 GLU A CA 1
ATOM 1510 C C . GLU A 1 192 ? -20.062 16.484 19.188 1 89.88 192 GLU A C 1
ATOM 1512 O O . GLU A 1 192 ? -20.031 17.562 19.766 1 89.88 192 GLU A O 1
ATOM 1517 N N . LYS A 1 193 ? -19.672 15.375 19.688 1 90.12 193 LYS A N 1
ATOM 1518 C CA . LYS A 1 193 ? -19.094 15.367 21.031 1 90.12 193 LYS A CA 1
ATOM 1519 C C . LYS A 1 193 ? -17.844 16.234 21.094 1 90.12 193 LYS A C 1
ATOM 1521 O O . LYS A 1 193 ? -17.672 17.016 22.031 1 90.12 193 LYS A O 1
ATOM 1526 N N . ILE A 1 194 ? -17 16.156 20.078 1 93 194 ILE A N 1
ATOM 1527 C CA . ILE A 1 194 ? -15.781 16.938 20 1 93 194 ILE A CA 1
ATOM 1528 C C . ILE A 1 194 ? -16.109 18.422 19.922 1 93 194 ILE A C 1
ATOM 1530 O O . ILE A 1 194 ? -15.547 19.234 20.641 1 93 194 ILE A O 1
ATOM 1534 N N . ILE A 1 195 ? -17.062 18.812 19.109 1 92.06 195 ILE A N 1
ATOM 1535 C CA . ILE A 1 195 ? -17.438 20.203 18.844 1 92.06 195 ILE A CA 1
ATOM 1536 C C . ILE A 1 195 ? -18.078 20.812 20.078 1 92.06 195 ILE A C 1
ATOM 1538 O O . ILE A 1 195 ? -17.938 22 20.344 1 92.06 195 ILE A O 1
ATOM 1542 N N . MET A 1 196 ? -18.672 19.953 20.953 1 89.38 196 MET A N 1
ATOM 1543 C CA . MET A 1 196 ? -19.406 20.453 22.109 1 89.38 196 MET A CA 1
ATOM 1544 C C . MET A 1 196 ? -18.516 20.453 23.359 1 89.38 196 MET A C 1
ATOM 1546 O O . MET A 1 196 ? -18.891 21.016 24.391 1 89.38 196 MET A O 1
ATOM 1550 N N . GLN A 1 197 ? -17.328 19.938 23.219 1 88.5 197 GLN A N 1
ATOM 1551 C CA . GLN A 1 197 ? -16.422 19.844 24.359 1 88.5 197 GLN A CA 1
ATOM 1552 C C . GLN A 1 197 ? -16.109 21.219 24.922 1 88.5 197 GLN A C 1
ATOM 1554 O O . GLN A 1 197 ? -16.062 21.391 26.156 1 88.5 197 GLN A O 1
ATOM 1559 N N . PRO A 1 198 ? -15.828 22.219 24.125 1 87.94 198 PRO A N 1
ATOM 1560 C CA . PRO A 1 198 ? -15.539 23.547 24.672 1 87.94 198 PRO A CA 1
ATOM 1561 C C . PRO A 1 198 ? -16.688 24.094 25.516 1 87.94 198 PRO A C 1
ATOM 1563 O O . PRO A 1 198 ? -16.453 24.859 26.453 1 87.94 198 PRO A O 1
ATOM 1566 N N . VAL A 1 199 ? -17.938 23.719 25.203 1 84.25 199 VAL A N 1
ATOM 1567 C CA . VAL A 1 199 ? -19.094 24.172 25.969 1 84.25 199 VAL A CA 1
ATOM 1568 C C . VAL A 1 199 ? -18.984 23.656 27.406 1 84.25 199 VAL A C 1
ATOM 1570 O O . VAL A 1 199 ? -19.156 24.422 28.359 1 84.25 199 VAL A O 1
ATOM 1573 N N . SER A 1 200 ? -18.641 22.391 27.5 1 82.62 200 SER A N 1
ATOM 1574 C CA . SER A 1 200 ? -18.469 21.797 28.828 1 82.62 200 SER A CA 1
ATOM 1575 C C . SER A 1 200 ? -17.359 22.484 29.594 1 82.62 200 SER A C 1
ATOM 1577 O O . SER A 1 200 ? -17.5 22.75 30.797 1 82.62 200 SER A O 1
ATOM 1579 N N . ARG A 1 201 ? -16.297 22.844 28.938 1 83.06 201 ARG A N 1
ATOM 1580 C CA . ARG A 1 201 ? -15.156 23.484 29.578 1 83.06 201 ARG A CA 1
ATOM 1581 C C . ARG A 1 201 ? -15.469 24.922 29.953 1 83.06 201 ARG A C 1
ATOM 1583 O O . ARG A 1 201 ? -15.031 25.406 31 1 83.06 201 ARG A O 1
ATOM 1590 N N . LEU A 1 202 ? -16.219 25.578 29.094 1 83.25 202 LEU A N 1
ATOM 1591 C CA . LEU A 1 202 ? -16.625 26.953 29.391 1 83.25 202 LEU A CA 1
ATOM 1592 C C . LEU A 1 202 ? -17.562 27 30.578 1 83.25 202 LEU A C 1
ATOM 1594 O O . LEU A 1 202 ? -17.469 27.891 31.422 1 83.25 202 LEU A O 1
ATOM 1598 N N . LEU A 1 203 ? -18.406 26 30.703 1 80.88 203 LEU A N 1
ATOM 1599 C CA . LEU A 1 203 ? -19.391 25.938 31.781 1 80.88 203 LEU A CA 1
ATOM 1600 C C . LEU A 1 203 ? -18.719 25.625 33.125 1 80.88 203 LEU A C 1
ATOM 1602 O O . LEU A 1 203 ? -19.297 25.875 34.188 1 80.88 203 LEU A O 1
ATOM 1606 N N . ASN A 1 204 ? -17.531 25.109 33 1 78.62 204 ASN A N 1
ATOM 1607 C CA . ASN A 1 204 ? -16.797 24.781 34.219 1 78.62 204 ASN A CA 1
ATOM 1608 C C . ASN A 1 204 ? -16.141 26.031 34.812 1 78.62 204 ASN A C 1
ATOM 1610 O O . ASN A 1 204 ? -15.656 26 35.938 1 78.62 204 ASN A O 1
ATOM 1614 N N . CYS A 1 205 ? -16.188 27.062 33.969 1 76.25 205 CYS A N 1
ATOM 1615 C CA . CYS A 1 205 ? -15.648 28.312 34.469 1 76.25 205 CYS A CA 1
ATOM 1616 C C . CYS A 1 205 ? -16.656 29 35.375 1 76.25 205 CYS A C 1
ATOM 1618 O O . CYS A 1 205 ? -17.859 28.953 35.125 1 76.25 205 CYS A O 1
ATOM 1620 N N . SER A 1 206 ? -16.312 29.453 36.562 1 72.69 206 SER A N 1
ATOM 1621 C CA . SER A 1 206 ? -17.188 30.031 37.562 1 72.69 206 SER A CA 1
ATOM 1622 C C . SER A 1 206 ? -17.344 31.547 37.375 1 72.69 206 SER A C 1
ATOM 1624 O O . SER A 1 206 ? -17.453 32.281 38.344 1 72.69 206 SER A O 1
ATOM 1626 N N . CYS A 1 207 ? -17.266 31.984 36.156 1 75.38 207 CYS A N 1
ATOM 1627 C CA . CYS A 1 207 ? -17.391 33.438 35.938 1 75.38 207 CYS A CA 1
ATOM 1628 C C . CYS A 1 207 ? -18.562 33.75 35 1 75.38 207 CYS A C 1
ATOM 1630 O O . CYS A 1 207 ? -19 32.875 34.25 1 75.38 207 CYS A O 1
ATOM 1632 N N . ARG A 1 208 ? -19.156 34.938 35.219 1 73.62 208 ARG A N 1
ATOM 1633 C CA . ARG A 1 208 ? -20.281 35.375 34.406 1 73.62 208 ARG A CA 1
ATOM 1634 C C . ARG A 1 208 ? -19.906 35.406 32.938 1 73.62 208 ARG A C 1
ATOM 1636 O O . ARG A 1 208 ? -20.75 35.125 32.062 1 73.62 208 ARG A O 1
ATOM 1643 N N . ALA A 1 209 ? -18.719 35.688 32.656 1 78.75 209 ALA A N 1
ATOM 1644 C CA . ALA A 1 209 ? -18.25 35.781 31.266 1 78.75 209 ALA A CA 1
ATOM 1645 C C . ALA A 1 209 ? -18.281 34.438 30.578 1 78.75 209 ALA A C 1
ATOM 1647 O O . ALA A 1 209 ? -18.359 34.375 29.344 1 78.75 209 ALA A O 1
ATOM 1648 N N . SER A 1 210 ? -18.344 33.406 31.406 1 80.38 210 SER A N 1
ATOM 1649 C CA . SER A 1 210 ? -18.375 32.062 30.859 1 80.38 210 SER A CA 1
ATOM 1650 C C . SER A 1 210 ? -19.688 31.781 30.125 1 80.38 210 SER A C 1
ATOM 1652 O O . SER A 1 210 ? -19.688 31.156 29.062 1 80.38 210 SER A O 1
ATOM 1654 N N . SER A 1 211 ? -20.781 32.219 30.766 1 79.88 211 SER A N 1
ATOM 1655 C CA . SER A 1 211 ? -22.078 32 30.141 1 79.88 211 SER A CA 1
ATOM 1656 C C . SER A 1 211 ? -22.172 32.75 28.812 1 79.88 211 SER A C 1
ATOM 1658 O O . SER A 1 211 ? -22.734 32.25 27.844 1 79.88 211 SER A O 1
ATOM 1660 N N . GLU A 1 212 ? -21.609 33.875 28.781 1 82.75 212 GLU A N 1
ATOM 1661 C CA . GLU A 1 212 ? -21.578 34.625 27.531 1 82.75 212 GLU A CA 1
ATOM 1662 C C . GLU A 1 212 ? -20.703 33.938 26.484 1 82.75 212 GLU A C 1
ATOM 1664 O O . GLU A 1 212 ? -21.031 33.938 25.297 1 82.75 212 GLU A O 1
ATOM 1669 N N . GLY A 1 213 ? -19.641 33.406 26.969 1 85.62 213 GLY A N 1
ATOM 1670 C CA . GLY A 1 213 ? -18.766 32.656 26.078 1 85.62 213 GLY A CA 1
ATOM 1671 C C . GLY A 1 213 ? -19.438 31.469 25.422 1 85.62 213 GLY A C 1
ATOM 1672 O O . GLY A 1 213 ? -19.25 31.219 24.234 1 85.62 213 GLY A O 1
ATOM 1673 N N . VAL A 1 214 ? -20.25 30.781 26.234 1 84.5 214 VAL A N 1
ATOM 1674 C CA . VAL A 1 214 ? -20.984 29.625 25.734 1 84.5 214 VAL A CA 1
ATOM 1675 C C . VAL A 1 214 ? -21.953 30.078 24.625 1 84.5 214 VAL A C 1
ATOM 1677 O O . VAL A 1 214 ? -22.016 29.453 23.562 1 84.5 214 VAL A O 1
ATOM 1680 N N . THR A 1 215 ? -22.625 31.172 24.906 1 85.44 215 THR A N 1
ATOM 1681 C CA . THR A 1 215 ? -23.594 31.688 23.953 1 85.44 215 THR A CA 1
ATOM 1682 C C . THR A 1 215 ? -22.906 32.125 22.656 1 85.44 215 THR A C 1
ATOM 1684 O O . THR A 1 215 ? -23.391 31.812 21.562 1 85.44 215 THR A O 1
ATOM 1687 N N . LYS A 1 216 ? -21.828 32.719 22.812 1 87.62 216 LYS A N 1
ATOM 1688 C CA . LYS A 1 216 ? -21.078 33.188 21.641 1 87.62 216 LYS A CA 1
ATOM 1689 C C . LYS A 1 216 ? -20.531 32 20.844 1 87.62 216 LYS A C 1
ATOM 1691 O O . LYS A 1 216 ? -20.578 32 19.609 1 87.62 216 LYS A O 1
ATOM 1696 N N . TYR A 1 217 ? -20.047 31.016 21.578 1 90.69 217 TYR A N 1
ATOM 1697 C CA . TYR A 1 217 ? -19.516 29.812 20.938 1 90.69 217 TYR A CA 1
ATOM 1698 C C . TYR A 1 217 ? -20.594 29.109 20.109 1 90.69 217 TYR A C 1
ATOM 1700 O O . TYR A 1 217 ? -20.391 28.828 18.922 1 90.69 217 TYR A O 1
ATOM 1708 N N . LEU A 1 218 ? -21.719 28.984 20.703 1 87.19 218 LEU A N 1
ATOM 1709 C CA . LEU A 1 218 ? -22.812 28.281 20.031 1 87.19 218 LEU A CA 1
ATOM 1710 C C . LEU A 1 218 ? -23.359 29.109 18.859 1 87.19 218 LEU A C 1
ATOM 1712 O O . LEU A 1 218 ? -23.734 28.562 17.828 1 87.19 218 LEU A O 1
ATOM 1716 N N . SER A 1 219 ? -23.375 30.391 19.031 1 88.19 219 SER A N 1
ATOM 1717 C CA . SER A 1 219 ? -23.812 31.266 17.953 1 88.19 219 SER A CA 1
ATOM 1718 C C . SER A 1 219 ? -22.875 31.188 16.75 1 88.19 219 SER A C 1
ATOM 1720 O O . SER A 1 219 ? -23.328 31.203 15.609 1 88.19 219 SER A O 1
ATOM 1722 N N . THR A 1 220 ? -21.656 31.094 17.078 1 89.88 220 THR A N 1
ATOM 1723 C CA . THR A 1 220 ? -20.656 30.969 16.016 1 89.88 220 THR A CA 1
ATOM 1724 C C . THR A 1 220 ? -20.844 29.672 15.25 1 89.88 220 THR A C 1
ATOM 1726 O O . THR A 1 220 ? -20.797 29.656 14.016 1 89.88 220 THR A O 1
ATOM 1729 N N . LEU A 1 221 ? -21.109 28.547 15.945 1 90.12 221 LEU A N 1
ATOM 1730 C CA . LEU A 1 221 ? -21.328 27.25 15.32 1 90.12 221 LEU A CA 1
ATOM 1731 C C . LEU A 1 221 ? -22.578 27.297 14.438 1 90.12 221 LEU A C 1
ATOM 1733 O O . LEU A 1 221 ? -22.578 26.734 13.336 1 90.12 221 LEU A O 1
ATOM 1737 N N . ARG A 1 222 ? -23.578 27.953 14.938 1 87.56 222 ARG A N 1
ATOM 1738 C CA . ARG A 1 222 ? -24.844 28.047 14.195 1 87.56 222 ARG A CA 1
ATOM 1739 C C . ARG A 1 222 ? -24.656 28.844 12.914 1 87.56 222 ARG A C 1
ATOM 1741 O O . ARG A 1 222 ? -25.188 28.484 11.859 1 87.56 222 ARG A O 1
ATOM 1748 N N . LYS A 1 223 ? -23.938 29.891 13.039 1 88.25 223 LYS A N 1
ATOM 1749 C CA . LYS A 1 223 ? -23.688 30.75 11.883 1 88.25 223 LYS A CA 1
ATOM 1750 C C . LYS A 1 223 ? -22.969 29.969 10.773 1 88.25 223 LYS A C 1
ATOM 1752 O O . LYS A 1 223 ? -23.25 30.172 9.594 1 88.25 223 LYS A O 1
ATOM 1757 N N . GLU A 1 224 ? -22.141 29.109 11.188 1 89.38 224 GLU A N 1
ATOM 1758 C CA . GLU A 1 224 ? -21.375 28.328 10.219 1 89.38 224 GLU A CA 1
ATOM 1759 C C . GLU A 1 224 ? -22.078 27.016 9.891 1 89.38 224 GLU A C 1
ATOM 1761 O O . GLU A 1 224 ? -21.531 26.188 9.156 1 89.38 224 GLU A O 1
ATOM 1766 N N . ALA A 1 225 ? -23.297 26.703 10.414 1 87.31 225 ALA A N 1
ATOM 1767 C CA . ALA A 1 225 ? -24.156 25.562 10.141 1 87.31 225 ALA A CA 1
ATOM 1768 C C . ALA A 1 225 ? -23.484 24.266 10.562 1 87.31 225 ALA A C 1
ATOM 1770 O O . ALA A 1 225 ? -23.578 23.25 9.859 1 87.31 225 ALA A O 1
ATOM 1771 N N . ILE A 1 226 ? -22.625 24.359 11.625 1 90.69 226 ILE A N 1
ATOM 1772 C CA . ILE A 1 226 ? -21.984 23.141 12.133 1 90.69 226 ILE A CA 1
ATOM 1773 C C . ILE A 1 226 ? -22.422 22.891 13.57 1 90.69 226 ILE A C 1
ATOM 1775 O O . ILE A 1 226 ? -21.766 22.141 14.305 1 90.69 226 ILE A O 1
ATOM 1779 N N . ALA A 1 227 ? -23.453 23.672 13.992 1 86.88 227 ALA A N 1
ATOM 1780 C CA . ALA A 1 227 ? -24 23.406 15.32 1 86.88 227 ALA A CA 1
ATOM 1781 C C . ALA A 1 227 ? -24.609 22.016 15.398 1 86.88 227 ALA A C 1
ATOM 1783 O O . ALA A 1 227 ? -25.453 21.656 14.57 1 86.88 227 ALA A O 1
ATOM 1784 N N . PRO A 1 228 ? -24.094 21.328 16.438 1 77.88 228 PRO A N 1
ATOM 1785 C CA . PRO A 1 228 ? -24.625 19.984 16.578 1 77.88 228 PRO A CA 1
ATOM 1786 C C . PRO A 1 228 ? -26.141 19.969 16.781 1 77.88 228 PRO A C 1
ATOM 1788 O O . PRO A 1 228 ? -26.719 20.969 17.203 1 77.88 228 PRO A O 1
ATOM 1791 N N . TYR A 1 229 ? -26.844 18.938 16.438 1 68.44 229 TYR A N 1
ATOM 1792 C CA . TYR A 1 229 ? -28.25 18.641 16.656 1 68.44 229 TYR A CA 1
ATOM 1793 C C . TYR A 1 229 ? -29.125 19.547 15.805 1 68.44 229 TYR A C 1
ATOM 1795 O O . TYR A 1 229 ? -30.312 19.734 16.094 1 68.44 229 TYR A O 1
ATOM 1803 N N . GLU A 1 230 ? -28.531 20.328 14.992 1 74.44 230 GLU A N 1
ATOM 1804 C CA . GLU A 1 230 ? -29.312 21.062 14 1 74.44 230 GLU A CA 1
ATOM 1805 C C . GLU A 1 230 ? -29.328 20.328 12.664 1 74.44 230 GLU A C 1
ATOM 1807 O O . GLU A 1 230 ? -28.453 19.5 12.383 1 74.44 230 GLU A O 1
ATOM 1812 N N . GLU A 1 231 ? -30.312 20.484 11.875 1 70.75 231 GLU A N 1
ATOM 1813 C CA . GLU A 1 231 ? -30.562 19.766 10.633 1 70.75 231 GLU A CA 1
ATOM 1814 C C . GLU A 1 231 ? -29.406 19.938 9.656 1 70.75 231 GLU A C 1
ATOM 1816 O O . GLU A 1 231 ? -29.078 19.016 8.906 1 70.75 231 GLU A O 1
ATOM 1821 N N . GLY A 1 232 ? -28.734 20.922 9.805 1 76.38 232 GLY A N 1
ATOM 1822 C CA . GLY A 1 232 ? -27.703 21.219 8.828 1 76.38 232 GLY A CA 1
ATOM 1823 C C . GLY A 1 232 ? -26.453 20.391 9.016 1 76.38 232 GLY A C 1
ATOM 1824 O O . GLY A 1 232 ? -25.781 20.047 8.039 1 76.38 232 GLY A O 1
ATOM 1825 N N . PHE A 1 233 ? -26.25 19.922 10.195 1 81.56 233 PHE A N 1
ATOM 1826 C CA . PHE A 1 233 ? -25 19.234 10.516 1 81.56 233 PHE A CA 1
ATOM 1827 C C . PHE A 1 233 ? -24.922 17.891 9.805 1 81.56 233 PHE A C 1
ATOM 1829 O O . PHE A 1 233 ? -23.891 17.562 9.219 1 81.56 233 PHE A O 1
ATOM 1836 N N . GLU A 1 234 ? -26.031 17.172 9.75 1 80.19 234 GLU A N 1
ATOM 1837 C CA . GLU A 1 234 ? -26.047 15.805 9.219 1 80.19 234 GLU A CA 1
ATOM 1838 C C . GLU A 1 234 ? -26.016 15.805 7.695 1 80.19 234 GLU A C 1
ATOM 1840 O O . GLU A 1 234 ? -25.734 14.781 7.074 1 80.19 234 GLU A O 1
ATOM 1845 N N . HIS A 1 235 ? -26.281 16.984 7.168 1 85.94 235 HIS A N 1
ATOM 1846 C CA . HIS A 1 235 ? -26.297 17.078 5.715 1 85.94 235 HIS A CA 1
ATOM 1847 C C . HIS A 1 235 ? -24.922 17.406 5.168 1 85.94 235 HIS A C 1
ATOM 1849 O O . HIS A 1 235 ? -24.688 17.344 3.959 1 85.94 235 HIS A O 1
ATOM 1855 N N . LEU A 1 236 ? -24.062 17.688 6.078 1 90.44 236 LEU A N 1
ATOM 1856 C CA . LEU A 1 236 ? -22.688 18 5.664 1 90.44 236 LEU A CA 1
ATOM 1857 C C . LEU A 1 236 ? -21.859 16.719 5.582 1 90.44 236 LEU A C 1
ATOM 1859 O O . LEU A 1 236 ? -22.125 15.75 6.277 1 90.44 236 LEU A O 1
ATOM 1863 N N . SER A 1 237 ? -20.969 16.75 4.672 1 92.5 237 SER A N 1
ATOM 1864 C CA . SER A 1 237 ? -19.969 15.68 4.691 1 92.5 237 SER A CA 1
ATOM 1865 C C . SER A 1 237 ? -19.016 15.844 5.863 1 92.5 237 SER A C 1
ATOM 1867 O O . SER A 1 237 ? -18.859 16.953 6.395 1 92.5 237 SER A O 1
ATOM 1869 N N . LEU A 1 238 ? -18.422 14.836 6.285 1 93.69 238 LEU A N 1
ATOM 1870 C CA . LEU A 1 238 ? -17.469 14.883 7.387 1 93.69 238 LEU A CA 1
ATOM 1871 C C . LEU A 1 238 ? -16.328 15.836 7.07 1 93.69 238 LEU A C 1
ATOM 1873 O O . LEU A 1 238 ? -15.906 16.625 7.926 1 93.69 238 LEU A O 1
ATOM 1877 N N . LEU A 1 239 ? -15.859 15.75 5.84 1 93.56 239 LEU A N 1
ATOM 1878 C CA . LEU A 1 239 ? -14.758 16.609 5.414 1 93.56 239 LEU A CA 1
ATOM 1879 C C . LEU A 1 239 ? -15.164 18.078 5.461 1 93.56 239 LEU A C 1
ATOM 1881 O O . LEU A 1 239 ? -14.367 18.938 5.836 1 93.56 239 LEU A O 1
ATOM 1885 N N . LYS A 1 240 ? -16.375 18.344 5.125 1 93.69 240 LYS A N 1
ATOM 1886 C CA . LYS A 1 240 ? -16.859 19.719 5.145 1 93.69 240 LYS A CA 1
ATOM 1887 C C . LYS A 1 240 ? -16.938 20.25 6.574 1 93.69 240 LYS A C 1
ATOM 1889 O O . LYS A 1 240 ? -16.672 21.422 6.82 1 93.69 240 LYS A O 1
ATOM 1894 N N . VAL A 1 241 ? -17.312 19.438 7.473 1 93.5 241 VAL A N 1
ATOM 1895 C CA . VAL A 1 241 ? -17.359 19.828 8.875 1 93.5 241 VAL A CA 1
ATOM 1896 C C . VAL A 1 241 ? -15.953 20.203 9.344 1 93.5 241 VAL A C 1
ATOM 1898 O O . VAL A 1 241 ? -15.758 21.266 9.953 1 93.5 241 VAL A O 1
ATOM 1901 N N . VAL A 1 242 ? -15.016 19.359 9.047 1 94.44 242 VAL A N 1
ATOM 1902 C CA . VAL A 1 242 ? -13.633 19.609 9.445 1 94.44 242 VAL A CA 1
ATOM 1903 C C . VAL A 1 242 ? -13.141 20.906 8.812 1 94.44 242 VAL A C 1
ATOM 1905 O O . VAL A 1 242 ? -12.492 21.719 9.484 1 94.44 242 VAL A O 1
ATOM 1908 N N . GLU A 1 243 ? -13.492 21.062 7.637 1 93.25 243 GLU A N 1
ATOM 1909 C CA . GLU A 1 243 ? -13.102 22.266 6.922 1 93.25 243 GLU A CA 1
ATOM 1910 C C . GLU A 1 243 ? -13.711 23.516 7.562 1 93.25 243 GLU A C 1
ATOM 1912 O O . GLU A 1 243 ? -13.031 24.516 7.773 1 93.25 243 GLU A O 1
ATOM 1917 N N . LYS A 1 244 ? -14.961 23.484 7.863 1 93.31 244 LYS A N 1
ATOM 1918 C CA . LYS A 1 244 ? -15.664 24.609 8.461 1 93.31 244 LYS A CA 1
ATOM 1919 C C . LYS A 1 244 ? -15.094 24.953 9.844 1 93.31 244 LYS A C 1
ATOM 1921 O O . LYS A 1 244 ? -14.961 26.125 10.195 1 93.31 244 LYS A O 1
ATOM 1926 N N . VAL A 1 245 ? -14.719 23.953 10.547 1 93.56 245 VAL A N 1
ATOM 1927 C CA . VAL A 1 245 ? -14.148 24.172 11.867 1 93.56 245 VAL A CA 1
ATOM 1928 C C . VAL A 1 245 ? -12.773 24.812 11.734 1 93.56 245 VAL A C 1
ATOM 1930 O O . VAL A 1 245 ? -12.438 25.734 12.492 1 93.56 245 VAL A O 1
ATOM 1933 N N . SER A 1 246 ? -12.031 24.344 10.797 1 90.38 246 SER A N 1
ATOM 1934 C CA . SER A 1 246 ? -10.703 24.891 10.578 1 90.38 246 SER A CA 1
ATOM 1935 C C . SER A 1 246 ? -10.773 26.359 10.148 1 90.38 246 SER A C 1
ATOM 1937 O O . SER A 1 246 ? -9.812 27.109 10.336 1 90.38 246 SER A O 1
ATOM 1939 N N . ASN A 1 247 ? -11.914 26.781 9.68 1 89.94 247 ASN A N 1
ATOM 1940 C CA . ASN A 1 247 ? -12.078 28.141 9.164 1 89.94 247 ASN A CA 1
ATOM 1941 C C . ASN A 1 247 ? -12.797 29.047 10.164 1 89.94 247 ASN A C 1
ATOM 1943 O O . ASN A 1 247 ? -13.125 30.188 9.852 1 89.94 247 ASN A O 1
ATOM 1947 N N . LEU A 1 248 ? -13.047 28.578 11.32 1 91.5 248 LEU A N 1
ATOM 1948 C CA . LEU A 1 248 ? -13.664 29.391 12.359 1 91.5 248 LEU A CA 1
ATOM 1949 C C . LEU A 1 248 ? -12.734 30.516 12.789 1 91.5 248 LEU A C 1
ATOM 1951 O O . LEU A 1 248 ? -11.523 30.438 12.594 1 91.5 248 LEU A O 1
ATOM 1955 N N . PRO A 1 249 ? -13.328 31.547 13.336 1 86.94 249 PRO A N 1
ATOM 1956 C CA . PRO A 1 249 ? -12.492 32.625 13.867 1 86.94 249 PRO A CA 1
ATOM 1957 C C . PRO A 1 249 ? -11.672 32.188 15.086 1 86.94 249 PRO A C 1
ATOM 1959 O O . PRO A 1 249 ? -11.992 31.172 15.711 1 86.94 249 PRO A O 1
ATOM 1962 N N . ASN A 1 250 ? -10.633 32.906 15.344 1 83.56 250 ASN A N 1
ATOM 1963 C CA . ASN A 1 250 ? -9.773 32.562 16.469 1 83.56 250 ASN A CA 1
ATOM 1964 C C . ASN A 1 250 ? -10.5 32.75 17.797 1 83.56 250 ASN A C 1
ATOM 1966 O O . ASN A 1 250 ? -10.32 31.938 18.719 1 83.56 250 ASN A O 1
ATOM 1970 N N . SER A 1 251 ? -11.242 33.812 17.844 1 84.12 251 SER A N 1
ATOM 1971 C CA . SER A 1 251 ? -12.016 34.062 19.062 1 84.12 251 SER A CA 1
ATOM 1972 C C . SER A 1 251 ? -13.406 33.438 18.953 1 84.12 251 SER A C 1
ATOM 1974 O O . SER A 1 251 ? -14.32 34.031 18.391 1 84.12 251 SER A O 1
ATOM 1976 N N . LEU A 1 252 ? -13.539 32.281 19.609 1 87.5 252 LEU A N 1
ATOM 1977 C CA . LEU A 1 252 ? -14.758 31.516 19.422 1 87.5 252 LEU A CA 1
ATOM 1978 C C . LEU A 1 252 ? -15.781 31.844 20.516 1 87.5 252 LEU A C 1
ATOM 1980 O O . LEU A 1 252 ? -16.984 31.703 20.297 1 87.5 252 LEU A O 1
ATOM 1984 N N . ALA A 1 253 ? -15.219 32.219 21.641 1 82.94 253 ALA A N 1
ATOM 1985 C CA . ALA A 1 253 ? -16.109 32.469 22.766 1 82.94 253 ALA A CA 1
ATOM 1986 C C . ALA A 1 253 ? -16.094 33.969 23.141 1 82.94 253 ALA A C 1
ATOM 1988 O O . ALA A 1 253 ? -16.359 34.312 24.281 1 82.94 253 ALA A O 1
ATOM 1989 N N . GLY A 1 254 ? -15.688 34.75 22.234 1 78.31 254 GLY A N 1
ATOM 1990 C CA . GLY A 1 254 ? -15.695 36.188 22.5 1 78.31 254 GLY A CA 1
ATOM 1991 C C . GLY A 1 254 ? -14.43 36.688 23.188 1 78.31 254 GLY A C 1
ATOM 1992 O O . GLY A 1 254 ? -13.477 35.906 23.359 1 78.31 254 GLY A O 1
ATOM 1993 N N . GLU A 1 255 ? -14.422 37.969 23.547 1 75.5 255 GLU A N 1
ATOM 1994 C CA . GLU A 1 255 ? -13.219 38.625 24.062 1 75.5 255 GLU A CA 1
ATOM 1995 C C . GLU A 1 255 ? -13.344 38.906 25.562 1 75.5 255 GLU A C 1
ATOM 1997 O O . GLU A 1 255 ? -12.422 39.438 26.172 1 75.5 255 GLU A O 1
ATOM 2002 N N . SER A 1 256 ? -14.469 38.406 26.172 1 74 256 SER A N 1
ATOM 2003 C CA . SER A 1 256 ? -14.664 38.688 27.578 1 74 256 SER A CA 1
ATOM 2004 C C . SER A 1 256 ? -13.688 37.906 28.438 1 74 256 SER A C 1
ATOM 2006 O O . SER A 1 256 ? -13.242 36.812 28.047 1 74 256 SER A O 1
ATOM 2008 N N . SER A 1 257 ? -13.125 38.531 29.453 1 72.19 257 SER A N 1
ATOM 2009 C CA . SER A 1 257 ? -12.18 37.875 30.359 1 72.19 257 SER A CA 1
ATOM 2010 C C . SER A 1 257 ? -12.805 37.625 31.719 1 72.19 257 SER A C 1
ATOM 2012 O O . SER A 1 257 ? -13.727 38.312 32.125 1 72.19 257 SER A O 1
ATOM 2014 N N . CYS A 1 258 ? -12.469 36.469 32.156 1 72.06 258 CYS A N 1
ATOM 2015 C CA . CYS A 1 258 ? -12.906 36.125 33.5 1 72.06 258 CYS A CA 1
ATOM 2016 C C . CYS A 1 258 ? -12.188 37 34.531 1 72.06 258 CYS A C 1
ATOM 2018 O O . CYS A 1 258 ? -10.961 37.125 34.5 1 72.06 258 CYS A O 1
ATOM 2020 N N . THR A 1 259 ? -12.773 37.969 35.062 1 62.81 259 THR A N 1
ATOM 2021 C CA . THR A 1 259 ? -12.195 38.906 36.031 1 62.81 259 THR A CA 1
ATOM 2022 C C . THR A 1 259 ? -11.812 38.156 37.312 1 62.81 259 THR A C 1
ATOM 2024 O O . THR A 1 259 ? -11.109 38.688 38.188 1 62.81 259 THR A O 1
ATOM 2027 N N . ASN A 1 260 ? -12.531 37.125 37.531 1 55.25 260 ASN A N 1
ATOM 2028 C CA . ASN A 1 260 ? -12.164 36.562 38.812 1 55.25 260 ASN A CA 1
ATOM 2029 C C . ASN A 1 260 ? -10.852 35.781 38.719 1 55.25 260 ASN A C 1
ATOM 2031 O O . ASN A 1 260 ? -10.445 35.344 37.656 1 55.25 260 ASN A O 1
ATOM 2035 N N . GLY A 1 261 ? -9.867 35.938 39.594 1 52.72 261 GLY A N 1
ATOM 2036 C CA . GLY A 1 261 ? -8.57 35.344 39.875 1 52.72 261 GLY A CA 1
ATOM 2037 C C . GLY A 1 261 ? -8.336 34.031 39.156 1 52.72 261 GLY A C 1
ATOM 2038 O O . GLY A 1 261 ? -7.23 33.5 39.188 1 52.72 261 GLY A O 1
ATOM 2039 N N . SER A 1 262 ? -9.344 33.375 38.812 1 53.31 262 SER A N 1
ATOM 2040 C CA . SER A 1 262 ? -9.133 32.031 38.281 1 53.31 262 SER A CA 1
ATOM 2041 C C . SER A 1 262 ? -8.891 32.031 36.781 1 53.31 262 SER A C 1
ATOM 2043 O O . SER A 1 262 ? -9.234 31.078 36.094 1 53.31 262 SER A O 1
ATOM 2045 N N . TYR A 1 263 ? -8.367 33.125 36.281 1 53.66 263 TYR A N 1
ATOM 2046 C CA . TYR A 1 263 ? -8.172 33.531 34.906 1 53.66 263 TYR A CA 1
ATOM 2047 C C . TYR A 1 263 ? -7.508 32.438 34.094 1 53.66 263 TYR A C 1
ATOM 2049 O O . TYR A 1 263 ? -7.938 32.125 32.969 1 53.66 263 TYR A O 1
ATOM 2057 N N . SER A 1 264 ? -6.332 32.156 34.688 1 55.12 264 SER A N 1
ATOM 2058 C CA . SER A 1 264 ? -5.383 31.391 33.875 1 55.12 264 SER A CA 1
ATOM 2059 C C . SER A 1 264 ? -5.93 30.016 33.531 1 55.12 264 SER A C 1
ATOM 2061 O O . SER A 1 264 ? -5.438 29.344 32.625 1 55.12 264 SER A O 1
ATOM 2063 N N . ARG A 1 265 ? -7.105 29.75 34.312 1 62.44 265 ARG A N 1
ATOM 2064 C CA . ARG A 1 265 ? -7.52 28.359 34.156 1 62.44 265 ARG A CA 1
ATOM 2065 C C . ARG A 1 265 ? -8.812 28.266 33.375 1 62.44 265 ARG A C 1
ATOM 2067 O O . ARG A 1 265 ? -9.258 27.172 33.031 1 62.44 265 ARG A O 1
ATOM 2074 N N . CYS A 1 266 ? -9.391 29.5 33.031 1 73.25 266 CYS A N 1
ATOM 2075 C CA . CYS A 1 266 ? -10.695 29.469 32.375 1 73.25 266 CYS A CA 1
ATOM 2076 C C . CYS A 1 266 ? -10.547 29.312 30.859 1 73.25 266 CYS A C 1
ATOM 2078 O O . CYS A 1 266 ? -9.641 29.891 30.266 1 73.25 266 CYS A O 1
ATOM 2080 N N . GLU A 1 267 ? -11.398 28.375 30.188 1 77.12 267 GLU A N 1
ATOM 2081 C CA . GLU A 1 267 ? -11.406 28.078 28.766 1 77.12 267 GLU A CA 1
ATOM 2082 C C . GLU A 1 267 ? -11.594 29.344 27.938 1 77.12 267 GLU A C 1
ATOM 2084 O O . GLU A 1 267 ? -11.234 29.391 26.75 1 77.12 267 GLU A O 1
ATOM 2089 N N . LEU A 1 268 ? -11.992 30.438 28.641 1 77.12 268 LEU A N 1
ATOM 2090 C CA . LEU A 1 268 ? -12.18 31.703 27.953 1 77.12 268 LEU A CA 1
ATOM 2091 C C . LEU A 1 268 ? -10.844 32.25 27.453 1 77.12 268 LEU A C 1
ATOM 2093 O O . LEU A 1 268 ? -10.781 32.875 26.391 1 77.12 268 LEU A O 1
ATOM 2097 N N . ALA A 1 269 ? -9.883 32 28.281 1 71.94 269 ALA A N 1
ATOM 2098 C CA . ALA A 1 269 ? -8.555 32.5 27.906 1 71.94 269 ALA A CA 1
ATOM 2099 C C . ALA A 1 269 ? -8.055 31.797 26.641 1 71.94 269 ALA A C 1
ATOM 2101 O O . ALA A 1 269 ? -7.5 32.438 25.734 1 71.94 269 ALA A O 1
ATOM 2102 N N . THR A 1 270 ? -8.383 30.484 26.531 1 75.06 270 THR A N 1
ATOM 2103 C CA . THR A 1 270 ? -7.93 29.703 25.391 1 75.06 270 THR A CA 1
ATOM 2104 C C . THR A 1 270 ? -8.734 30.047 24.141 1 75.06 270 THR A C 1
ATOM 2106 O O . THR A 1 270 ? -8.273 29.828 23.016 1 75.06 270 THR A O 1
ATOM 2109 N N . SER A 1 271 ? -9.891 30.578 24.359 1 77.19 271 SER A N 1
ATOM 2110 C CA . SER A 1 271 ? -10.734 30.953 23.219 1 77.19 271 SER A CA 1
ATOM 2111 C C . SER A 1 271 ? -10.195 32.188 22.516 1 77.19 271 SER A C 1
ATOM 2113 O O . SER A 1 271 ? -10.461 32.406 21.328 1 77.19 271 SER A O 1
ATOM 2115 N N . ARG A 1 272 ? -9.406 33 23.25 1 74.69 272 ARG A N 1
ATOM 2116 C CA . ARG A 1 272 ? -8.938 34.281 22.703 1 74.69 272 ARG A CA 1
ATOM 2117 C C . ARG A 1 272 ? -7.637 34.094 21.922 1 74.69 272 ARG A C 1
ATOM 2119 O O . ARG A 1 272 ? -7.398 34.781 20.938 1 74.69 272 ARG A O 1
ATOM 2126 N N . ASP A 1 273 ? -6.957 33.156 22.359 1 73.69 273 ASP A N 1
ATOM 2127 C CA . ASP A 1 273 ? -5.645 33.031 21.734 1 73.69 273 ASP A CA 1
ATOM 2128 C C . ASP A 1 273 ? -5.676 32 20.609 1 73.69 273 ASP A C 1
ATOM 2130 O O . ASP A 1 273 ? -4.645 31.719 20 1 73.69 273 ASP A O 1
ATOM 2134 N N . GLY A 1 274 ? -6.832 31.5 20.312 1 82.38 274 GLY A N 1
ATOM 2135 C CA . GLY A 1 274 ? -6.965 30.578 19.203 1 82.38 274 GLY A CA 1
ATOM 2136 C C . GLY A 1 274 ? -6.672 29.141 19.594 1 82.38 274 GLY A C 1
ATOM 2137 O O . GLY A 1 274 ? -6.82 28.219 18.781 1 82.38 274 GLY A O 1
ATOM 2138 N N . SER A 1 275 ? -6.316 28.953 20.781 1 84.12 275 SER A N 1
ATOM 2139 C CA . SER A 1 275 ? -5.969 27.625 21.25 1 84.12 275 SER A CA 1
ATOM 2140 C C . SER A 1 275 ? -7.172 26.688 21.203 1 84.12 275 SER A C 1
ATOM 2142 O O . SER A 1 275 ? -7.031 25.5 20.891 1 84.12 275 SER A O 1
ATOM 2144 N N . MET A 1 276 ? -8.344 27.25 21.5 1 88.06 276 MET A N 1
ATOM 2145 C CA . MET A 1 276 ? -9.562 26.469 21.453 1 88.06 276 MET A CA 1
ATOM 2146 C C . MET A 1 276 ? -9.812 25.922 20.047 1 88.06 276 MET A C 1
ATOM 2148 O O . MET A 1 276 ? -10.086 24.734 19.859 1 88.06 276 MET A O 1
ATOM 2152 N N . LYS A 1 277 ? -9.672 26.766 19.109 1 90.44 277 LYS A N 1
ATOM 2153 C CA . LYS A 1 277 ? -9.859 26.375 17.719 1 90.44 277 LYS A CA 1
ATOM 2154 C C . LYS A 1 277 ? -8.836 25.312 17.297 1 90.44 277 LYS A C 1
ATOM 2156 O O . LYS A 1 277 ? -9.188 24.344 16.641 1 90.44 277 LYS A O 1
ATOM 2161 N N . ARG A 1 278 ? -7.625 25.516 17.703 1 88.31 278 ARG A N 1
ATOM 2162 C CA . ARG A 1 278 ? -6.547 24.594 17.359 1 88.31 278 ARG A CA 1
ATOM 2163 C C . ARG A 1 278 ? -6.805 23.203 17.938 1 88.31 278 ARG A C 1
ATOM 2165 O O . ARG A 1 278 ? -6.594 22.203 17.266 1 88.31 278 ARG A O 1
ATOM 2172 N N . LYS A 1 279 ? -7.238 23.25 19.141 1 91.31 279 LYS A N 1
ATOM 2173 C CA . LYS A 1 279 ? -7.535 21.969 19.781 1 91.31 279 LYS A CA 1
ATOM 2174 C C . LYS A 1 279 ? -8.695 21.266 19.094 1 91.31 279 LYS A C 1
ATOM 2176 O O . LYS A 1 279 ? -8.641 20.047 18.875 1 91.31 279 LYS A O 1
ATOM 2181 N N . LEU A 1 280 ? -9.734 22.031 18.734 1 92.94 280 LEU A N 1
ATOM 2182 C CA . LEU A 1 280 ? -10.891 21.469 18.031 1 92.94 280 LEU A CA 1
ATOM 2183 C C . LEU A 1 280 ? -10.469 20.859 16.703 1 92.94 280 LEU A C 1
ATOM 2185 O O . LEU A 1 280 ? -10.844 19.734 16.391 1 92.94 280 LEU A O 1
ATOM 2189 N N . THR A 1 281 ? -9.68 21.578 15.977 1 92.81 281 THR A N 1
ATOM 2190 C CA . THR A 1 281 ? -9.211 21.125 14.672 1 92.81 281 THR A CA 1
ATOM 2191 C C . THR A 1 281 ? -8.352 19.875 14.812 1 92.81 281 THR A C 1
ATOM 2193 O O . THR A 1 281 ? -8.5 18.922 14.047 1 92.81 281 THR A O 1
ATOM 2196 N N . LYS A 1 282 ? -7.531 19.844 15.836 1 92.56 282 LYS A N 1
ATOM 2197 C CA . LYS A 1 282 ? -6.66 18.703 16.078 1 92.56 282 LYS A CA 1
ATOM 2198 C C . LYS A 1 282 ? -7.469 17.469 16.453 1 92.56 282 LYS A C 1
ATOM 2200 O O . LYS A 1 282 ? -7.207 16.375 15.945 1 92.56 282 LYS A O 1
ATOM 2205 N N . ASP A 1 283 ? -8.445 17.719 17.312 1 94.19 283 ASP A N 1
ATOM 2206 C CA . ASP A 1 283 ? -9.266 16.594 17.766 1 94.19 283 ASP A CA 1
ATOM 2207 C C . ASP A 1 283 ? -10.062 16 16.609 1 94.19 283 ASP A C 1
ATOM 2209 O O . ASP A 1 283 ? -10.188 14.781 16.5 1 94.19 283 ASP A O 1
ATOM 2213 N N . LEU A 1 284 ? -10.594 16.844 15.758 1 95.12 284 LEU A N 1
ATOM 2214 C CA . LEU A 1 284 ? -11.367 16.375 14.617 1 95.12 284 LEU A CA 1
ATOM 2215 C C . LEU A 1 284 ? -10.461 15.641 13.625 1 95.12 284 LEU A C 1
ATOM 2217 O O . LEU A 1 284 ? -10.844 14.609 13.078 1 95.12 284 LEU A O 1
ATOM 2221 N N . SER A 1 285 ? -9.289 16.188 13.422 1 93.06 285 SER A N 1
ATOM 2222 C CA . SER A 1 285 ? -8.336 15.555 12.523 1 93.06 285 SER A CA 1
ATOM 2223 C C . SER A 1 285 ? -7.914 14.188 13.047 1 93.06 285 SER A C 1
ATOM 2225 O O . SER A 1 285 ? -7.801 13.227 12.281 1 93.06 285 SER A O 1
ATOM 2227 N N . THR A 1 286 ? -7.73 14.094 14.32 1 92.88 286 THR A N 1
ATOM 2228 C CA . THR A 1 286 ? -7.371 12.836 14.953 1 92.88 286 THR A CA 1
ATOM 2229 C C . THR A 1 286 ? -8.469 11.797 14.758 1 92.88 286 THR A C 1
ATOM 2231 O O . THR A 1 286 ? -8.188 10.625 14.477 1 92.88 286 THR A O 1
ATOM 2234 N N . LEU A 1 287 ? -9.664 12.289 14.914 1 93.94 287 LEU A N 1
ATOM 2235 C CA . LEU A 1 287 ? -10.797 11.398 14.695 1 93.94 287 LEU A CA 1
ATOM 2236 C C . LEU A 1 287 ? -10.805 10.875 13.258 1 93.94 287 LEU A C 1
ATOM 2238 O O . LEU A 1 287 ? -10.977 9.68 13.039 1 93.94 287 LEU A O 1
ATOM 2242 N N . MET A 1 288 ? -10.578 11.758 12.297 1 93.19 288 MET A N 1
ATOM 2243 C CA . MET A 1 288 ? -10.586 11.398 10.875 1 93.19 288 MET A CA 1
ATOM 2244 C C . MET A 1 288 ? -9.469 10.406 10.562 1 93.19 288 MET A C 1
ATOM 2246 O O . MET A 1 288 ? -9.641 9.531 9.711 1 93.19 288 MET A O 1
ATOM 2250 N N . ASP A 1 289 ? -8.367 10.5 11.305 1 90.56 289 ASP A N 1
ATOM 2251 C CA . ASP A 1 289 ? -7.195 9.672 11.039 1 90.56 289 ASP A CA 1
ATOM 2252 C C . ASP A 1 289 ? -7.324 8.312 11.719 1 90.56 289 ASP A C 1
ATOM 2254 O O . ASP A 1 289 ? -6.75 7.324 11.258 1 90.56 289 ASP A O 1
ATOM 2258 N N . ALA A 1 290 ? -8.07 8.266 12.742 1 88.56 290 ALA A N 1
ATOM 2259 C CA . ALA A 1 290 ? -8.07 7.086 13.609 1 88.56 290 ALA A CA 1
ATOM 2260 C C . ALA A 1 290 ? -9.211 6.137 13.25 1 88.56 290 ALA A C 1
ATOM 2262 O O . ALA A 1 290 ? -9.125 4.93 13.492 1 88.56 290 ALA A O 1
ATOM 2263 N N . GLU A 1 291 ? -10.219 6.664 12.672 1 91.5 291 GLU A N 1
ATOM 2264 C CA . GLU A 1 291 ? -11.414 5.855 12.445 1 91.5 291 GLU A CA 1
ATOM 2265 C C . GLU A 1 291 ? -11.25 4.953 11.227 1 91.5 291 GLU A C 1
ATOM 2267 O O . GLU A 1 291 ? -10.789 5.402 10.172 1 91.5 291 GLU A O 1
ATOM 2272 N N . PRO A 1 292 ? -11.594 3.623 11.391 1 91.44 292 PRO A N 1
ATOM 2273 C CA . PRO A 1 292 ? -11.555 2.699 10.25 1 91.44 292 PRO A CA 1
ATOM 2274 C C . PRO A 1 292 ? -12.844 2.725 9.43 1 91.44 292 PRO A C 1
ATOM 2276 O O . PRO A 1 292 ? -13.859 3.252 9.883 1 91.44 292 PRO A O 1
ATOM 2279 N N . GLY A 1 293 ? -12.734 2.219 8.18 1 94.44 293 GLY A N 1
ATOM 2280 C CA . GLY A 1 293 ? -13.93 2.01 7.383 1 94.44 293 GLY A CA 1
ATOM 2281 C C . GLY A 1 293 ? -14.68 0.746 7.758 1 94.44 293 GLY A C 1
ATOM 2282 O O . GLY A 1 293 ? -14.656 0.324 8.914 1 94.44 293 GLY A O 1
ATOM 2283 N N . LEU A 1 294 ? -15.406 0.26 6.855 1 93.75 294 LEU A N 1
ATOM 2284 C CA . LEU A 1 294 ? -16.266 -0.898 7.098 1 93.75 294 LEU A CA 1
ATOM 2285 C C . LEU A 1 294 ? -15.445 -2.188 7.062 1 93.75 294 LEU A C 1
ATOM 2287 O O . LEU A 1 294 ? -14.445 -2.277 6.348 1 93.75 294 LEU A O 1
ATOM 2291 N N . CYS A 1 295 ? -15.883 -3.131 7.836 1 91.88 295 CYS A N 1
ATOM 2292 C CA . CYS A 1 295 ? -15.305 -4.469 7.863 1 91.88 295 CYS A CA 1
ATOM 2293 C C . CYS A 1 295 ? -15.953 -5.363 6.812 1 91.88 295 CYS A C 1
ATOM 2295 O O . CYS A 1 295 ? -17.141 -5.691 6.914 1 91.88 295 CYS A O 1
ATOM 2297 N N . LEU A 1 296 ? -15.195 -5.742 5.891 1 92.5 296 LEU A N 1
ATOM 2298 C CA . LEU A 1 296 ? -15.695 -6.539 4.777 1 92.5 296 LEU A CA 1
ATOM 2299 C C . LEU A 1 296 ? -16.219 -7.891 5.266 1 92.5 296 LEU A C 1
ATOM 2301 O O . LEU A 1 296 ? -17.312 -8.305 4.906 1 92.5 296 LEU A O 1
ATOM 2305 N N . ASP A 1 297 ? -15.398 -8.609 6.039 1 88.62 297 ASP A N 1
ATOM 2306 C CA . ASP A 1 297 ? -15.758 -9.938 6.535 1 88.62 297 ASP A CA 1
ATOM 2307 C C . ASP A 1 297 ? -17.047 -9.883 7.363 1 88.62 297 ASP A C 1
ATOM 2309 O O . ASP A 1 297 ? -17.875 -10.781 7.285 1 88.62 297 ASP A O 1
ATOM 2313 N N . CYS A 1 298 ? -17.188 -8.781 8.125 1 86.56 298 CYS A N 1
ATOM 2314 C CA . CYS A 1 298 ? -18.391 -8.594 8.922 1 86.56 298 CYS A CA 1
ATOM 2315 C C . CYS A 1 298 ? -19.625 -8.469 8.031 1 86.56 298 CYS A C 1
ATOM 2317 O O . CYS A 1 298 ? -20.672 -9.039 8.328 1 86.56 298 CYS A O 1
ATOM 2319 N N . LEU A 1 299 ? -19.469 -7.715 6.98 1 88.19 299 LEU A N 1
ATOM 2320 C CA . LEU A 1 299 ? -20.562 -7.512 6.039 1 88.19 299 LEU A CA 1
ATOM 2321 C C . LEU A 1 299 ? -20.969 -8.828 5.387 1 88.19 299 LEU A C 1
ATOM 2323 O O . LEU A 1 299 ? -22.156 -9.094 5.211 1 88.19 299 LEU A O 1
ATOM 2327 N N . GLN A 1 300 ? -19.984 -9.625 5.012 1 84.62 300 GLN A N 1
ATOM 2328 C CA . GLN A 1 300 ? -20.25 -10.891 4.336 1 84.62 300 GLN A CA 1
ATOM 2329 C C . GLN A 1 300 ? -20.922 -11.891 5.273 1 84.62 300 GLN A C 1
ATOM 2331 O O . GLN A 1 300 ? -21.734 -12.703 4.844 1 84.62 300 GLN A O 1
ATOM 2336 N N . LEU A 1 301 ? -20.516 -11.852 6.52 1 77.5 301 LEU A N 1
ATOM 2337 C CA . LEU A 1 301 ? -21.109 -12.727 7.52 1 77.5 301 LEU A CA 1
ATOM 2338 C C . LEU A 1 301 ? -22.562 -12.352 7.762 1 77.5 301 LEU A C 1
ATOM 2340 O O . LEU A 1 301 ? -23.422 -13.227 7.957 1 77.5 301 LEU A O 1
ATOM 2344 N N . MET A 1 302 ? -22.875 -11.078 7.723 1 69.75 302 MET A N 1
ATOM 2345 C CA . MET A 1 302 ? -24.25 -10.594 7.902 1 69.75 302 MET A CA 1
ATOM 2346 C C . MET A 1 302 ? -25.125 -11 6.73 1 69.75 302 MET A C 1
ATOM 2348 O O . MET A 1 302 ? -26.328 -11.258 6.91 1 69.75 302 MET A O 1
ATOM 2352 N N . GLY A 1 303 ? -24.562 -11.031 5.539 1 63.97 303 GLY A N 1
ATOM 2353 C CA . GLY A 1 303 ? -25.297 -11.438 4.355 1 63.97 303 GLY A CA 1
ATOM 2354 C C . GLY A 1 303 ? -25.656 -12.914 4.363 1 63.97 303 GLY A C 1
ATOM 2355 O O . GLY A 1 303 ? -26.734 -13.305 3.873 1 63.97 303 GLY A O 1
ATOM 2356 N N . ILE A 1 304 ? -24.828 -13.719 4.84 1 55.78 304 ILE A N 1
ATOM 2357 C CA . ILE A 1 304 ? -25.078 -15.156 4.922 1 55.78 304 ILE A CA 1
ATOM 2358 C C . ILE A 1 304 ? -26.203 -15.422 5.93 1 55.78 304 ILE A C 1
ATOM 2360 O O . ILE A 1 304 ? -27.078 -16.25 5.691 1 55.78 304 ILE A O 1
ATOM 2364 N N . GLU A 1 305 ? -26.234 -14.719 6.973 1 50.44 305 GLU A N 1
ATOM 2365 C CA . GLU A 1 305 ? -27.234 -14.922 8.008 1 50.44 305 GLU A CA 1
ATOM 2366 C C . GLU A 1 305 ? -28.625 -14.523 7.516 1 50.44 305 GLU A C 1
ATOM 2368 O O . GLU A 1 305 ? -29.625 -15.188 7.828 1 50.44 305 GLU A O 1
ATOM 2373 N N . LYS A 1 306 ? -28.781 -13.617 6.742 1 51.44 306 LYS A N 1
ATOM 2374 C CA . LYS A 1 306 ? -30.094 -13.203 6.266 1 51.44 306 LYS A CA 1
ATOM 2375 C C . LYS A 1 306 ? -30.578 -14.109 5.133 1 51.44 306 LYS A C 1
ATOM 2377 O O . LYS A 1 306 ? -31.781 -14.305 4.957 1 51.44 306 LYS A O 1
ATOM 2382 N N . GLY A 1 307 ? -29.656 -14.578 4.293 1 48.03 307 GLY A N 1
ATOM 2383 C CA . GLY A 1 307 ? -30.031 -15.5 3.232 1 48.03 307 GLY A CA 1
ATOM 2384 C C . GLY A 1 307 ? -30.562 -16.812 3.752 1 48.03 307 GLY A C 1
ATOM 2385 O O . GLY A 1 307 ? -31.453 -17.406 3.145 1 48.03 307 GLY A O 1
ATOM 2386 N N . ASP A 1 308 ? -30.047 -17.297 4.766 1 48.81 308 ASP A N 1
ATOM 2387 C CA . ASP A 1 308 ? -30.594 -18.547 5.316 1 48.81 308 ASP A CA 1
ATOM 2388 C C . ASP A 1 308 ? -31.984 -18.328 5.891 1 48.81 308 ASP A C 1
ATOM 2390 O O . ASP A 1 308 ? -32.781 -19.266 5.961 1 48.81 308 ASP A O 1
ATOM 2394 N N . HIS A 1 309 ? -32.312 -17.234 6.25 1 44.38 309 HIS A N 1
ATOM 2395 C CA . HIS A 1 309 ? -33.625 -17.062 6.852 1 44.38 309 HIS A CA 1
ATOM 2396 C C . HIS A 1 309 ? -34.688 -16.875 5.781 1 44.38 309 HIS A C 1
ATOM 2398 O O . HIS A 1 309 ? -35.875 -16.969 6.074 1 44.38 309 HIS A O 1
ATOM 2404 N N . ASP A 1 310 ? -34.438 -16.422 4.645 1 40.91 310 ASP A N 1
ATOM 2405 C CA . ASP A 1 310 ? -35.531 -16.266 3.693 1 40.91 310 ASP A CA 1
ATOM 2406 C C . ASP A 1 310 ? -35.938 -17.594 3.061 1 40.91 310 ASP A C 1
ATOM 2408 O O . ASP A 1 310 ? -36.938 -17.688 2.336 1 40.91 310 ASP A O 1
ATOM 2412 N N . ASP A 1 311 ? -35.125 -18.594 2.977 1 34.59 311 ASP A N 1
ATOM 2413 C CA . ASP A 1 311 ? -35.625 -19.844 2.42 1 34.59 311 ASP A CA 1
ATOM 2414 C C . ASP A 1 311 ? -36.5 -20.578 3.438 1 34.59 311 ASP A C 1
ATOM 2416 O O . ASP A 1 311 ? -36.812 -21.766 3.244 1 34.59 311 ASP A O 1
ATOM 2420 N N . LYS A 1 312 ? -36.938 -20.078 4.629 1 26 312 LYS A N 1
ATOM 2421 C CA . LYS A 1 312 ? -38 -20.781 5.348 1 26 312 LYS A CA 1
ATOM 2422 C C . LYS A 1 312 ? -39.344 -20.156 5.066 1 26 312 LYS A C 1
ATOM 2424 O O . LYS A 1 312 ? -39.469 -18.938 5 1 26 312 LYS A O 1
ATOM 2429 N N . MET B 1 1 ? 12.383 -40.219 13.898 1 38.75 1 MET B N 1
ATOM 2430 C CA . MET B 1 1 ? 11.398 -39.188 14.242 1 38.75 1 MET B CA 1
ATOM 2431 C C . MET B 1 1 ? 10.406 -39 13.102 1 38.75 1 MET B C 1
ATOM 2433 O O . MET B 1 1 ? 10.781 -39.062 11.93 1 38.75 1 MET B O 1
ATOM 2437 N N . ALA B 1 2 ? 9.195 -39.156 13.266 1 49.5 2 ALA B N 1
ATOM 2438 C CA . ALA B 1 2 ? 8.133 -39.25 12.266 1 49.5 2 ALA B CA 1
ATOM 2439 C C . ALA B 1 2 ? 8.133 -38 11.359 1 49.5 2 ALA B C 1
ATOM 2441 O O . ALA B 1 2 ? 8.047 -36.875 11.844 1 49.5 2 ALA B O 1
ATOM 2442 N N . THR B 1 3 ? 8.758 -38 10.133 1 66.56 3 THR B N 1
ATOM 2443 C CA . THR B 1 3 ? 8.82 -36.906 9.156 1 66.56 3 THR B CA 1
ATOM 2444 C C . THR B 1 3 ? 7.414 -36.438 8.773 1 66.56 3 THR B C 1
ATOM 2446 O O . THR B 1 3 ? 6.582 -37.25 8.352 1 66.56 3 THR B O 1
ATOM 2449 N N . THR B 1 4 ? 6.957 -35.312 9.352 1 80.44 4 THR B N 1
ATOM 2450 C CA . THR B 1 4 ? 5.648 -34.75 9.047 1 80.44 4 THR B CA 1
ATOM 2451 C C . THR B 1 4 ? 5.613 -34.188 7.617 1 80.44 4 THR B C 1
ATOM 2453 O O . THR B 1 4 ? 6.602 -33.625 7.133 1 80.44 4 THR B O 1
ATOM 2456 N N . CYS B 1 5 ? 4.648 -34.625 6.891 1 86.44 5 CYS B N 1
ATOM 2457 C CA . CYS B 1 5 ? 4.484 -34.188 5.512 1 86.44 5 CYS B CA 1
ATOM 2458 C C . CYS B 1 5 ? 3.4 -33.125 5.406 1 86.44 5 CYS B C 1
ATOM 2460 O O . CYS B 1 5 ? 2.275 -33.312 5.867 1 86.44 5 CYS B O 1
ATOM 2462 N N . ILE B 1 6 ? 3.764 -31.922 4.98 1 92.5 6 ILE B N 1
ATOM 2463 C CA . ILE B 1 6 ? 2.82 -30.844 4.723 1 92.5 6 ILE B CA 1
ATOM 2464 C C . ILE B 1 6 ? 2.398 -30.859 3.256 1 92.5 6 ILE B C 1
ATOM 2466 O O . ILE B 1 6 ? 3.242 -30.781 2.359 1 92.5 6 ILE B O 1
ATOM 2470 N N . ASP B 1 7 ? 1.134 -30.969 3.039 1 94.56 7 ASP B N 1
ATOM 2471 C CA . ASP B 1 7 ? 0.603 -31.047 1.682 1 94.56 7 ASP B CA 1
ATOM 2472 C C . ASP B 1 7 ? 0.276 -29.656 1.137 1 94.56 7 ASP B C 1
ATOM 2474 O O . ASP B 1 7 ? -0.861 -29.203 1.244 1 94.56 7 ASP B O 1
ATOM 2478 N N . ILE B 1 8 ? 1.249 -29.031 0.55 1 96.81 8 ILE B N 1
ATOM 2479 C CA . ILE B 1 8 ? 0.997 -27.781 -0.147 1 96.81 8 ILE B CA 1
ATOM 2480 C C . ILE B 1 8 ? 0.196 -28.047 -1.419 1 96.81 8 ILE B C 1
ATOM 2482 O O . ILE B 1 8 ? -0.79 -27.359 -1.695 1 96.81 8 ILE B O 1
ATOM 2486 N N . ASP B 1 9 ? 0.614 -29 -2.158 1 96.44 9 ASP B N 1
ATOM 2487 C CA . ASP B 1 9 ? -0.151 -29.594 -3.25 1 96.44 9 ASP B CA 1
ATOM 2488 C C . ASP B 1 9 ? -0.393 -31.078 -3.008 1 96.44 9 ASP B C 1
ATOM 2490 O O . ASP B 1 9 ? 0.499 -31.906 -3.223 1 96.44 9 ASP B O 1
ATOM 2494 N N . PRO B 1 10 ? -1.61 -31.422 -2.629 1 91.94 10 PRO B N 1
ATOM 2495 C CA . PRO B 1 10 ? -1.896 -32.812 -2.266 1 91.94 10 PRO B CA 1
ATOM 2496 C C . PRO B 1 10 ? -1.661 -33.781 -3.42 1 91.94 10 PRO B C 1
ATOM 2498 O O . PRO B 1 10 ? -1.392 -34.969 -3.193 1 91.94 10 PRO B O 1
ATOM 2501 N N . ILE B 1 11 ? -1.761 -33.312 -4.609 1 91.06 11 ILE B N 1
ATOM 2502 C CA . ILE B 1 11 ? -1.54 -34.188 -5.75 1 91.06 11 ILE B CA 1
ATOM 2503 C C . ILE B 1 11 ? -0.233 -33.812 -6.445 1 91.06 11 ILE B C 1
ATOM 2505 O O . ILE B 1 11 ? -0.046 -34.125 -7.629 1 91.06 11 ILE B O 1
ATOM 2509 N N . GLY B 1 12 ? 0.608 -33.125 -5.75 1 93.5 12 GLY B N 1
ATOM 2510 C CA . GLY B 1 12 ? 1.894 -32.719 -6.289 1 93.5 12 GLY B CA 1
ATOM 2511 C C . GLY B 1 12 ? 2.83 -33.875 -6.562 1 93.5 12 GLY B C 1
ATOM 2512 O O . GLY B 1 12 ? 2.705 -34.938 -5.953 1 93.5 12 GLY B O 1
ATOM 2513 N N . ASP B 1 13 ? 3.816 -33.656 -7.41 1 93 13 ASP B N 1
ATOM 2514 C CA . ASP B 1 13 ? 4.711 -34.719 -7.859 1 93 13 ASP B CA 1
ATOM 2515 C C . ASP B 1 13 ? 6.121 -34.531 -7.305 1 93 13 ASP B C 1
ATOM 2517 O O . ASP B 1 13 ? 7.062 -35.219 -7.73 1 93 13 ASP B O 1
ATOM 2521 N N . LEU B 1 14 ? 6.254 -33.625 -6.414 1 94.31 14 LEU B N 1
ATOM 2522 C CA . LEU B 1 14 ? 7.574 -33.281 -5.891 1 94.31 14 LEU B CA 1
ATOM 2523 C C . LEU B 1 14 ? 7.523 -33.062 -4.383 1 94.31 14 LEU B C 1
ATOM 2525 O O . LEU B 1 14 ? 6.598 -32.438 -3.871 1 94.31 14 LEU B O 1
ATOM 2529 N N . VAL B 1 15 ? 8.5 -33.625 -3.74 1 95.12 15 VAL B N 1
ATOM 2530 C CA . VAL B 1 15 ? 8.625 -33.406 -2.301 1 95.12 15 VAL B CA 1
ATOM 2531 C C . VAL B 1 15 ? 9.93 -32.656 -1.997 1 95.12 15 VAL B C 1
ATOM 2533 O O . VAL B 1 15 ? 11 -3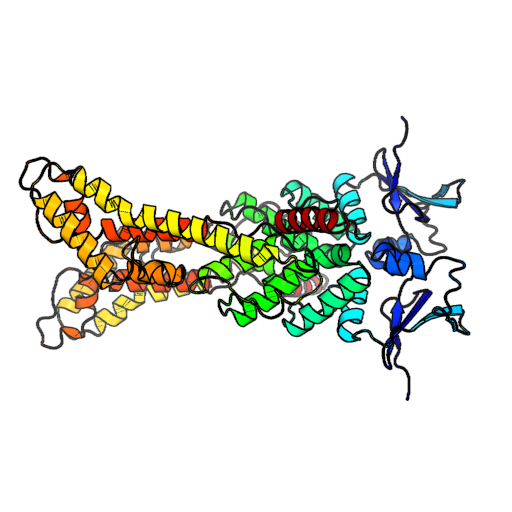3.062 -2.439 1 95.12 15 VAL B O 1
ATOM 2536 N N . ILE B 1 16 ? 9.82 -31.547 -1.282 1 95.44 16 ILE B N 1
ATOM 2537 C CA . ILE B 1 16 ? 10.977 -30.797 -0.807 1 95.44 16 ILE B CA 1
ATOM 2538 C C . ILE B 1 16 ? 11.25 -31.141 0.654 1 95.44 16 ILE B C 1
ATOM 2540 O O . ILE B 1 16 ? 10.352 -31.062 1.498 1 95.44 16 ILE B O 1
ATOM 2544 N N . GLU B 1 17 ? 12.469 -31.531 0.868 1 94.81 17 GLU B N 1
ATOM 2545 C CA . GLU B 1 17 ? 12.836 -31.906 2.23 1 94.81 17 GLU B CA 1
ATOM 2546 C C . GLU B 1 17 ? 13.742 -30.859 2.867 1 94.81 17 GLU B C 1
ATOM 2548 O O . GLU B 1 17 ? 14.82 -30.562 2.346 1 94.81 17 GLU B O 1
ATOM 2553 N N . ILE B 1 18 ? 13.289 -30.266 3.904 1 94.44 18 ILE B N 1
ATOM 2554 C CA . ILE B 1 18 ? 14.047 -29.297 4.68 1 94.44 18 ILE B CA 1
ATOM 2555 C C . ILE B 1 18 ? 13.992 -29.656 6.16 1 94.44 18 ILE B C 1
ATOM 2557 O O . ILE B 1 18 ? 12.906 -29.812 6.73 1 94.44 18 ILE B O 1
ATOM 2561 N N . GLU B 1 19 ? 15.227 -29.703 6.754 1 89.06 19 GLU B N 1
ATOM 2562 C CA . GLU B 1 19 ? 15.281 -30.109 8.156 1 89.06 19 GLU B CA 1
ATOM 2563 C C . GLU B 1 19 ? 14.539 -31.422 8.375 1 89.06 19 GLU B C 1
ATOM 2565 O O . GLU B 1 19 ? 14.828 -32.406 7.719 1 89.06 19 GLU B O 1
ATOM 2570 N N . ASN B 1 20 ? 13.492 -31.516 9.164 1 86.88 20 ASN B N 1
ATOM 2571 C CA . ASN B 1 20 ? 12.75 -32.719 9.445 1 86.88 20 ASN B CA 1
ATOM 2572 C C . ASN B 1 20 ? 11.32 -32.656 8.914 1 86.88 20 ASN B C 1
ATOM 2574 O O . ASN B 1 20 ? 10.422 -33.312 9.43 1 86.88 20 ASN B O 1
ATOM 2578 N N . GLU B 1 21 ? 11.203 -31.828 7.863 1 93.88 21 GLU B N 1
ATOM 2579 C CA . GLU B 1 21 ? 9.867 -31.672 7.285 1 93.88 21 GLU B CA 1
ATOM 2580 C C . GLU B 1 21 ? 9.891 -31.891 5.777 1 93.88 21 GLU B C 1
ATOM 2582 O O . GLU B 1 21 ? 10.914 -31.672 5.125 1 93.88 21 GLU B O 1
ATOM 2587 N N . ARG B 1 22 ? 8.789 -32.438 5.348 1 94.38 22 ARG B N 1
ATOM 2588 C CA . ARG B 1 22 ? 8.578 -32.656 3.922 1 94.38 22 ARG B CA 1
ATOM 2589 C C . ARG B 1 22 ? 7.426 -31.812 3.393 1 94.38 22 ARG B C 1
ATOM 2591 O O . ARG B 1 22 ? 6.367 -31.734 4.02 1 94.38 22 ARG B O 1
ATOM 2598 N N . LEU B 1 23 ? 7.668 -31.109 2.312 1 96.75 23 LEU B N 1
ATOM 2599 C CA . LEU B 1 23 ? 6.641 -30.328 1.638 1 96.75 23 LEU B CA 1
ATOM 2600 C C . LEU B 1 23 ? 6.285 -30.938 0.287 1 96.75 23 LEU B C 1
ATOM 2602 O O . LEU B 1 23 ? 7.121 -30.984 -0.617 1 96.75 23 LEU B O 1
ATOM 2606 N N . ARG B 1 24 ? 5.082 -31.438 0.2 1 96.44 24 ARG B N 1
ATOM 2607 C CA . ARG B 1 24 ? 4.633 -31.922 -1.103 1 96.44 24 ARG B CA 1
ATOM 2608 C C . ARG B 1 24 ? 4.191 -30.766 -1.989 1 96.44 24 ARG B C 1
ATOM 2610 O O . ARG B 1 24 ? 3.297 -30 -1.619 1 96.44 24 ARG B O 1
ATOM 2617 N N . THR B 1 25 ? 4.832 -30.609 -3.105 1 97.19 25 THR B N 1
ATOM 2618 C CA . THR B 1 25 ? 4.633 -29.453 -3.977 1 97.19 25 THR B CA 1
ATOM 2619 C C . THR B 1 25 ? 4.527 -29.891 -5.434 1 97.19 25 THR B C 1
ATOM 2621 O O . THR B 1 25 ? 4.547 -31.094 -5.734 1 97.19 25 THR B O 1
ATOM 2624 N N . SER B 1 26 ? 4.297 -28.969 -6.34 1 96.81 26 SER B N 1
ATOM 2625 C CA . SER B 1 26 ? 4.242 -29.203 -7.781 1 96.81 26 SER B CA 1
ATOM 2626 C C . SER B 1 26 ? 5.551 -28.797 -8.453 1 96.81 26 SER B C 1
ATOM 2628 O O . SER B 1 26 ? 5.973 -27.656 -8.367 1 96.81 26 SER B O 1
ATOM 2630 N N . SER B 1 27 ? 6.152 -29.766 -9.148 1 95.62 27 SER B N 1
ATOM 2631 C CA . SER B 1 27 ? 7.375 -29.453 -9.883 1 95.62 27 SER B CA 1
ATOM 2632 C C . SER B 1 27 ? 7.117 -28.406 -10.961 1 95.62 27 SER B C 1
ATOM 2634 O O . SER B 1 27 ? 7.977 -27.562 -11.227 1 95.62 27 SER B O 1
ATOM 2636 N N . LYS B 1 28 ? 5.922 -28.438 -11.523 1 96 28 LYS B N 1
ATOM 2637 C CA . LYS B 1 28 ? 5.551 -27.453 -12.547 1 96 28 LYS B CA 1
ATOM 2638 C C . LYS B 1 28 ? 5.535 -26.047 -11.977 1 96 28 LYS B C 1
ATOM 2640 O O . LYS B 1 28 ? 6.109 -25.125 -12.57 1 96 28 LYS B O 1
ATOM 2645 N N . VAL B 1 29 ? 4.941 -25.891 -10.836 1 97.94 29 VAL B N 1
ATOM 2646 C CA . VAL B 1 29 ? 4.789 -24.594 -10.211 1 97.94 29 VAL B CA 1
ATOM 2647 C C . VAL B 1 29 ? 6.16 -24.047 -9.797 1 97.94 29 VAL B C 1
ATOM 2649 O O . VAL B 1 29 ? 6.492 -22.891 -10.078 1 97.94 29 VAL B O 1
ATOM 2652 N N . LEU B 1 30 ? 6.926 -24.891 -9.172 1 97.81 30 LEU B N 1
ATOM 2653 C CA . LEU B 1 30 ? 8.258 -24.469 -8.758 1 97.81 30 LEU B CA 1
ATOM 2654 C C . LEU B 1 30 ? 9.109 -24.078 -9.953 1 97.81 30 LEU B C 1
ATOM 2656 O O . LEU B 1 30 ? 9.836 -23.078 -9.906 1 97.81 30 LEU B O 1
ATOM 2660 N N . SER B 1 31 ? 8.977 -24.844 -11.062 1 96.88 31 SER B N 1
ATOM 2661 C CA . SER B 1 31 ? 9.766 -24.578 -12.258 1 96.88 31 SER B CA 1
ATOM 2662 C C . SER B 1 31 ? 9.344 -23.266 -12.922 1 96.88 31 SER B C 1
ATOM 2664 O O . SER B 1 31 ? 10.18 -22.562 -13.492 1 96.88 31 SER B O 1
ATOM 2666 N N . LEU B 1 32 ? 8.109 -22.922 -12.844 1 97.5 32 LEU B N 1
ATOM 2667 C CA . LEU B 1 32 ? 7.613 -21.688 -13.422 1 97.5 32 LEU B CA 1
ATOM 2668 C C . LEU B 1 32 ? 8.062 -20.484 -12.602 1 97.5 32 LEU B C 1
ATOM 2670 O O . LEU B 1 32 ? 8.383 -19.422 -13.156 1 97.5 32 LEU B O 1
ATOM 2674 N N . ALA B 1 33 ? 8.117 -20.672 -11.297 1 97.94 33 ALA B N 1
ATOM 2675 C CA . ALA B 1 33 ? 8.406 -19.578 -10.383 1 97.94 33 ALA B CA 1
ATOM 2676 C C . ALA B 1 33 ? 9.906 -19.328 -10.273 1 97.94 33 ALA B C 1
ATOM 2678 O O . ALA B 1 33 ? 10.344 -18.234 -9.906 1 97.94 33 ALA B O 1
ATOM 2679 N N . SER B 1 34 ? 10.727 -20.328 -10.578 1 97.81 34 SER B N 1
ATOM 2680 C CA . SER B 1 34 ? 12.164 -20.281 -10.32 1 97.81 34 SER B CA 1
ATOM 2681 C C . SER B 1 34 ? 12.945 -20.953 -11.445 1 97.81 34 SER B C 1
ATOM 2683 O O . SER B 1 34 ? 12.844 -22.172 -11.633 1 97.81 34 SER B O 1
ATOM 2685 N N . PRO B 1 35 ? 13.797 -20.219 -12.125 1 96.62 35 PRO B N 1
ATOM 2686 C CA . PRO B 1 35 ? 14.656 -20.859 -13.133 1 96.62 35 PRO B CA 1
ATOM 2687 C C . PRO B 1 35 ? 15.625 -21.859 -12.531 1 96.62 35 PRO B C 1
ATOM 2689 O O . PRO B 1 35 ? 16.016 -22.828 -13.195 1 96.62 35 PRO B O 1
ATOM 2692 N N . VAL B 1 36 ? 16 -21.641 -11.328 1 96.31 36 VAL B N 1
ATOM 2693 C CA . VAL B 1 36 ? 16.891 -22.562 -10.633 1 96.31 36 VAL B CA 1
ATOM 2694 C C . VAL B 1 36 ? 16.188 -23.906 -10.461 1 96.31 36 VAL B C 1
ATOM 2696 O O . VAL B 1 36 ? 16.766 -24.953 -10.797 1 96.31 36 VAL B O 1
ATOM 2699 N N . PHE B 1 37 ? 14.977 -23.922 -10.031 1 96.12 37 PHE B N 1
ATOM 2700 C CA . PHE B 1 37 ? 14.227 -25.156 -9.898 1 96.12 37 PHE B CA 1
ATOM 2701 C C . PHE B 1 37 ? 13.914 -25.75 -11.266 1 96.12 37 PHE B C 1
ATOM 2703 O O . PHE B 1 37 ? 13.883 -26.969 -11.422 1 96.12 37 PHE B O 1
ATOM 2710 N N . ALA B 1 38 ? 13.633 -24.844 -12.227 1 95.5 38 ALA B N 1
ATOM 2711 C CA . ALA B 1 38 ? 13.398 -25.344 -13.578 1 95.5 38 ALA B CA 1
ATOM 2712 C C . ALA B 1 38 ? 14.586 -26.156 -14.078 1 95.5 38 ALA B C 1
ATOM 2714 O O . ALA B 1 38 ? 14.414 -27.219 -14.68 1 95.5 38 ALA B O 1
ATOM 2715 N N . ALA B 1 39 ? 15.758 -25.688 -13.789 1 93.56 39 ALA B N 1
ATOM 2716 C CA . ALA B 1 39 ? 16.984 -26.375 -14.195 1 93.56 39 ALA B CA 1
ATOM 2717 C C . ALA B 1 39 ? 17.188 -27.656 -13.383 1 93.56 39 ALA B C 1
ATOM 2719 O O . ALA B 1 39 ? 17.547 -28.703 -13.93 1 93.56 39 ALA B O 1
ATOM 2720 N N . MET B 1 40 ? 16.906 -27.594 -12.125 1 91.19 40 MET B N 1
ATOM 2721 C CA . MET B 1 40 ? 17.141 -28.703 -11.203 1 91.19 40 MET B CA 1
ATOM 2722 C C . MET B 1 40 ? 16.188 -29.859 -11.492 1 91.19 40 MET B C 1
ATOM 2724 O O . MET B 1 40 ? 16.531 -31.031 -11.266 1 91.19 40 MET B O 1
ATOM 2728 N N . LEU B 1 41 ? 15.016 -29.531 -12.07 1 91.12 41 LEU B N 1
ATOM 2729 C CA . LEU B 1 41 ? 13.969 -30.547 -12.195 1 91.12 41 LEU B CA 1
ATOM 2730 C C . LEU B 1 41 ? 13.836 -31.016 -13.633 1 91.12 41 LEU B C 1
ATOM 2732 O O . LEU B 1 41 ? 12.945 -31.812 -13.953 1 91.12 41 LEU B O 1
ATOM 2736 N N . ARG B 1 42 ? 14.656 -30.547 -14.453 1 86.25 42 ARG B N 1
ATOM 2737 C CA . ARG B 1 42 ? 14.656 -31.031 -15.828 1 86.25 42 ARG B CA 1
ATOM 2738 C C . ARG B 1 42 ? 14.945 -32.531 -15.891 1 86.25 42 ARG B C 1
ATOM 2740 O O . ARG B 1 42 ? 15.664 -33.062 -15.039 1 86.25 42 ARG B O 1
ATOM 2747 N N . PRO B 1 43 ? 14.32 -33.125 -16.953 1 76.25 43 PRO B N 1
ATOM 2748 C CA . PRO B 1 43 ? 14.656 -34.531 -17.141 1 76.25 43 PRO B CA 1
ATOM 2749 C C . PRO B 1 43 ? 16.141 -34.75 -17.375 1 76.25 43 PRO B C 1
ATOM 2751 O O . PRO B 1 43 ? 16.781 -34 -18.094 1 76.25 43 PRO B O 1
ATOM 2754 N N . GLY B 1 44 ? 16.75 -35.688 -16.734 1 66.44 44 GLY B N 1
ATOM 2755 C CA . GLY B 1 44 ? 18.141 -36.031 -16.938 1 66.44 44 GLY B CA 1
ATOM 2756 C C . GLY B 1 44 ? 19.078 -35.281 -16 1 66.44 44 GLY B C 1
ATOM 2757 O O . GLY B 1 44 ? 20.297 -35.344 -16.141 1 66.44 44 GLY B O 1
ATOM 2758 N N . PHE B 1 45 ? 18.422 -34.438 -15.32 1 61.28 45 PHE B N 1
ATOM 2759 C CA . PHE B 1 45 ? 19.266 -33.688 -14.398 1 61.28 45 PHE B CA 1
ATOM 2760 C C . PHE B 1 45 ? 20 -34.625 -13.445 1 61.28 45 PHE B C 1
ATOM 2762 O O . PHE B 1 45 ? 19.359 -35.469 -12.797 1 61.28 45 PHE B O 1
ATOM 2769 N N . ARG B 1 46 ? 21.172 -35.094 -13.82 1 54.62 46 ARG B N 1
ATOM 2770 C CA . ARG B 1 46 ? 22.078 -36.031 -13.164 1 54.62 46 ARG B CA 1
ATOM 2771 C C . ARG B 1 46 ? 22.453 -35.531 -11.773 1 54.62 46 ARG B C 1
ATOM 2773 O O . ARG B 1 46 ? 23.125 -36.25 -11.016 1 54.62 46 ARG B O 1
ATOM 2780 N N . GLU B 1 47 ? 22.281 -34.281 -11.617 1 52.41 47 GLU B N 1
ATOM 2781 C CA . GLU B 1 47 ? 22.984 -33.969 -10.367 1 52.41 47 GLU B CA 1
ATOM 2782 C C . GLU B 1 47 ? 22.25 -34.562 -9.164 1 52.41 47 GLU B C 1
ATOM 2784 O O . GLU B 1 47 ? 21.016 -34.625 -9.156 1 52.41 47 GLU B O 1
ATOM 2789 N N . GLY B 1 48 ? 22.594 -35.656 -8.594 1 53.38 48 GLY B N 1
ATOM 2790 C CA . GLY B 1 48 ? 22.375 -36.5 -7.414 1 53.38 48 GLY B CA 1
ATOM 2791 C C . GLY B 1 48 ? 21.344 -35.906 -6.461 1 53.38 48 GLY B C 1
ATOM 2792 O O . GLY B 1 48 ? 21.109 -36.469 -5.387 1 53.38 48 GLY B O 1
ATOM 2793 N N . THR B 1 49 ? 20.812 -34.75 -6.859 1 62.16 49 THR B N 1
ATOM 2794 C CA . THR B 1 49 ? 20.109 -34.125 -5.734 1 62.16 49 THR B CA 1
ATOM 2795 C C . THR B 1 49 ? 18.641 -34.531 -5.715 1 62.16 49 THR B C 1
ATOM 2797 O O . THR B 1 49 ? 18 -34.531 -4.66 1 62.16 49 THR B O 1
ATOM 2800 N N . VAL B 1 50 ? 18.141 -35.125 -6.863 1 66.75 50 VAL B N 1
ATOM 2801 C CA . VAL B 1 50 ? 16.734 -35.531 -6.855 1 66.75 50 VAL B CA 1
ATOM 2802 C C . VAL B 1 50 ? 16.656 -37.031 -6.707 1 66.75 50 VAL B C 1
ATOM 2804 O O . VAL B 1 50 ? 17.312 -37.781 -7.445 1 66.75 50 VAL B O 1
ATOM 2807 N N . ARG B 1 51 ? 16.062 -37.469 -5.621 1 71.5 51 ARG B N 1
ATOM 2808 C CA . ARG B 1 51 ? 15.867 -38.906 -5.355 1 71.5 51 ARG B CA 1
ATOM 2809 C C . ARG B 1 51 ? 14.43 -39.312 -5.641 1 71.5 51 ARG B C 1
ATOM 2811 O O . ARG B 1 51 ? 13.5 -38.531 -5.496 1 71.5 51 ARG B O 1
ATOM 2818 N N . ASN B 1 52 ? 14.273 -40.375 -6.328 1 69.94 52 ASN B N 1
ATOM 2819 C CA . ASN B 1 52 ? 12.93 -40.938 -6.516 1 69.94 52 ASN B CA 1
ATOM 2820 C C . ASN B 1 52 ? 12.531 -41.844 -5.355 1 69.94 52 ASN B C 1
ATOM 2822 O O . ASN B 1 52 ? 13.359 -42.594 -4.828 1 69.94 52 ASN B O 1
ATOM 2826 N N . THR B 1 53 ? 11.359 -41.438 -4.805 1 65.69 53 THR B N 1
ATOM 2827 C CA . THR B 1 53 ? 10.852 -42.312 -3.77 1 65.69 53 THR B CA 1
ATOM 2828 C C . THR B 1 53 ? 10.078 -43.469 -4.391 1 65.69 53 THR B C 1
ATOM 2830 O O . THR B 1 53 ? 9.883 -43.531 -5.609 1 65.69 53 THR B O 1
ATOM 2833 N N . GLU B 1 54 ? 9.773 -44.469 -3.504 1 59.22 54 GLU B N 1
ATOM 2834 C CA . GLU B 1 54 ? 9.039 -45.656 -3.908 1 59.22 54 GLU B CA 1
ATOM 2835 C C . GLU B 1 54 ? 7.684 -45.281 -4.512 1 59.22 54 GLU B C 1
ATOM 2837 O O . GLU B 1 54 ? 7.176 -46 -5.387 1 59.22 54 GLU B O 1
ATOM 2842 N N . ASP B 1 55 ? 7.105 -44.188 -4.086 1 65.31 55 ASP B N 1
ATOM 2843 C CA . ASP B 1 55 ? 5.777 -43.812 -4.555 1 65.31 55 ASP B CA 1
ATOM 2844 C C . ASP B 1 55 ? 5.867 -42.906 -5.789 1 65.31 55 ASP B C 1
ATOM 2846 O O . ASP B 1 55 ? 4.906 -42.219 -6.125 1 65.31 55 ASP B O 1
ATOM 2850 N N . ASN B 1 56 ? 7.035 -42.938 -6.395 1 70.81 56 ASN B N 1
ATOM 2851 C CA . ASN B 1 56 ? 7.27 -42.281 -7.66 1 70.81 56 ASN B CA 1
ATOM 2852 C C . ASN B 1 56 ? 7.246 -40.75 -7.488 1 70.81 56 ASN B C 1
ATOM 2854 O O . ASN B 1 56 ? 6.809 -40.031 -8.383 1 70.81 56 ASN B O 1
ATOM 2858 N N . LEU B 1 57 ? 7.426 -40.438 -6.266 1 83.5 57 LEU B N 1
ATOM 2859 C CA . LEU B 1 57 ? 7.586 -39 -6.027 1 83.5 57 LEU B CA 1
ATOM 2860 C C . LEU B 1 57 ? 9.062 -38.625 -6.031 1 83.5 57 LEU B C 1
ATOM 2862 O O . LEU B 1 57 ? 9.906 -39.344 -5.52 1 83.5 57 LEU B O 1
ATOM 2866 N N . ARG B 1 58 ? 9.367 -37.531 -6.703 1 89.56 58 ARG B N 1
ATOM 2867 C CA . ARG B 1 58 ? 10.719 -36.969 -6.676 1 89.56 58 ARG B CA 1
ATOM 2868 C C . ARG B 1 58 ? 10.961 -36.188 -5.383 1 89.56 58 ARG B C 1
ATOM 2870 O O . ARG B 1 58 ? 10.078 -35.5 -4.898 1 89.56 58 ARG B O 1
ATOM 2877 N N . VAL B 1 59 ? 12.117 -36.406 -4.84 1 91.5 59 VAL B N 1
ATOM 2878 C CA . VAL B 1 59 ? 12.461 -35.75 -3.588 1 91.5 59 VAL B CA 1
ATOM 2879 C C . VAL B 1 59 ? 13.703 -34.875 -3.787 1 91.5 59 VAL B C 1
ATOM 2881 O O . VAL B 1 59 ? 14.695 -35.312 -4.367 1 91.5 59 VAL B O 1
ATOM 2884 N N . VAL B 1 60 ? 13.703 -33.625 -3.346 1 93.25 60 VAL B N 1
ATOM 2885 C CA . VAL B 1 60 ? 14.828 -32.688 -3.377 1 93.25 60 VAL B CA 1
ATOM 2886 C C . VAL B 1 60 ? 15.172 -32.25 -1.958 1 93.25 60 VAL B C 1
ATOM 2888 O O . VAL B 1 60 ? 14.406 -31.5 -1.334 1 93.25 60 VAL B O 1
ATOM 2891 N N . PRO B 1 61 ? 16.281 -32.656 -1.457 1 93.12 61 PRO B N 1
ATOM 2892 C CA . PRO B 1 61 ? 16.719 -32.188 -0.14 1 93.12 61 PRO B CA 1
ATOM 2893 C C . PRO B 1 61 ? 17.344 -30.812 -0.193 1 93.12 61 PRO B C 1
ATOM 2895 O O . PRO B 1 61 ? 18.172 -30.547 -1.074 1 93.12 61 PRO B O 1
ATOM 2898 N N . LEU B 1 62 ? 16.922 -29.922 0.68 1 94.12 62 LEU B N 1
ATOM 2899 C CA . LEU B 1 62 ? 17.516 -28.594 0.839 1 94.12 62 LEU B CA 1
ATOM 2900 C C . LEU B 1 62 ? 17.906 -28.344 2.289 1 94.12 62 LEU B C 1
ATOM 2902 O O . LEU B 1 62 ? 17.344 -27.469 2.953 1 94.12 62 LEU B O 1
ATOM 2906 N N . PRO B 1 63 ? 18.938 -28.922 2.684 1 91.75 63 PRO B N 1
ATOM 2907 C CA . PRO B 1 63 ? 19.281 -28.922 4.109 1 91.75 63 PRO B CA 1
ATOM 2908 C C . PRO B 1 63 ? 19.688 -27.547 4.613 1 91.75 63 PRO B C 1
ATOM 2910 O O . PRO B 1 63 ? 19.562 -27.25 5.805 1 91.75 63 PRO B O 1
ATOM 2913 N N . ASP B 1 64 ? 20.125 -26.609 3.818 1 92.81 64 ASP B N 1
ATOM 2914 C CA . ASP B 1 64 ? 20.672 -25.328 4.266 1 92.81 64 ASP B CA 1
ATOM 2915 C C . ASP B 1 64 ? 19.594 -24.234 4.254 1 92.81 64 ASP B C 1
ATOM 2917 O O . ASP B 1 64 ? 19.859 -23.094 4.66 1 92.81 64 ASP B O 1
ATOM 2921 N N . ASP B 1 65 ? 18.406 -24.609 3.842 1 95.12 65 ASP B N 1
ATOM 2922 C CA . ASP B 1 65 ? 17.391 -23.578 3.68 1 95.12 65 ASP B CA 1
ATOM 2923 C C . ASP B 1 65 ? 16.531 -23.453 4.934 1 95.12 65 ASP B C 1
ATOM 2925 O O . ASP B 1 65 ? 16.375 -24.422 5.684 1 95.12 65 ASP B O 1
ATOM 2929 N N . ASP B 1 66 ? 16.062 -22.219 5.168 1 95.94 66 ASP B N 1
ATOM 2930 C CA . ASP B 1 66 ? 15.133 -21.969 6.262 1 95.94 66 ASP B CA 1
ATOM 2931 C C . ASP B 1 66 ? 13.75 -22.516 5.941 1 95.94 66 ASP B C 1
ATOM 2933 O O . ASP B 1 66 ? 13.156 -22.188 4.914 1 95.94 66 ASP B O 1
ATOM 2937 N N . LEU B 1 67 ? 13.219 -23.344 6.801 1 96.38 67 LEU B N 1
ATOM 2938 C CA . LEU B 1 67 ? 11.969 -24.062 6.566 1 96.38 67 LEU B CA 1
ATOM 2939 C C . LEU B 1 67 ? 10.805 -23.078 6.445 1 96.38 67 LEU B C 1
ATOM 2941 O O . LEU B 1 67 ? 10.023 -23.156 5.496 1 96.38 67 LEU B O 1
ATOM 2945 N N . ASP B 1 68 ? 10.695 -22.172 7.383 1 96.44 68 ASP B N 1
ATOM 2946 C CA . ASP B 1 68 ? 9.562 -21.266 7.418 1 96.44 68 ASP B CA 1
ATOM 2947 C C . ASP B 1 68 ? 9.547 -20.359 6.188 1 96.44 68 ASP B C 1
ATOM 2949 O O . ASP B 1 68 ? 8.492 -20.125 5.598 1 96.44 68 ASP B O 1
ATOM 2953 N N . ALA B 1 69 ? 10.688 -19.875 5.801 1 97.19 69 ALA B N 1
ATOM 2954 C CA . ALA B 1 69 ? 10.789 -19.016 4.621 1 97.19 69 ALA B CA 1
ATOM 2955 C C . ALA B 1 69 ? 10.43 -19.781 3.354 1 97.19 69 ALA B C 1
ATOM 2957 O O . ALA B 1 69 ? 9.688 -19.266 2.504 1 97.19 69 ALA B O 1
ATOM 2958 N N . PHE B 1 70 ? 10.906 -21.016 3.275 1 97.81 70 PHE B N 1
ATOM 2959 C CA . PHE B 1 70 ? 10.641 -21.797 2.07 1 97.81 70 PHE B CA 1
ATOM 2960 C C . PHE B 1 70 ? 9.172 -22.203 2.004 1 97.81 70 PHE B C 1
ATOM 2962 O O . PHE B 1 70 ? 8.57 -22.203 0.927 1 97.81 70 PHE B O 1
ATOM 2969 N N . LYS B 1 71 ? 8.68 -22.547 3.113 1 97.25 71 LYS B N 1
ATOM 2970 C CA . LYS B 1 71 ? 7.258 -22.891 3.191 1 97.25 71 LYS B CA 1
ATOM 2971 C C . LYS B 1 71 ? 6.395 -21.719 2.725 1 97.25 71 LYS B C 1
ATOM 2973 O O . LYS B 1 71 ? 5.406 -21.906 2.01 1 97.25 71 LYS B O 1
ATOM 2978 N N . LEU B 1 72 ? 6.773 -20.547 3.127 1 97.56 72 LEU B N 1
ATOM 2979 C CA . LEU B 1 72 ? 6.059 -19.344 2.723 1 97.56 72 LEU B CA 1
ATOM 2980 C C . LEU B 1 72 ? 6.113 -19.172 1.208 1 97.56 72 LEU B C 1
ATOM 2982 O O . LEU B 1 72 ? 5.094 -18.875 0.578 1 97.56 72 LEU B O 1
ATOM 2986 N N . VAL B 1 73 ? 7.273 -19.375 0.632 1 98.31 73 VAL B N 1
ATOM 2987 C CA . VAL B 1 73 ? 7.418 -19.312 -0.818 1 98.31 73 VAL B CA 1
ATOM 2988 C C . VAL B 1 73 ? 6.477 -20.312 -1.483 1 98.31 73 VAL B C 1
ATOM 2990 O O . VAL B 1 73 ? 5.727 -19.953 -2.395 1 98.31 73 VAL B O 1
ATOM 2993 N N . CYS B 1 74 ? 6.453 -21.516 -0.98 1 98.44 74 CYS B N 1
ATOM 2994 C CA . CYS B 1 74 ? 5.637 -22.578 -1.565 1 98.44 74 CYS B CA 1
ATOM 2995 C C . CYS B 1 74 ? 4.156 -22.219 -1.479 1 98.44 74 CYS B C 1
ATOM 2997 O O . CYS B 1 74 ? 3.41 -22.422 -2.441 1 98.44 74 CYS B O 1
ATOM 2999 N N . ARG B 1 75 ? 3.793 -21.719 -0.359 1 98.12 75 ARG B N 1
ATOM 3000 C CA . ARG B 1 75 ? 2.383 -21.375 -0.186 1 98.12 75 ARG B CA 1
ATOM 3001 C C . ARG B 1 75 ? 1.973 -20.234 -1.12 1 98.12 75 ARG B C 1
ATOM 3003 O O . ARG B 1 75 ? 0.879 -20.266 -1.689 1 98.12 75 ARG B O 1
ATOM 3010 N N . VAL B 1 76 ? 2.818 -19.266 -1.282 1 98 76 VAL B N 1
ATOM 3011 C CA . VAL B 1 76 ? 2.518 -18.141 -2.15 1 98 76 VAL B CA 1
ATOM 3012 C C . VAL B 1 76 ? 2.375 -18.609 -3.594 1 98 76 VAL B C 1
ATOM 3014 O O . VAL B 1 76 ? 1.373 -18.328 -4.254 1 98 76 VAL B O 1
ATOM 3017 N N . ILE B 1 77 ? 3.291 -19.422 -4.078 1 98.44 77 ILE B N 1
ATOM 3018 C CA . ILE B 1 77 ? 3.299 -19.766 -5.5 1 98.44 77 ILE B CA 1
ATOM 3019 C C . ILE B 1 77 ? 2.266 -20.844 -5.781 1 98.44 77 ILE B C 1
ATOM 3021 O O . ILE B 1 77 ? 1.917 -21.094 -6.938 1 98.44 77 ILE B O 1
ATOM 3025 N N . HIS B 1 78 ? 1.793 -21.5 -4.746 1 98.5 78 HIS B N 1
ATOM 3026 C CA . HIS B 1 78 ? 0.701 -22.453 -4.918 1 98.5 78 HIS B CA 1
ATOM 3027 C C . HIS B 1 78 ? -0.643 -21.812 -4.574 1 98.5 78 HIS B C 1
ATOM 3029 O O . HIS B 1 78 ? -1.611 -22.516 -4.285 1 98.5 78 HIS B O 1
ATOM 3035 N N . PHE B 1 79 ? -0.689 -20.516 -4.492 1 97.62 79 PHE B N 1
ATOM 3036 C CA . PHE B 1 79 ? -1.882 -19.672 -4.441 1 97.62 79 PHE B CA 1
ATOM 3037 C C . PHE B 1 79 ? -2.641 -19.891 -3.139 1 97.62 79 PHE B C 1
ATOM 3039 O O . PHE B 1 79 ? -3.873 -19.875 -3.121 1 97.62 79 PHE B O 1
ATOM 3046 N N . GLN B 1 80 ? -1.912 -20.234 -2.092 1 97.25 80 GLN B N 1
ATOM 3047 C CA . GLN B 1 80 ? -2.51 -20.359 -0.766 1 97.25 80 GLN B CA 1
ATOM 3048 C C . GLN B 1 80 ? -2.348 -19.062 0.034 1 97.25 80 GLN B C 1
ATOM 3050 O O . GLN B 1 80 ? -1.889 -19.094 1.178 1 97.25 80 GLN B O 1
ATOM 3055 N N . LEU B 1 81 ? -2.791 -17.984 -0.479 1 95.5 81 LEU B N 1
ATOM 3056 C CA . LEU B 1 81 ? -2.568 -16.656 0.077 1 95.5 81 LEU B CA 1
ATOM 3057 C C . LEU B 1 81 ? -3.48 -16.406 1.272 1 95.5 81 LEU B C 1
ATOM 3059 O O . LEU B 1 81 ? -3.242 -15.492 2.061 1 95.5 81 LEU B O 1
ATOM 3063 N N . ASP B 1 82 ? -4.512 -17.203 1.415 1 92.88 82 ASP B N 1
ATOM 3064 C CA . ASP B 1 82 ? -5.398 -17.094 2.568 1 92.88 82 ASP B CA 1
ATOM 3065 C C . ASP B 1 82 ? -4.84 -17.875 3.762 1 92.88 82 ASP B C 1
ATOM 3067 O O . ASP B 1 82 ? -5.391 -17.812 4.863 1 92.88 82 ASP B O 1
ATOM 3071 N N . GLN B 1 83 ? -3.691 -18.547 3.547 1 94.56 83 GLN B N 1
ATOM 3072 C CA . GLN B 1 83 ? -3.113 -19.391 4.594 1 94.56 83 GLN B CA 1
ATOM 3073 C C . GLN B 1 83 ? -1.768 -18.828 5.055 1 94.56 83 GLN B C 1
ATOM 3075 O O . GLN B 1 83 ? -1.013 -19.516 5.746 1 94.56 83 GLN B O 1
ATOM 3080 N N . ILE B 1 84 ? -1.454 -17.656 4.613 1 95.12 84 ILE B N 1
ATOM 3081 C CA . ILE B 1 84 ? -0.192 -17.047 5.02 1 95.12 84 ILE B CA 1
ATOM 3082 C C . ILE B 1 84 ? -0.467 -15.812 5.867 1 95.12 84 ILE B C 1
ATOM 3084 O O . ILE B 1 84 ? -1.56 -15.242 5.809 1 95.12 84 ILE B O 1
ATOM 3088 N N . PRO B 1 85 ? 0.531 -15.414 6.641 1 93.88 85 PRO B N 1
ATOM 3089 C CA . PRO B 1 85 ? 0.311 -14.242 7.488 1 93.88 85 PRO B CA 1
ATOM 3090 C C . PRO B 1 85 ? 0.135 -12.953 6.68 1 93.88 85 PRO B C 1
ATOM 3092 O O . PRO B 1 85 ? 0.784 -12.773 5.648 1 93.88 85 PRO B O 1
ATOM 3095 N N . GLN B 1 86 ? -0.644 -12.086 7.195 1 89.75 86 GLN B N 1
ATOM 3096 C CA . GLN B 1 86 ? -0.865 -10.797 6.562 1 89.75 86 GLN B CA 1
ATOM 3097 C C . GLN B 1 86 ? 0.303 -9.844 6.824 1 89.75 86 GLN B C 1
ATOM 3099 O O . GLN B 1 86 ? 0.565 -8.938 6.031 1 89.75 86 GLN B O 1
ATOM 3104 N N . GLU B 1 87 ? 0.9 -10.094 7.926 1 92.81 87 GLU B N 1
ATOM 3105 C CA . GLU B 1 87 ? 2.07 -9.305 8.305 1 92.81 87 GLU B CA 1
ATOM 3106 C C . GLU B 1 87 ? 3.25 -10.203 8.664 1 92.81 87 GLU B C 1
ATOM 3108 O O . GLU B 1 87 ? 3.061 -11.328 9.133 1 92.81 87 GLU B O 1
ATOM 3113 N N . LEU B 1 88 ? 4.395 -9.688 8.367 1 94.88 88 LEU B N 1
ATOM 3114 C CA . LEU B 1 88 ? 5.629 -10.383 8.703 1 94.88 88 LEU B CA 1
ATOM 3115 C C . LEU B 1 88 ? 6.602 -9.461 9.43 1 94.88 88 LEU B C 1
ATOM 3117 O O . LEU B 1 88 ? 6.672 -8.266 9.125 1 94.88 88 LEU B O 1
ATOM 3121 N N . GLU B 1 89 ? 7.309 -10.008 10.359 1 94.88 89 GLU B N 1
ATOM 3122 C CA . GLU B 1 89 ? 8.406 -9.273 10.992 1 94.88 89 GLU B CA 1
ATOM 3123 C C . GLU B 1 89 ? 9.602 -9.156 10.055 1 94.88 89 GLU B C 1
ATOM 3125 O O . GLU B 1 89 ? 9.766 -9.977 9.141 1 94.88 89 GLU B O 1
ATOM 3130 N N . ILE B 1 90 ? 10.453 -8.289 10.367 1 94.69 90 ILE B N 1
ATOM 3131 C CA . ILE B 1 90 ? 11.578 -7.98 9.492 1 94.69 90 ILE B CA 1
ATOM 3132 C C . ILE B 1 90 ? 12.516 -9.18 9.414 1 94.69 90 ILE B C 1
ATOM 3134 O O . ILE B 1 90 ? 13.078 -9.469 8.352 1 94.69 90 ILE B O 1
ATOM 3138 N N . ASP B 1 91 ? 12.648 -9.906 10.445 1 95.12 91 ASP B N 1
ATOM 3139 C CA . ASP B 1 91 ? 13.5 -11.086 10.453 1 95.12 91 ASP B CA 1
ATOM 3140 C C . ASP B 1 91 ? 13.023 -12.117 9.43 1 95.12 91 ASP B C 1
ATOM 3142 O O . ASP B 1 91 ? 13.828 -12.688 8.688 1 95.12 91 ASP B O 1
ATOM 3146 N N . SER B 1 92 ? 11.766 -12.305 9.438 1 96.44 92 SER B N 1
ATOM 3147 C CA . SER B 1 92 ? 11.164 -13.25 8.508 1 96.44 92 SER B CA 1
ATOM 3148 C C . SER B 1 92 ? 11.32 -12.781 7.066 1 96.44 92 SER B C 1
ATOM 3150 O O . SER B 1 92 ? 11.57 -13.594 6.168 1 96.44 92 SER B O 1
ATOM 3152 N N . LEU B 1 93 ? 11.156 -11.531 6.898 1 96.69 93 LEU B N 1
ATOM 3153 C CA . LEU B 1 93 ? 11.281 -10.977 5.555 1 96.69 93 LEU B CA 1
ATOM 3154 C C . LEU B 1 93 ? 12.711 -11.102 5.039 1 96.69 93 LEU B C 1
ATOM 3156 O O . LEU B 1 93 ? 12.922 -11.344 3.848 1 96.69 93 LEU B O 1
ATOM 3160 N N . GLU B 1 94 ? 13.648 -10.938 5.898 1 94.44 94 GLU B N 1
ATOM 3161 C CA . GLU B 1 94 ? 15.047 -11.094 5.512 1 94.44 94 GLU B CA 1
ATOM 3162 C C . GLU B 1 94 ? 15.344 -12.531 5.094 1 94.44 94 GLU B C 1
ATOM 3164 O O . GLU B 1 94 ? 16.031 -12.766 4.09 1 94.44 94 GLU B O 1
ATOM 3169 N N . LYS B 1 95 ? 14.836 -13.461 5.812 1 96.31 95 LYS B N 1
ATOM 3170 C CA . LYS B 1 95 ? 15 -14.867 5.457 1 96.31 95 LYS B CA 1
ATOM 3171 C C . LYS B 1 95 ? 14.328 -15.18 4.125 1 96.31 95 LYS B C 1
ATOM 3173 O O . LYS B 1 95 ? 14.883 -15.914 3.303 1 96.31 95 LYS B O 1
ATOM 3178 N N . LEU B 1 96 ? 13.188 -14.633 3.986 1 97.31 96 LEU B N 1
ATOM 3179 C CA . LEU B 1 96 ? 12.461 -14.812 2.732 1 97.31 96 LEU B CA 1
ATOM 3180 C C . LEU B 1 96 ? 13.258 -14.258 1.56 1 97.31 96 LEU B C 1
ATOM 3182 O O . LEU B 1 96 ? 13.344 -14.891 0.504 1 97.31 96 LEU B O 1
ATOM 3186 N N . ALA B 1 97 ? 13.805 -13.094 1.779 1 95.75 97 ALA B N 1
ATOM 3187 C CA . ALA B 1 97 ? 14.594 -12.453 0.729 1 95.75 97 ALA B CA 1
ATOM 3188 C C . ALA B 1 97 ? 15.781 -13.32 0.32 1 95.75 97 ALA B C 1
ATOM 3190 O O . ALA B 1 97 ? 16.109 -13.422 -0.866 1 95.75 97 ALA B O 1
ATOM 3191 N N . LEU B 1 98 ? 16.359 -13.953 1.23 1 93.25 98 LEU B N 1
ATOM 3192 C CA . LEU B 1 98 ? 17.516 -14.805 0.956 1 93.25 98 LEU B CA 1
ATOM 3193 C C . LEU B 1 98 ? 17.094 -16.016 0.124 1 93.25 98 LEU B C 1
ATOM 3195 O O . LEU B 1 98 ? 17.781 -16.375 -0.835 1 93.25 98 LEU B O 1
ATOM 3199 N N . VAL B 1 99 ? 15.992 -16.594 0.494 1 96.5 99 VAL B N 1
ATOM 3200 C CA . VAL B 1 99 ? 15.484 -17.734 -0.247 1 96.5 99 VAL B CA 1
ATOM 3201 C C . VAL B 1 99 ? 15.133 -17.312 -1.672 1 96.5 99 VAL B C 1
ATOM 3203 O O . VAL B 1 99 ? 15.477 -18.016 -2.633 1 96.5 99 VAL B O 1
ATOM 3206 N N . CYS B 1 100 ? 14.469 -16.219 -1.785 1 96.75 100 CYS B N 1
ATOM 3207 C CA . CYS B 1 100 ? 14.055 -15.727 -3.098 1 96.75 100 CYS B CA 1
ATOM 3208 C C . CYS B 1 100 ? 15.266 -15.438 -3.979 1 96.75 100 CYS B C 1
ATOM 3210 O O . CYS B 1 100 ? 15.25 -15.719 -5.176 1 96.75 100 CYS B O 1
ATOM 3212 N N . ASP B 1 101 ? 16.25 -14.867 -3.389 1 91.12 101 ASP B N 1
ATOM 3213 C CA . ASP B 1 101 ? 17.469 -14.578 -4.121 1 91.12 101 ASP B CA 1
ATOM 3214 C C . ASP B 1 101 ? 18.188 -15.859 -4.543 1 91.12 101 ASP B C 1
ATOM 3216 O O . ASP B 1 101 ? 18.594 -15.992 -5.699 1 91.12 101 ASP B O 1
ATOM 3220 N N . LYS B 1 102 ? 18.312 -16.812 -3.672 1 93.56 102 LYS B N 1
ATOM 3221 C CA . LYS B 1 102 ? 18.984 -18.078 -3.908 1 93.56 102 LYS B CA 1
ATOM 3222 C C . LYS B 1 102 ? 18.344 -18.844 -5.066 1 93.56 102 LYS B C 1
ATOM 3224 O O . LYS B 1 102 ? 19.047 -19.391 -5.918 1 93.56 102 LYS B O 1
ATOM 3229 N N . TYR B 1 103 ? 17.062 -18.828 -5.078 1 96.81 103 TYR B N 1
ATOM 3230 C CA . TYR B 1 103 ? 16.375 -19.625 -6.074 1 96.81 103 TYR B CA 1
ATOM 3231 C C . TYR B 1 103 ? 15.828 -18.75 -7.203 1 96.81 103 TYR B C 1
ATOM 3233 O O . TYR B 1 103 ? 15.07 -19.219 -8.055 1 96.81 103 TYR B O 1
ATOM 3241 N N . GLN B 1 104 ? 16.125 -17.5 -7.195 1 95.81 104 GLN B N 1
ATOM 3242 C CA . GLN B 1 104 ? 15.758 -16.547 -8.242 1 95.81 104 GLN B CA 1
ATOM 3243 C C . GLN B 1 104 ? 14.25 -16.547 -8.484 1 95.81 104 GLN B C 1
ATOM 3245 O O . GLN B 1 104 ? 13.805 -16.672 -9.625 1 95.81 104 GLN B O 1
ATOM 3250 N N . CYS B 1 105 ? 13.492 -16.406 -7.445 1 97.25 105 CYS B N 1
ATOM 3251 C CA . CYS B 1 105 ? 12.039 -16.375 -7.574 1 97.25 105 CYS B CA 1
ATOM 3252 C C . CYS B 1 105 ? 11.469 -15.078 -7.016 1 97.25 105 CYS B C 1
ATOM 3254 O O . CYS B 1 105 ? 10.328 -15.047 -6.547 1 97.25 105 CYS B O 1
ATOM 3256 N N . THR B 1 106 ? 12.211 -13.984 -7.047 1 95.44 106 THR B N 1
ATOM 3257 C CA . THR B 1 106 ? 11.805 -12.688 -6.516 1 95.44 106 THR B CA 1
ATOM 3258 C C . THR B 1 106 ? 10.578 -12.164 -7.25 1 95.44 106 THR B C 1
ATOM 3260 O O . THR B 1 106 ? 9.672 -11.586 -6.633 1 95.44 106 THR B O 1
ATOM 3263 N N . VAL B 1 107 ? 10.516 -12.406 -8.531 1 95.94 107 VAL B N 1
ATOM 3264 C CA . VAL B 1 107 ? 9.406 -11.898 -9.336 1 95.94 107 VAL B CA 1
ATOM 3265 C C . VAL B 1 107 ? 8.102 -12.539 -8.867 1 95.94 107 VAL B C 1
ATOM 3267 O O . VAL B 1 107 ? 7.086 -11.844 -8.719 1 95.94 107 VAL B O 1
ATOM 3270 N N . ALA B 1 108 ? 8.109 -13.781 -8.539 1 96.88 108 ALA B N 1
ATOM 3271 C CA . ALA B 1 108 ? 6.914 -14.516 -8.141 1 96.88 108 ALA B CA 1
ATOM 3272 C C . ALA B 1 108 ? 6.387 -14.023 -6.797 1 96.88 108 ALA B C 1
ATOM 3274 O O . ALA B 1 108 ? 5.195 -14.148 -6.508 1 96.88 108 ALA B O 1
ATOM 3275 N N . LEU B 1 109 ? 7.238 -13.414 -6 1 96.88 109 LEU B N 1
ATOM 3276 C CA . LEU B 1 109 ? 6.855 -13.031 -4.645 1 96.88 109 LEU B CA 1
ATOM 3277 C C . LEU B 1 109 ? 6.711 -11.523 -4.523 1 96.88 109 LEU B C 1
ATOM 3279 O O . LEU B 1 109 ? 6.383 -11.008 -3.453 1 96.88 109 LEU B O 1
ATOM 3283 N N . ARG B 1 110 ? 6.898 -10.82 -5.531 1 94.25 110 ARG B N 1
ATOM 3284 C CA . ARG B 1 110 ? 7.125 -9.383 -5.469 1 94.25 110 ARG B CA 1
ATOM 3285 C C . ARG B 1 110 ? 5.922 -8.664 -4.859 1 94.25 110 ARG B C 1
ATOM 3287 O O . ARG B 1 110 ? 6.082 -7.793 -4 1 94.25 110 ARG B O 1
ATOM 3294 N N . HIS B 1 111 ? 4.703 -9.016 -5.238 1 93.88 111 HIS B N 1
ATOM 3295 C CA . HIS B 1 111 ? 3.527 -8.305 -4.754 1 93.88 111 HIS B CA 1
ATOM 3296 C C . HIS B 1 111 ? 3.227 -8.656 -3.303 1 93.88 111 HIS B C 1
ATOM 3298 O O . HIS B 1 111 ? 2.855 -7.789 -2.51 1 93.88 111 HIS B O 1
ATOM 3304 N N . CYS B 1 112 ? 3.377 -9.906 -2.955 1 95 112 CYS B N 1
ATOM 3305 C CA . CYS B 1 112 ? 3.232 -10.305 -1.559 1 95 112 CYS B CA 1
ATOM 3306 C C . CYS B 1 112 ? 4.266 -9.602 -0.684 1 95 112 CYS B C 1
ATOM 3308 O O . CYS B 1 112 ? 3.922 -9.039 0.359 1 95 112 CYS B O 1
ATOM 3310 N N . ALA B 1 113 ? 5.441 -9.594 -1.171 1 95.19 113 ALA B N 1
ATOM 3311 C CA . ALA B 1 113 ? 6.543 -9 -0.417 1 95.19 113 ALA B CA 1
ATOM 3312 C C . ALA B 1 113 ? 6.344 -7.492 -0.253 1 95.19 113 ALA B C 1
ATOM 3314 O O . ALA B 1 113 ? 6.645 -6.934 0.803 1 95.19 113 ALA B O 1
ATOM 3315 N N . ALA B 1 114 ? 5.902 -6.883 -1.287 1 94.19 114 ALA B N 1
ATOM 3316 C CA . ALA B 1 114 ? 5.641 -5.449 -1.229 1 94.19 114 ALA B CA 1
ATOM 3317 C C . ALA B 1 114 ? 4.633 -5.121 -0.132 1 94.19 114 ALA B C 1
ATOM 3319 O O . ALA B 1 114 ? 4.828 -4.18 0.64 1 94.19 114 ALA B O 1
ATOM 3320 N N . LEU B 1 115 ? 3.596 -5.902 -0.017 1 93.69 115 LEU B N 1
ATOM 3321 C CA . LEU B 1 115 ? 2.562 -5.656 0.983 1 93.69 115 LEU B CA 1
ATOM 3322 C C . LEU B 1 115 ? 3.086 -5.941 2.387 1 93.69 115 LEU B C 1
ATOM 3324 O O . LEU B 1 115 ? 2.771 -5.211 3.33 1 93.69 115 LEU B O 1
ATOM 3328 N N . TRP B 1 116 ? 3.887 -7.039 2.502 1 94.94 116 TRP B N 1
ATOM 3329 C CA . TRP B 1 116 ? 4.48 -7.344 3.797 1 94.94 116 TRP B CA 1
ATOM 3330 C C . TRP B 1 116 ? 5.398 -6.219 4.258 1 94.94 116 TRP B C 1
ATOM 3332 O O . TRP B 1 116 ? 5.387 -5.836 5.43 1 94.94 116 TRP B O 1
ATOM 3342 N N . LEU B 1 117 ? 6.113 -5.719 3.355 1 93.88 117 LEU B N 1
ATOM 3343 C CA . LEU B 1 117 ? 7.039 -4.645 3.691 1 93.88 117 LEU B CA 1
ATOM 3344 C C . LEU B 1 117 ? 6.281 -3.373 4.066 1 93.88 117 LEU B C 1
ATOM 3346 O O . LEU B 1 117 ? 6.668 -2.666 5 1 93.88 117 LEU B O 1
ATOM 3350 N N . GLN B 1 118 ? 5.219 -3.086 3.391 1 89.38 118 GLN B N 1
ATOM 3351 C CA . GLN B 1 118 ? 4.387 -1.919 3.656 1 89.38 118 GLN B CA 1
ATOM 3352 C C . GLN B 1 118 ? 3.744 -2.002 5.039 1 89.38 118 GLN B C 1
ATOM 3354 O O . GLN B 1 118 ? 3.459 -0.975 5.66 1 89.38 118 GLN B O 1
ATOM 3359 N N . SER B 1 119 ? 3.504 -3.17 5.457 1 88.81 119 SER B N 1
ATOM 3360 C CA . SER B 1 119 ? 2.797 -3.365 6.715 1 88.81 119 SER B CA 1
ATOM 3361 C C . SER B 1 119 ? 3.717 -3.121 7.91 1 88.81 119 SER B C 1
ATOM 3363 O O . SER B 1 119 ? 3.248 -2.988 9.039 1 88.81 119 SER B O 1
ATOM 3365 N N . LEU B 1 120 ? 4.945 -3.039 7.605 1 90.56 120 LEU B N 1
ATOM 3366 C CA . LEU B 1 120 ? 5.871 -2.748 8.695 1 90.56 120 LEU B CA 1
ATOM 3367 C C . LEU B 1 120 ? 5.676 -1.326 9.211 1 90.56 120 LEU B C 1
ATOM 3369 O O . LEU B 1 120 ? 5.25 -0.443 8.461 1 90.56 120 LEU B O 1
ATOM 3373 N N . SER B 1 121 ? 5.809 -1.166 10.445 1 74.62 121 SER B N 1
ATOM 3374 C CA . SER B 1 121 ? 5.625 0.143 11.062 1 74.62 121 SER B CA 1
ATOM 3375 C C . SER B 1 121 ? 6.41 1.22 10.32 1 74.62 121 SER B C 1
ATOM 3377 O O . SER B 1 121 ? 7.48 0.947 9.773 1 74.62 121 SER B O 1
ATOM 3379 N N . ASP B 1 122 ? 5.621 2.346 10.188 1 78.69 122 ASP B N 1
ATOM 3380 C CA . ASP B 1 122 ? 6.32 3.514 9.656 1 78.69 122 ASP B CA 1
ATOM 3381 C C . ASP B 1 122 ? 7.332 4.051 10.664 1 78.69 122 ASP B C 1
ATOM 3383 O O . ASP B 1 122 ? 7 4.898 11.492 1 78.69 122 ASP B O 1
ATOM 3387 N N . THR B 1 123 ? 8.383 3.43 10.727 1 82.25 123 THR B N 1
ATOM 3388 C CA . THR B 1 123 ? 9.406 3.83 11.688 1 82.25 123 THR B CA 1
ATOM 3389 C C . THR B 1 123 ? 10.422 4.762 11.039 1 82.25 123 THR B C 1
ATOM 3391 O O . THR B 1 123 ? 10.531 4.812 9.812 1 82.25 123 THR B O 1
ATOM 3394 N N . TYR B 1 124 ? 11.031 5.496 11.883 1 83.5 124 TYR B N 1
ATOM 3395 C CA . TYR B 1 124 ? 12.133 6.336 11.438 1 83.5 124 TYR B CA 1
ATOM 3396 C C . TYR B 1 124 ? 13.43 5.961 12.141 1 83.5 124 TYR B C 1
ATOM 3398 O O . TYR B 1 124 ? 14.406 6.711 12.102 1 83.5 124 TYR B O 1
ATOM 3406 N N . VAL B 1 125 ? 13.336 4.84 12.727 1 86.81 125 VAL B N 1
ATOM 3407 C CA . VAL B 1 125 ? 14.539 4.324 13.375 1 86.81 125 VAL B CA 1
ATOM 3408 C C . VAL B 1 125 ? 15.492 3.775 12.32 1 86.81 125 VAL B C 1
ATOM 3410 O O . VAL B 1 125 ? 15.156 2.838 11.594 1 86.81 125 VAL B O 1
ATOM 3413 N N . ALA B 1 126 ? 16.672 4.25 12.312 1 86.31 126 ALA B N 1
ATOM 3414 C CA . ALA B 1 126 ? 17.656 4.012 11.258 1 86.31 126 ALA B CA 1
ATOM 3415 C C . ALA B 1 126 ? 17.953 2.523 11.117 1 86.31 126 ALA B C 1
ATOM 3417 O O . ALA B 1 126 ? 18.016 2 10 1 86.31 126 ALA B O 1
ATOM 3418 N N . ALA B 1 127 ? 18.141 1.918 12.242 1 87.44 127 ALA B N 1
ATOM 3419 C CA . ALA B 1 127 ? 18.5 0.502 12.219 1 87.44 127 ALA B CA 1
ATOM 3420 C C . ALA B 1 127 ? 17.406 -0.328 11.539 1 87.44 127 ALA B C 1
ATOM 3422 O O . ALA B 1 127 ? 17.719 -1.252 10.781 1 87.44 127 ALA B O 1
ATOM 3423 N N . GLN B 1 128 ? 16.219 -0.003 11.828 1 91.25 128 GLN B N 1
ATOM 3424 C CA . GLN B 1 128 ? 15.086 -0.711 11.227 1 91.25 128 GLN B CA 1
ATOM 3425 C C . GLN B 1 128 ? 14.953 -0.375 9.75 1 91.25 128 GLN B C 1
ATOM 3427 O O . GLN B 1 128 ? 14.68 -1.254 8.93 1 91.25 128 GLN B O 1
ATOM 3432 N N . LEU B 1 129 ? 15.164 0.859 9.453 1 93.38 129 LEU B N 1
ATOM 3433 C CA . LEU B 1 129 ? 15.062 1.307 8.07 1 93.38 129 LEU B CA 1
ATOM 3434 C C . LEU B 1 129 ? 16.141 0.653 7.211 1 93.38 129 LEU B C 1
ATOM 3436 O O . LEU B 1 129 ? 15.883 0.294 6.059 1 93.38 129 LEU B O 1
ATOM 3440 N N . ASN B 1 130 ? 17.281 0.449 7.781 1 92.5 130 ASN B N 1
ATOM 3441 C CA . ASN B 1 130 ? 18.375 -0.204 7.062 1 92.5 130 ASN B CA 1
ATOM 3442 C C . ASN B 1 130 ? 18 -1.627 6.652 1 92.5 130 ASN B C 1
ATOM 3444 O O . ASN B 1 130 ? 18.219 -2.029 5.512 1 92.5 130 ASN B O 1
ATOM 3448 N N . ARG B 1 131 ? 17.453 -2.303 7.555 1 93.19 131 ARG B N 1
ATOM 3449 C CA . ARG B 1 131 ? 17.062 -3.682 7.297 1 93.19 131 ARG B CA 1
ATOM 3450 C C . ARG B 1 131 ? 15.945 -3.746 6.254 1 93.19 131 ARG B C 1
ATOM 3452 O O . ARG B 1 131 ? 15.961 -4.609 5.375 1 93.19 131 ARG B O 1
ATOM 3459 N N . GLN B 1 132 ? 15.039 -2.818 6.387 1 95.69 132 GLN B N 1
ATOM 3460 C CA . GLN B 1 132 ? 13.953 -2.76 5.418 1 95.69 132 GLN B CA 1
ATOM 3461 C C . GLN B 1 132 ? 14.477 -2.441 4.02 1 95.69 132 GLN B C 1
ATOM 3463 O O . GLN B 1 132 ? 14.008 -3.006 3.029 1 95.69 132 GLN B O 1
ATOM 3468 N N . LEU B 1 133 ? 15.438 -1.576 3.961 1 95 133 LEU B N 1
ATOM 3469 C CA . LEU B 1 133 ? 16.031 -1.191 2.686 1 95 133 LEU B CA 1
ATOM 3470 C C . LEU B 1 133 ? 16.734 -2.377 2.031 1 95 133 LEU B C 1
ATOM 3472 O O . LEU B 1 133 ? 16.625 -2.578 0.819 1 95 133 LEU B O 1
ATOM 3476 N N . LEU B 1 134 ? 17.359 -3.152 2.807 1 93.5 134 LEU B N 1
ATOM 3477 C CA . LEU B 1 134 ? 18.016 -4.352 2.303 1 93.5 134 LEU B CA 1
ATOM 3478 C C . LEU B 1 134 ? 17 -5.316 1.701 1 93.5 134 LEU B C 1
ATOM 3480 O O . LEU B 1 134 ? 17.203 -5.832 0.6 1 93.5 134 LEU B O 1
ATOM 3484 N N . VAL B 1 135 ? 15.953 -5.516 2.424 1 95 135 VAL B N 1
ATOM 3485 C CA . VAL B 1 135 ? 14.906 -6.418 1.966 1 95 135 VAL B CA 1
ATOM 3486 C C . VAL B 1 135 ? 14.32 -5.906 0.65 1 95 135 VAL B C 1
ATOM 3488 O O . VAL B 1 135 ? 14.148 -6.672 -0.301 1 95 135 VAL B O 1
ATOM 3491 N N . ALA B 1 136 ? 14.055 -4.605 0.61 1 95.56 136 ALA B N 1
ATOM 3492 C CA . ALA B 1 136 ? 13.508 -4.012 -0.608 1 95.56 136 ALA B CA 1
ATOM 3493 C C . ALA B 1 136 ? 14.469 -4.195 -1.783 1 95.56 136 ALA B C 1
ATOM 3495 O O . ALA B 1 136 ? 14.031 -4.441 -2.912 1 95.56 136 ALA B O 1
ATOM 3496 N N . TYR B 1 137 ? 15.734 -4.113 -1.478 1 93.5 137 TYR B N 1
ATOM 3497 C CA . TYR B 1 137 ? 16.75 -4.281 -2.512 1 93.5 137 TYR B CA 1
ATOM 3498 C C . TYR B 1 137 ? 16.797 -5.727 -2.996 1 93.5 137 TYR B C 1
ATOM 3500 O O . TYR B 1 137 ? 16.719 -5.984 -4.199 1 93.5 137 TYR B O 1
ATOM 3508 N N . LEU B 1 138 ? 16.844 -6.656 -2.104 1 92.12 138 LEU B N 1
ATOM 3509 C CA . LEU B 1 138 ? 17.016 -8.062 -2.439 1 92.12 138 LEU B CA 1
ATOM 3510 C C . LEU B 1 138 ? 15.781 -8.609 -3.166 1 92.12 138 LEU B C 1
ATOM 3512 O O . LEU B 1 138 ? 15.906 -9.445 -4.062 1 92.12 138 LEU B O 1
ATOM 3516 N N . LEU B 1 139 ? 14.641 -8.078 -2.816 1 94.5 139 LEU B N 1
ATOM 3517 C CA . LEU B 1 139 ? 13.406 -8.594 -3.402 1 94.5 139 LEU B CA 1
ATOM 3518 C C . LEU B 1 139 ? 13 -7.766 -4.617 1 94.5 139 LEU B C 1
ATOM 3520 O O . LEU B 1 139 ? 11.938 -7.996 -5.207 1 94.5 139 LEU B O 1
ATOM 3524 N N . ASP B 1 140 ? 13.82 -6.773 -4.945 1 93 140 ASP B N 1
ATOM 3525 C CA . ASP B 1 140 ? 13.625 -5.957 -6.141 1 93 140 ASP B CA 1
ATOM 3526 C C . ASP B 1 140 ? 12.266 -5.266 -6.117 1 93 140 ASP B C 1
ATOM 3528 O O . ASP B 1 140 ? 11.469 -5.422 -7.039 1 93 140 ASP B O 1
ATOM 3532 N N . LEU B 1 141 ? 12.055 -4.516 -5.074 1 94.44 141 LEU B N 1
ATOM 3533 C CA . LEU B 1 141 ? 10.836 -3.74 -4.879 1 94.44 141 LEU B CA 1
ATOM 3534 C C . LEU B 1 141 ? 11.117 -2.246 -5.016 1 94.44 141 LEU B C 1
ATOM 3536 O O . LEU B 1 141 ? 11.383 -1.566 -4.023 1 94.44 141 LEU B O 1
ATOM 3540 N N . PRO B 1 142 ? 10.945 -1.687 -6.148 1 93.06 142 PRO B N 1
ATOM 3541 C CA . PRO B 1 142 ? 11.398 -0.321 -6.418 1 93.06 142 PRO B CA 1
ATOM 3542 C C . PRO B 1 142 ? 10.633 0.726 -5.609 1 93.06 142 PRO B C 1
ATOM 3544 O O . PRO B 1 142 ? 11.234 1.673 -5.094 1 93.06 142 PRO B O 1
ATOM 3547 N N . THR B 1 143 ? 9.336 0.615 -5.52 1 92.38 143 THR B N 1
ATOM 3548 C CA . THR B 1 143 ? 8.539 1.606 -4.805 1 92.38 143 THR B CA 1
ATOM 3549 C C . THR B 1 143 ? 8.891 1.614 -3.32 1 92.38 143 THR B C 1
ATOM 3551 O O . THR B 1 143 ? 9.086 2.678 -2.73 1 92.38 143 THR B O 1
ATOM 3554 N N . ALA B 1 144 ? 8.922 0.438 -2.758 1 94.12 144 ALA B N 1
ATOM 3555 C CA . ALA B 1 144 ? 9.297 0.338 -1.35 1 94.12 144 ALA B CA 1
ATOM 3556 C C . ALA B 1 144 ? 10.711 0.871 -1.118 1 94.12 144 ALA B C 1
ATOM 3558 O O . ALA B 1 144 ? 10.961 1.562 -0.13 1 94.12 144 ALA B O 1
ATOM 3559 N N . PHE B 1 145 ? 11.602 0.552 -2.008 1 95.88 145 PHE B N 1
ATOM 3560 C CA . PHE B 1 145 ? 12.992 0.996 -1.905 1 95.88 145 PHE B CA 1
ATOM 3561 C C . PHE B 1 145 ? 13.07 2.518 -1.889 1 95.88 145 PHE B C 1
ATOM 3563 O O . PHE B 1 145 ? 13.789 3.098 -1.073 1 95.88 145 PHE B O 1
ATOM 3570 N N . SER B 1 146 ? 12.359 3.121 -2.762 1 95.69 146 SER B N 1
ATOM 3571 C CA . SER B 1 146 ? 12.32 4.578 -2.844 1 95.69 146 SER B CA 1
ATOM 3572 C C . SER B 1 146 ? 11.766 5.188 -1.561 1 95.69 146 SER B C 1
ATOM 3574 O O . SER B 1 146 ? 12.383 6.086 -0.979 1 95.69 146 SER B O 1
ATOM 3576 N N . ASP B 1 147 ? 10.688 4.668 -1.09 1 94.88 147 ASP B N 1
ATOM 3577 C CA . ASP B 1 147 ? 10.039 5.211 0.103 1 94.88 147 ASP B CA 1
ATOM 3578 C C . ASP B 1 147 ? 10.938 5.066 1.328 1 94.88 147 ASP B C 1
ATOM 3580 O O . ASP B 1 147 ? 11.094 6.008 2.105 1 94.88 147 ASP B O 1
ATOM 3584 N N . ILE B 1 148 ? 11.516 3.912 1.463 1 95.62 148 ILE B N 1
ATOM 3585 C CA . ILE B 1 148 ? 12.32 3.613 2.643 1 95.62 148 ILE B CA 1
ATOM 3586 C C . ILE B 1 148 ? 13.609 4.43 2.609 1 95.62 148 ILE B C 1
ATOM 3588 O O . ILE B 1 148 ? 14.039 4.965 3.635 1 95.62 148 ILE B O 1
ATOM 3592 N N . SER B 1 149 ? 14.219 4.512 1.455 1 95.25 149 SER B N 1
ATOM 3593 C CA . SER B 1 149 ? 15.43 5.328 1.34 1 95.25 149 SER B CA 1
ATOM 3594 C C . SER B 1 149 ? 15.141 6.789 1.662 1 95.25 149 SER B C 1
ATOM 3596 O O . SER B 1 149 ? 15.977 7.477 2.248 1 95.25 149 SER B O 1
ATOM 3598 N N . TRP B 1 150 ? 13.992 7.23 1.292 1 95.88 150 TRP B N 1
ATOM 3599 C CA . TRP B 1 150 ? 13.617 8.602 1.604 1 95.88 150 TRP B CA 1
ATOM 3600 C C . TRP B 1 150 ? 13.461 8.797 3.109 1 95.88 150 TRP B C 1
ATOM 3602 O O . TRP B 1 150 ? 13.961 9.773 3.668 1 95.88 150 TRP B O 1
ATOM 3612 N N . ARG B 1 151 ? 12.828 7.906 3.73 1 94.69 151 ARG B N 1
ATOM 3613 C CA . ARG B 1 151 ? 12.688 7.992 5.18 1 94.69 151 ARG B CA 1
ATOM 3614 C C . ARG B 1 151 ? 14.047 7.965 5.867 1 94.69 151 ARG B C 1
ATOM 3616 O O . ARG B 1 151 ? 14.258 8.656 6.863 1 94.69 151 ARG B O 1
ATOM 3623 N N . LEU B 1 152 ? 14.891 7.152 5.348 1 93.62 152 LEU B N 1
ATOM 3624 C CA . LEU B 1 152 ? 16.25 7.082 5.879 1 93.62 152 LEU B CA 1
ATOM 3625 C C . LEU B 1 152 ? 16.953 8.43 5.766 1 93.62 152 LEU B C 1
ATOM 3627 O O . LEU B 1 152 ? 17.562 8.898 6.723 1 93.62 152 LEU B O 1
ATOM 3631 N N . MET B 1 153 ? 16.828 9.086 4.672 1 93.94 153 MET B N 1
ATOM 3632 C CA . MET B 1 153 ? 17.438 10.391 4.445 1 93.94 153 MET B CA 1
ATOM 3633 C C . MET B 1 153 ? 16.812 11.453 5.348 1 93.94 153 MET B C 1
ATOM 3635 O O . MET B 1 153 ? 17.484 12.367 5.805 1 93.94 153 MET B O 1
ATOM 3639 N N . GLN B 1 154 ? 15.562 11.25 5.574 1 93.88 154 GLN B N 1
ATOM 3640 C CA . GLN B 1 154 ? 14.852 12.203 6.422 1 93.88 154 GLN B CA 1
ATOM 3641 C C . GLN B 1 154 ? 15.312 12.102 7.871 1 93.88 154 GLN B C 1
ATOM 3643 O O . GLN B 1 154 ? 15.438 13.109 8.562 1 93.88 154 GLN B O 1
ATOM 3648 N N . SER B 1 155 ? 15.547 10.93 8.312 1 92 155 SER B N 1
ATOM 3649 C CA . SER B 1 155 ? 15.695 10.68 9.742 1 92 155 SER B CA 1
ATOM 3650 C C . SER B 1 155 ? 17.156 10.75 10.164 1 92 155 SER B C 1
ATOM 3652 O O . SER B 1 155 ? 17.469 11.102 11.297 1 92 155 SER B O 1
ATOM 3654 N N . GLN B 1 156 ? 18 10.398 9.336 1 90.5 156 GLN B N 1
ATOM 3655 C CA . GLN B 1 156 ? 19.406 10.297 9.734 1 90.5 156 GLN B CA 1
ATOM 3656 C C . GLN B 1 156 ? 20.109 11.648 9.594 1 90.5 156 GLN B C 1
ATOM 3658 O O . GLN B 1 156 ? 19.906 12.359 8.609 1 90.5 156 GLN B O 1
ATOM 3663 N N . ALA B 1 157 ? 20.875 11.898 10.609 1 90.31 157 ALA B N 1
ATOM 3664 C CA . ALA B 1 157 ? 21.656 13.133 10.602 1 90.31 157 ALA B CA 1
ATOM 3665 C C . ALA B 1 157 ? 23.031 12.906 9.977 1 90.31 157 ALA B C 1
ATOM 3667 O O . ALA B 1 157 ? 23.641 11.859 10.172 1 90.31 157 ALA B O 1
ATOM 3668 N N . GLY B 1 158 ? 23.453 13.859 9.211 1 85.75 158 GLY B N 1
ATOM 3669 C CA . GLY B 1 158 ? 24.797 13.828 8.695 1 85.75 158 GLY B CA 1
ATOM 3670 C C . GLY B 1 158 ? 24.953 12.938 7.469 1 85.75 158 GLY B C 1
ATOM 3671 O O . GLY B 1 158 ? 23.953 12.602 6.816 1 85.75 158 GLY B O 1
ATOM 3672 N N . GLN B 1 159 ? 26.156 12.602 7.16 1 86.75 159 GLN B N 1
ATOM 3673 C CA . GLN B 1 159 ? 26.484 11.805 5.98 1 86.75 159 GLN B CA 1
ATOM 3674 C C . GLN B 1 159 ? 26.281 10.312 6.254 1 86.75 159 GLN B C 1
ATOM 3676 O O . GLN B 1 159 ? 26.438 9.867 7.391 1 86.75 159 GLN B O 1
ATOM 3681 N N . PHE B 1 160 ? 25.953 9.633 5.184 1 90.81 160 PHE B N 1
ATOM 3682 C CA . PHE B 1 160 ? 25.859 8.18 5.27 1 90.81 160 PHE B CA 1
ATOM 3683 C C . PHE B 1 160 ? 27.234 7.547 5.062 1 90.81 160 PHE B C 1
ATOM 3685 O O . PHE B 1 160 ? 27.797 7.609 3.967 1 90.81 160 PHE B O 1
ATOM 3692 N N . ASP B 1 161 ? 27.734 6.992 6.125 1 88.75 161 ASP B N 1
ATOM 3693 C CA . ASP B 1 161 ? 29.047 6.359 6.031 1 88.75 161 ASP B CA 1
ATOM 3694 C C . ASP B 1 161 ? 28.922 4.836 6.008 1 88.75 161 ASP B C 1
ATOM 3696 O O . ASP B 1 161 ? 29.672 4.16 5.289 1 88.75 161 ASP B O 1
ATOM 3700 N N . VAL B 1 162 ? 28.094 4.379 6.852 1 88.62 162 VAL B N 1
ATOM 3701 C CA . VAL B 1 162 ? 27.891 2.936 6.945 1 88.62 162 VAL B CA 1
ATOM 3702 C C . VAL B 1 162 ? 26.422 2.627 7.164 1 88.62 162 VAL B C 1
ATOM 3704 O O . VAL B 1 162 ? 25.734 3.312 7.934 1 88.62 162 VAL B O 1
ATOM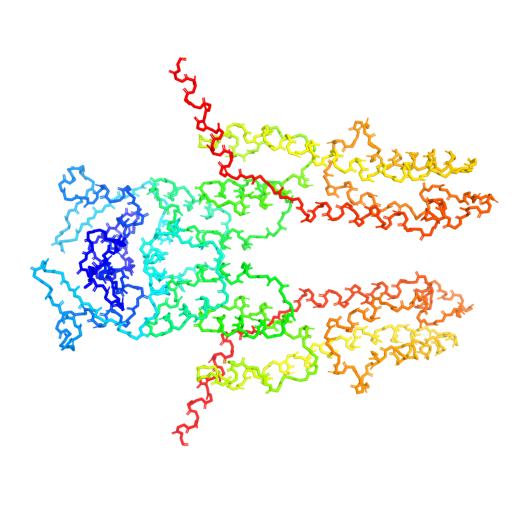 3707 N N . LEU B 1 163 ? 25.969 1.751 6.41 1 90.06 163 LEU B N 1
ATOM 3708 C CA . LEU B 1 163 ? 24.656 1.163 6.637 1 90.06 163 LEU B CA 1
ATOM 3709 C C . LEU B 1 163 ? 24.766 -0.326 6.941 1 90.06 163 LEU B C 1
ATOM 3711 O O . LEU B 1 163 ? 24.859 -1.146 6.027 1 90.06 163 LEU B O 1
ATOM 3715 N N . PRO B 1 164 ? 24.688 -0.583 8.234 1 85.12 164 PRO B N 1
ATOM 3716 C CA . PRO B 1 164 ? 24.922 -1.98 8.602 1 85.12 164 PRO B CA 1
ATOM 3717 C C . PRO B 1 164 ? 24.016 -2.951 7.844 1 85.12 164 PRO B C 1
ATOM 3719 O O . PRO B 1 164 ? 22.812 -2.703 7.703 1 85.12 164 PRO B O 1
ATOM 3722 N N . GLY B 1 165 ? 24.609 -4.035 7.348 1 83.25 165 GLY B N 1
ATOM 3723 C CA . GLY B 1 165 ? 23.875 -5.043 6.602 1 83.25 165 GLY B CA 1
ATOM 3724 C C . GLY B 1 165 ? 23.812 -4.762 5.109 1 83.25 165 GLY B C 1
ATOM 3725 O O . GLY B 1 165 ? 23.812 -5.688 4.297 1 83.25 165 GLY B O 1
ATOM 3726 N N . LEU B 1 166 ? 23.75 -3.465 4.715 1 86.12 166 LEU B N 1
ATOM 3727 C CA . LEU B 1 166 ? 23.641 -3.084 3.312 1 86.12 166 LEU B CA 1
ATOM 3728 C C . LEU B 1 166 ? 25.031 -2.914 2.689 1 86.12 166 LEU B C 1
ATOM 3730 O O . LEU B 1 166 ? 25.328 -3.512 1.654 1 86.12 166 LEU B O 1
ATOM 3734 N N . THR B 1 167 ? 25.828 -2.18 3.363 1 84.81 167 THR B N 1
ATOM 3735 C CA . THR B 1 167 ? 27.156 -1.856 2.826 1 84.81 167 THR B CA 1
ATOM 3736 C C . THR B 1 167 ? 28.016 -3.109 2.723 1 84.81 167 THR B C 1
ATOM 3738 O O . THR B 1 167 ? 28.859 -3.213 1.834 1 84.81 167 THR B O 1
ATOM 3741 N N . ASP B 1 168 ? 27.75 -4.074 3.582 1 83.38 168 ASP B N 1
ATOM 3742 C CA . ASP B 1 168 ? 28.578 -5.281 3.625 1 83.38 168 ASP B CA 1
ATOM 3743 C C . ASP B 1 168 ? 27.938 -6.406 2.818 1 83.38 168 ASP B C 1
ATOM 3745 O O . ASP B 1 168 ? 28.5 -7.496 2.701 1 83.38 168 ASP B O 1
ATOM 3749 N N . HIS B 1 169 ? 26.859 -6.129 2.281 1 84.12 169 HIS B N 1
ATOM 3750 C CA . HIS B 1 169 ? 26.188 -7.191 1.53 1 84.12 169 HIS B CA 1
ATOM 3751 C C . HIS B 1 169 ? 26.812 -7.355 0.149 1 84.12 169 HIS B C 1
ATOM 3753 O O . HIS B 1 169 ? 27.031 -6.371 -0.561 1 84.12 169 HIS B O 1
ATOM 3759 N N . PRO B 1 170 ? 27.062 -8.555 -0.233 1 83.88 170 PRO B N 1
ATOM 3760 C CA . PRO B 1 170 ? 27.781 -8.805 -1.479 1 83.88 170 PRO B CA 1
ATOM 3761 C C . PRO B 1 170 ? 27.016 -8.336 -2.715 1 83.88 170 PRO B C 1
ATOM 3763 O O . PRO B 1 170 ? 27.625 -7.996 -3.73 1 83.88 170 PRO B O 1
ATOM 3766 N N . THR B 1 171 ? 25.734 -8.344 -2.672 1 82.88 171 THR B N 1
ATOM 3767 C CA . THR B 1 171 ? 24.953 -8.07 -3.871 1 82.88 171 THR B CA 1
ATOM 3768 C C . THR B 1 171 ? 24.594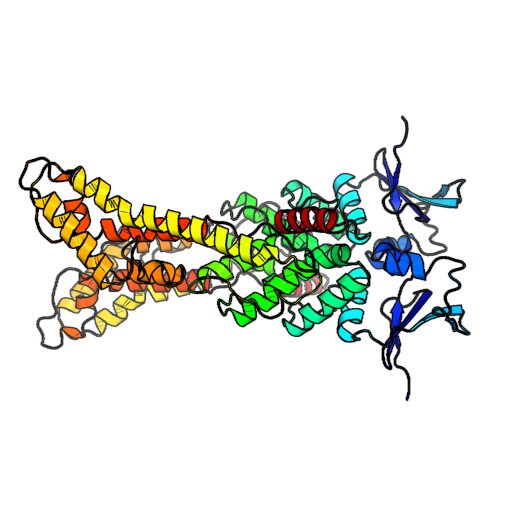 -6.586 -3.957 1 82.88 171 THR B C 1
ATOM 3770 O O . THR B 1 171 ? 24.141 -6.113 -5 1 82.88 171 THR B O 1
ATOM 3773 N N . VAL B 1 172 ? 24.797 -5.852 -2.979 1 86.81 172 VAL B N 1
ATOM 3774 C CA . VAL B 1 172 ? 24.438 -4.438 -2.957 1 86.81 172 VAL B CA 1
ATOM 3775 C C . VAL B 1 172 ? 25.609 -3.6 -3.461 1 86.81 172 VAL B C 1
ATOM 3777 O O . VAL B 1 172 ? 26.734 -3.713 -2.945 1 86.81 172 VAL B O 1
ATOM 3780 N N . PRO B 1 173 ? 25.344 -2.848 -4.383 1 86.88 173 PRO B N 1
ATOM 3781 C CA . PRO B 1 173 ? 26.438 -2.035 -4.926 1 86.88 173 PRO B CA 1
ATOM 3782 C C . PRO B 1 173 ? 27 -1.046 -3.908 1 86.88 173 PRO B C 1
ATOM 3784 O O . PRO B 1 173 ? 26.25 -0.466 -3.123 1 86.88 173 PRO B O 1
ATOM 3787 N N . SER B 1 174 ? 28.234 -0.798 -3.922 1 82.44 174 SER B N 1
ATOM 3788 C CA . SER B 1 174 ? 28.906 0.138 -3.029 1 82.44 174 SER B CA 1
ATOM 3789 C C . SER B 1 174 ? 28.516 1.578 -3.336 1 82.44 174 SER B C 1
ATOM 3791 O O . SER B 1 174 ? 28.688 2.467 -2.498 1 82.44 174 SER B O 1
ATOM 3793 N N . SER B 1 175 ? 28 1.79 -4.504 1 87.25 175 SER B N 1
ATOM 3794 C CA . SER B 1 175 ? 27.594 3.127 -4.93 1 87.25 175 SER B CA 1
ATOM 3795 C C . SER B 1 175 ? 26.359 3.6 -4.172 1 87.25 175 SER B C 1
ATOM 3797 O O . SER B 1 175 ? 25.984 4.77 -4.258 1 87.25 175 SER B O 1
ATOM 3799 N N . LEU B 1 176 ? 25.734 2.699 -3.467 1 91.12 176 LEU B N 1
ATOM 3800 C CA . LEU B 1 176 ? 24.516 3.041 -2.73 1 91.12 176 LEU B CA 1
ATOM 3801 C C . LEU B 1 176 ? 24.766 4.23 -1.811 1 91.12 176 LEU B C 1
ATOM 3803 O O . LEU B 1 176 ? 23.984 5.184 -1.801 1 91.12 176 LEU B O 1
ATOM 3807 N N . LEU B 1 177 ? 25.906 4.211 -1.074 1 90.5 177 LEU B N 1
ATOM 3808 C CA . LEU B 1 177 ? 26.219 5.289 -0.145 1 90.5 177 LEU B CA 1
ATOM 3809 C C . LEU B 1 177 ? 26.453 6.602 -0.891 1 90.5 177 LEU B C 1
ATOM 3811 O O . LEU B 1 177 ? 26.016 7.66 -0.442 1 90.5 177 LEU B O 1
ATOM 3815 N N . ASP B 1 178 ? 27.078 6.484 -1.975 1 89.19 178 ASP B N 1
ATOM 3816 C CA . ASP B 1 178 ? 27.344 7.676 -2.777 1 89.19 178 ASP B CA 1
ATOM 3817 C C . ASP B 1 178 ? 26.062 8.297 -3.291 1 89.19 178 ASP B C 1
ATOM 3819 O O . ASP B 1 178 ? 25.891 9.523 -3.271 1 89.19 178 ASP B O 1
ATOM 3823 N N . VAL B 1 179 ? 25.219 7.469 -3.732 1 91.88 179 VAL B N 1
ATOM 3824 C CA . VAL B 1 179 ? 23.953 7.941 -4.273 1 91.88 179 VAL B CA 1
ATOM 3825 C C . VAL B 1 179 ? 23.125 8.578 -3.162 1 91.88 179 VAL B C 1
ATOM 3827 O O . VAL B 1 179 ? 22.484 9.617 -3.365 1 91.88 179 VAL B O 1
ATOM 3830 N N . LEU B 1 180 ? 23.125 7.973 -2.023 1 93.44 180 LEU B N 1
ATOM 3831 C CA . LEU B 1 180 ? 22.406 8.508 -0.869 1 93.44 180 LEU B CA 1
ATOM 3832 C C . LEU B 1 180 ? 22.953 9.883 -0.488 1 93.44 180 LEU B C 1
ATOM 3834 O O . LEU B 1 180 ? 22.172 10.828 -0.295 1 93.44 180 LEU B O 1
ATOM 3838 N N . ASN B 1 181 ? 24.219 10.008 -0.39 1 91.75 181 ASN B N 1
ATOM 3839 C CA . ASN B 1 181 ? 24.844 11.25 0.021 1 91.75 181 ASN B CA 1
ATOM 3840 C C . ASN B 1 181 ? 24.656 12.352 -1.024 1 91.75 181 ASN B C 1
ATOM 3842 O O . ASN B 1 181 ? 24.453 13.516 -0.679 1 91.75 181 ASN B O 1
ATOM 3846 N N . THR B 1 182 ? 24.75 11.969 -2.221 1 90.19 182 THR B N 1
ATOM 3847 C CA . THR B 1 182 ? 24.5 12.938 -3.287 1 90.19 182 THR B CA 1
ATOM 3848 C C . THR B 1 182 ? 23.078 13.469 -3.215 1 90.19 182 THR B C 1
ATOM 3850 O O . THR B 1 182 ? 22.844 14.68 -3.316 1 90.19 182 THR B O 1
ATOM 3853 N N . ARG B 1 183 ? 22.141 12.547 -3.033 1 92.62 183 ARG B N 1
ATOM 3854 C CA . ARG B 1 183 ? 20.75 12.938 -2.914 1 92.62 183 ARG B CA 1
ATOM 3855 C C . ARG B 1 183 ? 20.516 13.82 -1.688 1 92.62 183 ARG B C 1
ATOM 3857 O O . ARG B 1 183 ? 19.75 14.773 -1.735 1 92.62 183 ARG B O 1
ATOM 3864 N N . ARG B 1 184 ? 21.156 13.531 -0.641 1 91.5 184 ARG B N 1
ATOM 3865 C CA . ARG B 1 184 ? 21.047 14.32 0.583 1 91.5 184 ARG B CA 1
ATOM 3866 C C . ARG B 1 184 ? 21.547 15.75 0.359 1 91.5 184 ARG B C 1
ATOM 3868 O O . ARG B 1 184 ? 20.906 16.703 0.814 1 91.5 184 ARG B O 1
ATOM 3875 N N . ILE B 1 185 ? 22.609 15.883 -0.284 1 88.31 185 ILE B N 1
ATOM 3876 C CA . ILE B 1 185 ? 23.172 17.203 -0.591 1 88.31 185 ILE B CA 1
ATOM 3877 C C . ILE B 1 185 ? 22.172 18 -1.426 1 88.31 185 ILE B C 1
ATOM 3879 O O . ILE B 1 185 ? 21.938 19.172 -1.161 1 88.31 185 ILE B O 1
ATOM 3883 N N . GLU B 1 186 ? 21.609 17.297 -2.359 1 90.31 186 GLU B N 1
ATOM 3884 C CA . GLU B 1 186 ? 20.625 17.938 -3.221 1 90.31 186 GLU B CA 1
ATOM 3885 C C . GLU B 1 186 ? 19.438 18.453 -2.412 1 90.31 186 GLU B C 1
ATOM 3887 O O . GLU B 1 186 ? 18.984 19.578 -2.611 1 90.31 186 GLU B O 1
ATOM 3892 N N . ILE B 1 187 ? 18.953 17.625 -1.518 1 93.56 187 ILE B N 1
ATOM 3893 C CA . ILE B 1 187 ? 17.781 18 -0.72 1 93.56 187 ILE B CA 1
ATOM 3894 C C . ILE B 1 187 ? 18.141 19.125 0.242 1 93.56 187 ILE B C 1
ATOM 3896 O O . ILE B 1 187 ? 17.359 20.062 0.433 1 93.56 187 ILE B O 1
ATOM 3900 N N . ASN B 1 188 ? 19.328 19.047 0.832 1 90.31 188 ASN B N 1
ATOM 3901 C CA . ASN B 1 188 ? 19.797 20.125 1.705 1 90.31 188 ASN B CA 1
ATOM 3902 C C . ASN B 1 188 ? 19.844 21.469 0.977 1 90.31 188 ASN B C 1
ATOM 3904 O O . ASN B 1 188 ? 19.453 22.484 1.535 1 90.31 188 ASN B O 1
ATOM 3908 N N . ARG B 1 189 ? 20.297 21.406 -0.205 1 88.25 189 ARG B N 1
ATOM 3909 C CA . ARG B 1 189 ? 20.359 22.625 -1.009 1 88.25 189 ARG B CA 1
ATOM 3910 C C . ARG B 1 189 ? 18.969 23.188 -1.258 1 88.25 189 ARG B C 1
ATOM 3912 O O . ARG B 1 189 ? 18.766 24.406 -1.176 1 88.25 189 ARG B O 1
ATOM 3919 N N . LYS B 1 190 ? 18.047 22.344 -1.561 1 91.88 190 LYS B N 1
ATOM 3920 C CA . LYS B 1 190 ? 16.672 22.781 -1.774 1 91.88 190 LYS B CA 1
ATOM 3921 C C . LYS B 1 190 ? 16.078 23.406 -0.508 1 91.88 190 LYS B C 1
ATOM 3923 O O . LYS B 1 190 ? 15.383 24.422 -0.57 1 91.88 190 LYS B O 1
ATOM 3928 N N . MET B 1 191 ? 16.375 22.828 0.653 1 93.12 191 MET B N 1
ATOM 3929 C CA . MET B 1 191 ? 15.898 23.359 1.926 1 93.12 191 MET B CA 1
ATOM 3930 C C . MET B 1 191 ? 16.516 24.719 2.215 1 93.12 191 MET B C 1
ATOM 3932 O O . MET B 1 191 ? 15.836 25.641 2.65 1 93.12 191 MET B O 1
ATOM 3936 N N . GLU B 1 192 ? 17.781 24.781 1.93 1 89.75 192 GLU B N 1
ATOM 3937 C CA . GLU B 1 192 ? 18.484 26.062 2.131 1 89.75 192 GLU B CA 1
ATOM 3938 C C . GLU B 1 192 ? 17.875 27.156 1.277 1 89.75 192 GLU B C 1
ATOM 3940 O O . GLU B 1 192 ? 17.719 28.297 1.737 1 89.75 192 GLU B O 1
ATOM 3945 N N . LYS B 1 193 ? 17.562 26.812 0.087 1 90.12 193 LYS B N 1
ATOM 3946 C CA . LYS B 1 193 ? 16.938 27.781 -0.803 1 90.12 193 LYS B CA 1
ATOM 3947 C C . LYS B 1 193 ? 15.602 28.266 -0.235 1 90.12 193 LYS B C 1
ATOM 3949 O O . LYS B 1 193 ? 15.312 29.453 -0.243 1 90.12 193 LYS B O 1
ATOM 3954 N N . ILE B 1 194 ? 14.836 27.344 0.31 1 93.06 194 ILE B N 1
ATOM 3955 C CA . ILE B 1 194 ? 13.539 27.688 0.893 1 93.06 194 ILE B CA 1
ATOM 3956 C C . ILE B 1 194 ? 13.734 28.594 2.107 1 93.06 194 ILE B C 1
ATOM 3958 O O . ILE B 1 194 ? 13.055 29.609 2.242 1 93.06 194 ILE B O 1
ATOM 3962 N N . ILE B 1 195 ? 14.672 28.312 2.965 1 92.12 195 ILE B N 1
ATOM 3963 C CA . ILE B 1 195 ? 14.914 29.016 4.219 1 92.12 195 ILE B CA 1
ATOM 3964 C C . ILE B 1 195 ? 15.445 30.406 3.926 1 92.12 195 ILE B C 1
ATOM 3966 O O . ILE B 1 195 ? 15.172 31.359 4.672 1 92.12 195 ILE B O 1
ATOM 3970 N N . MET B 1 196 ? 16.094 30.594 2.746 1 89.25 196 MET B N 1
ATOM 3971 C CA . MET B 1 196 ? 16.719 31.859 2.414 1 89.25 196 MET B CA 1
ATOM 3972 C C . MET B 1 196 ? 15.789 32.719 1.575 1 89.25 196 MET B C 1
ATOM 3974 O O . MET B 1 196 ? 16.062 33.906 1.362 1 89.25 196 MET B O 1
ATOM 3978 N N . GLN B 1 197 ? 14.648 32.188 1.205 1 88.38 197 GLN B N 1
ATOM 3979 C CA . GLN B 1 197 ? 13.711 32.938 0.355 1 88.38 197 GLN B CA 1
ATOM 3980 C C . GLN B 1 197 ? 13.242 34.219 1.028 1 88.38 197 GLN B C 1
ATOM 3982 O O . GLN B 1 197 ? 13.133 35.25 0.38 1 88.38 197 GLN B O 1
ATOM 3987 N N . PRO B 1 198 ? 12.906 34.188 2.289 1 87.88 198 PRO B N 1
ATOM 3988 C CA . PRO B 1 198 ? 12.469 35.438 2.947 1 87.88 198 PRO B CA 1
ATOM 3989 C C . PRO B 1 198 ? 13.516 36.531 2.881 1 87.88 198 PRO B C 1
ATOM 3991 O O . PRO B 1 198 ? 13.164 37.719 2.855 1 87.88 198 PRO B O 1
ATOM 3994 N N . VAL B 1 199 ? 14.812 36.156 2.852 1 84.19 199 VAL B N 1
ATOM 3995 C CA . VAL B 1 199 ? 15.883 37.156 2.762 1 84.19 199 VAL B CA 1
ATOM 3996 C C . VAL B 1 199 ? 15.758 37.938 1.452 1 84.19 199 VAL B C 1
ATOM 3998 O O . VAL B 1 199 ? 15.82 39.156 1.444 1 84.19 199 VAL B O 1
ATOM 4001 N N . SER B 1 200 ? 15.531 37.156 0.404 1 82.56 200 SER B N 1
ATOM 4002 C CA . SER B 1 200 ? 15.367 37.812 -0.9 1 82.56 200 SER B CA 1
ATOM 4003 C C . SER B 1 200 ? 14.156 38.719 -0.917 1 82.56 200 SER B C 1
ATOM 4005 O O . SER B 1 200 ? 14.211 39.812 -1.471 1 82.56 200 SER B O 1
ATOM 4007 N N . ARG B 1 201 ? 13.102 38.344 -0.277 1 82.94 201 ARG B N 1
ATOM 4008 C CA . ARG B 1 201 ? 11.867 39.125 -0.249 1 82.94 201 ARG B CA 1
ATOM 4009 C C . ARG B 1 201 ? 12.023 40.375 0.625 1 82.94 201 ARG B C 1
ATOM 4011 O O . ARG B 1 201 ? 11.492 41.438 0.304 1 82.94 201 ARG B O 1
ATOM 4018 N N . LEU B 1 202 ? 12.742 40.188 1.723 1 83.19 202 LEU B N 1
ATOM 4019 C CA . LEU B 1 202 ? 13 41.312 2.609 1 83.19 202 LEU B CA 1
ATOM 4020 C C . LEU B 1 202 ? 13.883 42.344 1.925 1 83.19 202 LEU B C 1
ATOM 4022 O O . LEU B 1 202 ? 13.664 43.562 2.074 1 83.19 202 LEU B O 1
ATOM 4026 N N . LEU B 1 203 ? 14.797 41.906 1.11 1 80.56 203 LEU B N 1
ATOM 4027 C CA . LEU B 1 203 ? 15.734 42.781 0.432 1 80.56 203 LEU B CA 1
ATOM 4028 C C . LEU B 1 203 ? 15.047 43.562 -0.696 1 80.56 203 LEU B C 1
ATOM 4030 O O . LEU B 1 203 ? 15.547 44.562 -1.155 1 80.56 203 LEU B O 1
ATOM 4034 N N . ASN B 1 204 ? 13.93 43 -1.072 1 78.56 204 ASN B N 1
ATOM 4035 C CA . ASN B 1 204 ? 13.18 43.656 -2.131 1 78.56 204 ASN B CA 1
ATOM 4036 C C . ASN B 1 204 ? 12.367 44.844 -1.592 1 78.56 204 ASN B C 1
ATOM 4038 O O . ASN B 1 204 ? 11.844 45.656 -2.365 1 78.56 204 ASN B O 1
ATOM 4042 N N . CYS B 1 205 ? 12.352 44.844 -0.261 1 76.12 205 CYS B N 1
ATOM 4043 C CA . CYS B 1 205 ? 11.672 45.969 0.351 1 76.12 205 CYS B CA 1
ATOM 4044 C C . CYS B 1 205 ? 12.555 47.219 0.332 1 76.12 205 CYS B C 1
ATOM 4046 O O . CYS B 1 205 ? 13.773 47.125 0.507 1 76.12 205 CYS B O 1
ATOM 4048 N N . SER B 1 206 ? 12.117 48.375 -0.098 1 72.75 206 SER B N 1
ATOM 4049 C CA . SER B 1 206 ? 12.883 49.625 -0.256 1 72.75 206 SER B CA 1
ATOM 4050 C C . SER B 1 206 ? 12.875 50.438 1.03 1 72.75 206 SER B C 1
ATOM 4052 O O . SER B 1 206 ? 12.805 51.656 0.988 1 72.75 206 SER B O 1
ATOM 4054 N N . CYS B 1 207 ? 12.844 49.781 2.148 1 75.44 207 CYS B N 1
ATOM 4055 C CA . CYS B 1 207 ? 12.836 50.531 3.395 1 75.44 207 CYS B CA 1
ATOM 4056 C C . CYS B 1 207 ? 14.008 50.125 4.285 1 75.44 207 CYS B C 1
ATOM 4058 O O . CYS B 1 207 ? 14.562 49.062 4.133 1 75.44 207 CYS B O 1
ATOM 4060 N N . ARG B 1 208 ? 14.461 51.094 5.098 1 73.38 208 ARG B N 1
ATOM 4061 C CA . ARG B 1 208 ? 15.578 50.875 6.012 1 73.38 208 ARG B CA 1
ATOM 4062 C C . ARG B 1 208 ? 15.281 49.719 6.965 1 73.38 208 ARG B C 1
ATOM 4064 O O . ARG B 1 208 ? 16.188 48.969 7.34 1 73.38 208 ARG B O 1
ATOM 4071 N N . ALA B 1 209 ? 14.086 49.562 7.309 1 78.81 209 ALA B N 1
ATOM 4072 C CA . ALA B 1 209 ? 13.672 48.531 8.25 1 78.81 209 ALA B CA 1
ATOM 4073 C C . ALA B 1 209 ? 13.875 47.125 7.66 1 78.81 209 ALA B C 1
ATOM 4075 O O . ALA B 1 209 ? 14.008 46.156 8.398 1 78.81 209 ALA B O 1
ATOM 4076 N N . SER B 1 210 ? 14.008 47.125 6.34 1 80.5 210 SER B N 1
ATOM 4077 C CA . SER B 1 210 ? 14.188 45.844 5.656 1 80.5 210 SER B CA 1
ATOM 4078 C C . SER B 1 210 ? 15.555 45.25 5.98 1 80.5 210 SER B C 1
ATOM 4080 O O . SER B 1 210 ? 15.664 44.031 6.184 1 80.5 210 SER B O 1
ATOM 4082 N N . SER B 1 211 ? 16.578 46.094 5.961 1 79.81 211 SER B N 1
ATOM 4083 C CA . SER B 1 211 ? 17.922 45.625 6.273 1 79.81 211 SER B CA 1
ATOM 4084 C C . SER B 1 211 ? 18 45.094 7.699 1 79.81 211 SER B C 1
ATOM 4086 O O . SER B 1 211 ? 18.641 44.062 7.953 1 79.81 211 SER B O 1
ATOM 4088 N N . GLU B 1 212 ? 17.297 45.719 8.539 1 82.62 212 GLU B N 1
ATOM 4089 C CA . GLU B 1 212 ? 17.25 45.25 9.914 1 82.62 212 GLU B CA 1
ATOM 4090 C C . GLU B 1 212 ? 16.5 43.906 10.016 1 82.62 212 GLU B C 1
ATOM 4092 O O . GLU B 1 212 ? 16.875 43.031 10.797 1 82.62 212 GLU B O 1
ATOM 4097 N N . GLY B 1 213 ? 15.484 43.844 9.242 1 85.62 213 GLY B N 1
ATOM 4098 C CA . GLY B 1 213 ? 14.719 42.594 9.211 1 85.62 213 GLY B CA 1
ATOM 4099 C C . GLY B 1 213 ? 15.531 41.406 8.75 1 85.62 213 GLY B C 1
ATOM 4100 O O . GLY B 1 213 ? 15.422 40.312 9.312 1 85.62 213 GLY B O 1
ATOM 4101 N N . VAL B 1 214 ? 16.359 41.656 7.742 1 84.38 214 VAL B N 1
ATOM 4102 C CA . VAL B 1 214 ? 17.234 40.625 7.227 1 84.38 214 VAL B CA 1
ATOM 4103 C C . VAL B 1 214 ? 18.188 40.156 8.312 1 84.38 214 VAL B C 1
ATOM 4105 O O . VAL B 1 214 ? 18.359 38.938 8.531 1 84.38 214 VAL B O 1
ATOM 4108 N N . THR B 1 215 ? 18.766 41.125 9.008 1 85.44 215 THR B N 1
ATOM 4109 C CA . THR B 1 215 ? 19.719 40.812 10.07 1 85.44 215 THR B CA 1
ATOM 4110 C C . THR B 1 215 ? 19.047 40.031 11.188 1 85.44 215 THR B C 1
ATOM 4112 O O . THR B 1 215 ? 19.594 39.031 11.688 1 85.44 215 THR B O 1
ATOM 4115 N N . LYS B 1 216 ? 17.891 40.438 11.492 1 87.69 216 LYS B N 1
ATOM 4116 C CA . LYS B 1 216 ? 17.156 39.75 12.555 1 87.69 216 LYS B CA 1
ATOM 4117 C C . LYS B 1 216 ? 16.766 38.344 12.133 1 87.69 216 LYS B C 1
ATOM 4119 O O . LYS B 1 216 ? 16.844 37.406 12.93 1 87.69 216 LYS B O 1
ATOM 4124 N N . TYR B 1 217 ? 16.344 38.219 10.898 1 90.75 217 TYR B N 1
ATOM 4125 C CA . TYR B 1 217 ? 15.977 36.906 10.367 1 90.75 217 TYR B CA 1
ATOM 4126 C C . TYR B 1 217 ? 17.141 35.938 10.414 1 90.75 217 TYR B C 1
ATOM 4128 O O . TYR B 1 217 ? 17.016 34.844 10.938 1 90.75 217 TYR B O 1
ATOM 4136 N N . LEU B 1 218 ? 18.25 36.438 9.984 1 87.31 218 LEU B N 1
ATOM 4137 C CA . LEU B 1 218 ? 19.422 35.594 9.93 1 87.31 218 LEU B CA 1
ATOM 4138 C C . LEU B 1 218 ? 19.938 35.281 11.336 1 87.31 218 LEU B C 1
ATOM 4140 O O . LEU B 1 218 ? 20.406 34.156 11.594 1 87.31 218 LEU B O 1
ATOM 4144 N N . SER B 1 219 ? 19.828 36.188 12.203 1 88.38 219 SER B N 1
ATOM 4145 C CA . SER B 1 219 ? 20.219 35.969 13.586 1 88.38 219 SER B CA 1
ATOM 4146 C C . SER B 1 219 ? 19.344 34.906 14.242 1 88.38 219 SER B C 1
ATOM 4148 O O . SER B 1 219 ? 19.828 34.094 15.016 1 88.38 219 SER B O 1
ATOM 4150 N N . THR B 1 220 ? 18.125 34.969 13.914 1 89.94 220 THR B N 1
ATOM 4151 C CA . THR B 1 220 ? 17.188 34 14.445 1 89.94 220 THR B CA 1
ATOM 4152 C C . THR B 1 220 ? 17.531 32.594 13.945 1 89.94 220 THR B C 1
ATOM 4154 O O . THR B 1 220 ? 17.547 31.641 14.719 1 89.94 220 THR B O 1
ATOM 4157 N N . LEU B 1 221 ? 17.875 32.438 12.664 1 90.25 221 LEU B N 1
ATOM 4158 C CA . LEU B 1 221 ? 18.25 31.156 12.086 1 90.25 221 LEU B CA 1
ATOM 4159 C C . LEU B 1 221 ? 19.531 30.625 12.734 1 90.25 221 LEU B C 1
ATOM 4161 O O . LEU B 1 221 ? 19.625 29.422 13.008 1 90.25 221 LEU B O 1
ATOM 4165 N N . ARG B 1 222 ? 20.438 31.531 12.977 1 87.69 222 ARG B N 1
ATOM 4166 C CA . ARG B 1 222 ? 21.703 31.156 13.586 1 87.69 222 ARG B CA 1
ATOM 4167 C C . ARG B 1 222 ? 21.5 30.656 15.016 1 87.69 222 ARG B C 1
ATOM 4169 O O . ARG B 1 222 ? 22.109 29.672 15.43 1 87.69 222 ARG B O 1
ATOM 4176 N N . LYS B 1 223 ? 20.688 31.344 15.695 1 88.19 223 LYS B N 1
ATOM 4177 C CA . LYS B 1 223 ? 20.391 30.969 17.078 1 88.19 223 LYS B CA 1
ATOM 4178 C C . LYS B 1 223 ? 19.812 29.562 17.156 1 88.19 223 LYS B C 1
ATOM 4180 O O . LYS B 1 223 ? 20.109 28.797 18.078 1 88.19 223 LYS B O 1
ATOM 4185 N N . GLU B 1 224 ? 19.047 29.25 16.188 1 89.44 224 GLU B N 1
ATOM 4186 C CA . GLU B 1 224 ? 18.391 27.938 16.172 1 89.44 224 GLU B CA 1
ATOM 4187 C C . GLU B 1 224 ? 19.234 26.922 15.414 1 89.44 224 GLU B C 1
ATOM 4189 O O . GLU B 1 224 ? 18.812 25.781 15.219 1 89.44 224 GLU B O 1
ATOM 4194 N N . ALA B 1 225 ? 20.469 27.234 14.906 1 87.31 225 ALA B N 1
ATOM 4195 C CA . ALA B 1 225 ? 21.438 26.391 14.242 1 87.31 225 ALA B CA 1
ATOM 4196 C C . ALA B 1 225 ? 20.891 25.812 12.945 1 87.31 225 ALA B C 1
ATOM 4198 O O . ALA B 1 225 ? 21.109 24.641 12.625 1 87.31 225 ALA B O 1
ATOM 4199 N N . ILE B 1 226 ? 19.969 26.609 12.289 1 90.81 226 ILE B N 1
ATOM 4200 C CA . ILE B 1 226 ? 19.438 26.172 11.008 1 90.81 226 ILE B CA 1
ATOM 4201 C C . ILE B 1 226 ? 19.844 27.156 9.914 1 90.81 226 ILE B C 1
ATOM 4203 O O . ILE B 1 226 ? 19.234 27.172 8.836 1 90.81 226 ILE B O 1
ATOM 4207 N N . ALA B 1 227 ? 20.766 28.062 10.281 1 86.94 227 ALA B N 1
ATOM 4208 C CA . ALA B 1 227 ? 21.281 28.984 9.266 1 86.94 227 ALA B CA 1
ATOM 4209 C C . ALA B 1 227 ? 22.016 28.219 8.164 1 86.94 227 ALA B C 1
ATOM 4211 O O . ALA B 1 227 ? 22.938 27.438 8.453 1 86.94 227 ALA B O 1
ATOM 4212 N N . PRO B 1 228 ? 21.516 28.5 6.957 1 78 228 PRO B N 1
ATOM 4213 C CA . PRO B 1 228 ? 22.172 27.812 5.848 1 78 228 PRO B CA 1
ATOM 4214 C C . PRO B 1 228 ? 23.672 28.109 5.77 1 78 228 PRO B C 1
ATOM 4216 O O . PRO B 1 228 ? 24.125 29.125 6.285 1 78 228 PRO B O 1
ATOM 4219 N N . TYR B 1 229 ? 24.484 27.234 5.223 1 69 229 TYR B N 1
ATOM 4220 C CA . TYR B 1 229 ? 25.906 27.359 4.922 1 69 229 TYR B CA 1
ATOM 4221 C C . TYR B 1 229 ? 26.719 27.375 6.203 1 69 229 TYR B C 1
ATOM 4223 O O . TYR B 1 229 ? 27.875 27.828 6.199 1 69 229 TYR B O 1
ATOM 4231 N N . GLU B 1 230 ? 26.078 27.188 7.297 1 74.75 230 GLU B N 1
ATOM 4232 C CA . GLU B 1 230 ? 26.844 26.984 8.531 1 74.75 230 GLU B CA 1
ATOM 4233 C C . GLU B 1 230 ? 26.984 25.5 8.844 1 74.75 230 GLU B C 1
ATOM 4235 O O . GLU B 1 230 ? 26.219 24.672 8.359 1 74.75 230 GLU B O 1
ATOM 4240 N N . GLU B 1 231 ? 27.984 25.094 9.516 1 71 231 GLU B N 1
ATOM 4241 C CA . GLU B 1 231 ? 28.359 23.719 9.781 1 71 231 GLU B CA 1
ATOM 4242 C C . GLU B 1 231 ? 27.234 22.969 10.492 1 71 231 GLU B C 1
ATOM 4244 O O . GLU B 1 231 ? 27.031 21.766 10.25 1 71 231 GLU B O 1
ATOM 4249 N N . GLY B 1 232 ? 26.469 23.656 11.125 1 76.69 232 GLY B N 1
ATOM 4250 C CA . GLY B 1 232 ? 25.453 22.984 11.922 1 76.69 232 GLY B CA 1
ATOM 4251 C C . GLY B 1 232 ? 24.281 22.484 11.109 1 76.69 232 GLY B C 1
ATOM 4252 O O . GLY B 1 232 ? 23.688 21.453 11.438 1 76.69 232 GLY B O 1
ATOM 4253 N N . PHE B 1 233 ? 24.094 23.062 9.984 1 81.62 233 PHE B N 1
ATOM 4254 C CA . PHE B 1 233 ? 22.906 22.766 9.195 1 81.62 233 PHE B CA 1
ATOM 4255 C C . PHE B 1 233 ? 22.984 21.344 8.625 1 81.62 233 PHE B C 1
ATOM 4257 O O . PHE B 1 233 ? 22.016 20.594 8.695 1 81.62 233 PHE B O 1
ATOM 4264 N N . GLU B 1 234 ? 24.156 20.953 8.156 1 80 234 GLU B N 1
ATOM 4265 C CA . GLU B 1 234 ? 24.328 19.688 7.453 1 80 234 GLU B CA 1
ATOM 4266 C C . GLU B 1 234 ? 24.359 18.516 8.43 1 80 234 GLU B C 1
ATOM 4268 O O . GLU B 1 234 ? 24.203 17.359 8.031 1 80 234 GLU B O 1
ATOM 4273 N N . HIS B 1 235 ? 24.531 18.891 9.688 1 85.81 235 HIS B N 1
ATOM 4274 C CA . HIS B 1 235 ? 24.594 17.844 10.695 1 85.81 235 HIS B CA 1
ATOM 4275 C C . HIS B 1 235 ? 23.203 17.5 11.227 1 85.81 235 HIS B C 1
ATOM 4277 O O . HIS B 1 235 ? 23.031 16.5 11.938 1 85.81 235 HIS B O 1
ATOM 4283 N N . LEU B 1 236 ? 22.281 18.281 10.805 1 90.44 236 LEU B N 1
ATOM 4284 C CA . LEU B 1 236 ? 20.906 18.031 11.234 1 90.44 236 LEU B CA 1
ATOM 4285 C C . LEU B 1 236 ? 20.219 17.078 10.273 1 90.44 236 LEU B C 1
ATOM 4287 O O . LEU B 1 236 ? 20.562 17.016 9.086 1 90.44 236 LEU B O 1
ATOM 4291 N N . SER B 1 237 ? 19.359 16.312 10.828 1 92.5 237 SER B N 1
ATOM 4292 C CA . SER B 1 237 ? 18.484 15.555 9.945 1 92.5 237 SER B CA 1
ATOM 4293 C C . SER B 1 237 ? 17.453 16.469 9.273 1 92.5 237 SER B C 1
ATOM 4295 O O . SER B 1 237 ? 17.172 17.562 9.773 1 92.5 237 SER B O 1
ATOM 4297 N N . LEU B 1 238 ? 16.953 16.078 8.211 1 93.69 238 LEU B N 1
ATOM 4298 C CA . LEU B 1 238 ? 15.961 16.875 7.492 1 93.69 238 LEU B CA 1
ATOM 4299 C C . LEU B 1 238 ? 14.734 17.125 8.375 1 93.69 238 LEU B C 1
ATOM 4301 O O . LEU B 1 238 ? 14.203 18.234 8.398 1 93.69 238 LEU B O 1
ATOM 4305 N N . LEU B 1 239 ? 14.336 16.078 9.07 1 93.56 239 LEU B N 1
ATOM 4306 C CA . LEU B 1 239 ? 13.172 16.188 9.953 1 93.56 239 LEU B CA 1
ATOM 4307 C C . LEU B 1 239 ? 13.438 17.203 11.07 1 93.56 239 LEU B C 1
ATOM 4309 O O . LEU B 1 239 ? 12.539 17.953 11.445 1 93.56 239 LEU B O 1
ATOM 4313 N N . LYS B 1 240 ? 14.617 17.219 11.539 1 93.69 240 LYS B N 1
ATOM 4314 C CA . LYS B 1 240 ? 14.969 18.156 12.602 1 93.69 240 LYS B CA 1
ATOM 4315 C C . LYS B 1 240 ? 14.93 19.594 12.094 1 93.69 240 LYS B C 1
ATOM 4317 O O . LYS B 1 240 ? 14.531 20.5 12.82 1 93.69 240 LYS B O 1
ATOM 4322 N N . VAL B 1 241 ? 15.352 19.797 10.914 1 93.56 241 VAL B N 1
ATOM 4323 C CA . VAL B 1 241 ? 15.289 21.125 10.32 1 93.56 241 VAL B CA 1
ATOM 4324 C C . VAL B 1 241 ? 13.836 21.594 10.242 1 93.56 241 VAL B C 1
ATOM 4326 O O . VAL B 1 241 ? 13.516 22.719 10.648 1 93.56 241 VAL B O 1
ATOM 4329 N N . VAL B 1 242 ? 13 20.734 9.742 1 94.5 242 VAL B N 1
ATOM 4330 C CA . VAL B 1 242 ? 11.578 21.062 9.609 1 94.5 242 VAL B CA 1
ATOM 4331 C C . VAL B 1 242 ? 10.992 21.359 10.984 1 94.5 242 VAL B C 1
ATOM 4333 O O . VAL B 1 242 ? 10.234 22.328 11.148 1 94.5 242 VAL B O 1
ATOM 4336 N N . GLU B 1 243 ? 11.375 20.578 11.875 1 93.25 243 GLU B N 1
ATOM 4337 C CA . GLU B 1 243 ? 10.906 20.766 13.242 1 93.25 243 GLU B CA 1
ATOM 4338 C C . GLU B 1 243 ? 11.359 22.109 13.805 1 93.25 243 GLU B C 1
ATOM 4340 O O . GLU B 1 243 ? 10.57 22.844 14.406 1 93.25 243 GLU B O 1
ATOM 4345 N N . LYS B 1 244 ? 12.602 22.453 13.656 1 93.31 244 LYS B N 1
ATOM 4346 C CA . LYS B 1 244 ? 13.156 23.703 14.172 1 93.31 244 LYS B CA 1
ATOM 4347 C C . LYS B 1 244 ? 12.5 24.906 13.516 1 93.31 244 LYS B C 1
ATOM 4349 O O . LYS B 1 244 ? 12.242 25.922 14.18 1 93.31 244 LYS B O 1
ATOM 4354 N N . VAL B 1 245 ? 12.188 24.766 12.281 1 93.62 245 VAL B N 1
ATOM 4355 C CA . VAL B 1 245 ? 11.547 25.859 11.562 1 93.62 245 VAL B CA 1
ATOM 4356 C C . VAL B 1 245 ? 10.117 26.047 12.078 1 93.62 245 VAL B C 1
ATOM 4358 O O . VAL B 1 245 ? 9.664 27.172 12.281 1 93.62 245 VAL B O 1
ATOM 4361 N N . SER B 1 246 ? 9.477 24.969 12.289 1 90.44 246 SER B N 1
ATOM 4362 C CA . SER B 1 246 ? 8.109 25.031 12.781 1 90.44 246 SER B CA 1
ATOM 4363 C C . SER B 1 246 ? 8.055 25.625 14.18 1 90.44 246 SER B C 1
ATOM 4365 O O . SER B 1 246 ? 7.02 26.156 14.594 1 90.44 246 SER B O 1
ATOM 4367 N N . ASN B 1 247 ? 9.164 25.641 14.867 1 89.88 247 ASN B N 1
ATOM 4368 C CA . ASN B 1 247 ? 9.211 26.125 16.25 1 89.88 247 ASN B CA 1
ATOM 4369 C C . ASN B 1 247 ? 9.797 27.531 16.328 1 89.88 247 ASN B C 1
ATOM 4371 O O . ASN B 1 247 ? 10.023 28.047 17.422 1 89.88 247 ASN B O 1
ATOM 4375 N N . LEU B 1 248 ? 10.039 28.141 15.242 1 91.5 248 LEU B N 1
ATOM 4376 C CA . LEU B 1 248 ? 10.531 29.516 15.234 1 91.5 248 LEU B CA 1
ATOM 4377 C C . LEU B 1 248 ? 9.477 30.469 15.781 1 91.5 248 LEU B C 1
ATOM 4379 O O . LEU B 1 248 ? 8.289 30.156 15.789 1 91.5 248 LEU B O 1
ATOM 4383 N N . PRO B 1 249 ? 9.945 31.609 16.25 1 86.88 249 PRO B N 1
ATOM 4384 C CA . PRO B 1 249 ? 8.984 32.625 16.688 1 86.88 249 PRO B CA 1
ATOM 4385 C C . PRO B 1 249 ? 8.164 33.188 15.539 1 86.88 249 PRO B C 1
ATOM 4387 O O . PRO B 1 249 ? 8.555 33.062 14.375 1 86.88 249 PRO B O 1
ATOM 4390 N N . ASN B 1 250 ? 7.047 33.75 15.883 1 83.88 250 ASN B N 1
ATOM 4391 C CA . ASN B 1 250 ? 6.176 34.312 14.859 1 83.88 250 ASN B CA 1
ATOM 4392 C C . ASN B 1 250 ? 6.82 35.531 14.18 1 83.88 250 ASN B C 1
ATOM 4394 O O . ASN B 1 250 ? 6.68 35.719 12.969 1 83.88 250 ASN B O 1
ATOM 4398 N N . SER B 1 251 ? 7.461 36.312 15.016 1 84.19 251 SER B N 1
ATOM 4399 C CA . SER B 1 251 ? 8.156 37.469 14.469 1 84.19 251 SER B CA 1
ATOM 4400 C C . SER B 1 251 ? 9.602 37.125 14.117 1 84.19 251 SER B C 1
ATOM 4402 O O . SER B 1 251 ? 10.477 37.188 14.984 1 84.19 251 SER B O 1
ATOM 4404 N N . LEU B 1 252 ? 9.82 36.906 12.836 1 87.38 252 LEU B N 1
ATOM 4405 C CA . LEU B 1 252 ? 11.117 36.406 12.406 1 87.38 252 LEU B CA 1
ATOM 4406 C C . LEU B 1 252 ? 12.055 37.531 12.016 1 87.38 252 LEU B C 1
ATOM 4408 O O . LEU B 1 252 ? 13.281 37.406 12.094 1 87.38 252 LEU B O 1
ATOM 4412 N N . ALA B 1 253 ? 11.398 38.594 11.531 1 82.62 253 ALA B N 1
ATOM 4413 C CA . ALA B 1 253 ? 12.211 39.688 11.062 1 82.62 253 ALA B CA 1
ATOM 4414 C C . ALA B 1 253 ? 12.039 40.906 11.961 1 82.62 253 ALA B C 1
ATOM 4416 O O . ALA B 1 253 ? 12.219 42.062 11.523 1 82.62 253 ALA B O 1
ATOM 4417 N N . GLY B 1 254 ? 11.602 40.688 13.125 1 78.12 254 GLY B N 1
ATOM 4418 C CA . GLY B 1 254 ? 11.461 41.812 14.055 1 78.12 254 GLY B CA 1
ATOM 4419 C C . GLY B 1 254 ? 10.133 42.531 13.922 1 78.12 254 GLY B C 1
ATOM 4420 O O . GLY B 1 254 ? 9.25 42.062 13.188 1 78.12 254 GLY B O 1
ATOM 4421 N N . GLU B 1 255 ? 9.977 43.625 14.688 1 75.5 255 GLU B N 1
ATOM 4422 C CA . GLU B 1 255 ? 8.695 44.312 14.789 1 75.5 255 GLU B CA 1
ATOM 4423 C C . GLU B 1 255 ? 8.734 45.656 14.055 1 75.5 255 GLU B C 1
ATOM 4425 O O . GLU B 1 255 ? 7.742 46.406 14.039 1 75.5 255 GLU B O 1
ATOM 4430 N N . SER B 1 256 ? 9.883 45.906 13.352 1 74.12 256 SER B N 1
ATOM 4431 C CA . SER B 1 256 ? 9.984 47.188 12.672 1 74.12 256 SER B CA 1
ATOM 4432 C C . SER B 1 256 ? 9.055 47.25 11.469 1 74.12 256 SER B C 1
ATOM 4434 O O . SER B 1 256 ? 8.734 46.219 10.867 1 74.12 256 SER B O 1
ATOM 4436 N N . SER B 1 257 ? 8.398 48.406 11.266 1 72.44 257 SER B N 1
ATOM 4437 C CA . SER B 1 257 ? 7.48 48.594 10.148 1 72.44 257 SER B CA 1
ATOM 4438 C C . SER B 1 257 ? 8.07 49.5 9.086 1 72.44 257 SER B C 1
ATOM 4440 O O . SER B 1 257 ? 8.898 50.375 9.406 1 72.44 257 SER B O 1
ATOM 4442 N N . CYS B 1 258 ? 7.82 49.062 7.914 1 72.38 258 CYS B N 1
ATOM 4443 C CA . CYS B 1 258 ? 8.234 49.938 6.82 1 72.38 258 CYS B CA 1
ATOM 4444 C C . CYS B 1 258 ? 7.383 51.188 6.777 1 72.38 258 CYS B C 1
ATOM 4446 O O . CYS B 1 258 ? 6.152 51.125 6.84 1 72.38 258 CYS B O 1
ATOM 4448 N N . THR B 1 259 ? 7.84 52.281 7.207 1 63.16 259 THR B N 1
ATOM 4449 C CA . THR B 1 259 ? 7.133 53.562 7.25 1 63.16 259 THR B CA 1
ATOM 4450 C C . THR B 1 259 ? 6.766 54.031 5.844 1 63.16 259 THR B C 1
ATOM 4452 O O . THR B 1 259 ? 5.965 54.969 5.68 1 63.16 259 THR B O 1
ATOM 4455 N N . ASN B 1 260 ? 7.562 53.594 4.965 1 55.25 260 ASN B N 1
ATOM 4456 C CA . ASN B 1 260 ? 7.191 54.188 3.682 1 55.25 260 ASN B CA 1
ATOM 4457 C C . ASN B 1 260 ? 5.969 53.5 3.086 1 55.25 260 ASN B C 1
ATOM 4459 O O . ASN B 1 260 ? 5.668 52.344 3.424 1 55.25 260 ASN B O 1
ATOM 4463 N N . GLY B 1 261 ? 4.93 54.188 2.648 1 52.66 261 GLY B N 1
ATOM 4464 C CA . GLY B 1 261 ? 3.68 53.906 1.963 1 52.66 261 GLY B CA 1
ATOM 4465 C C . GLY B 1 261 ? 3.598 52.5 1.416 1 52.66 261 GLY B C 1
ATOM 4466 O O . GLY B 1 261 ? 2.547 52.062 0.936 1 52.66 261 GLY B O 1
ATOM 4467 N N . SER B 1 262 ? 4.676 51.906 1.166 1 53.06 262 SER B N 1
ATOM 4468 C CA . SER B 1 262 ? 4.629 50.625 0.44 1 53.06 262 SER B CA 1
ATOM 4469 C C . SER B 1 262 ? 4.469 49.469 1.394 1 53.06 262 SER B C 1
ATOM 4471 O O . SER B 1 262 ? 4.941 48.344 1.111 1 53.06 262 SER B O 1
ATOM 4473 N N . TYR B 1 263 ? 3.902 49.719 2.551 1 53.62 263 TYR B N 1
ATOM 4474 C CA . TYR B 1 263 ? 3.74 48.875 3.738 1 53.62 263 TYR B CA 1
ATOM 4475 C C . TYR B 1 263 ? 3.217 47.5 3.369 1 53.62 263 TYR B C 1
ATOM 4477 O O . TYR B 1 263 ? 3.725 46.5 3.855 1 53.62 263 TYR B O 1
ATOM 4485 N N . SER B 1 264 ? 2.031 47.688 2.721 1 55.19 264 SER B N 1
ATOM 4486 C CA . SER B 1 264 ? 1.189 46.5 2.6 1 55.19 264 SER B CA 1
ATOM 4487 C C . SER B 1 264 ? 1.873 45.406 1.77 1 55.19 264 SER B C 1
ATOM 4489 O O . SER B 1 264 ? 1.484 44.25 1.821 1 55.19 264 SER B O 1
ATOM 4491 N N . ARG B 1 265 ? 3.047 45.938 1.133 1 62.22 265 ARG B N 1
ATOM 4492 C CA . ARG B 1 265 ? 3.598 45 0.185 1 62.22 265 ARG B CA 1
ATOM 4493 C C . ARG B 1 265 ? 4.926 44.438 0.683 1 62.22 265 ARG B C 1
ATOM 4495 O O . ARG B 1 265 ? 5.477 43.5 0.085 1 62.22 265 ARG B O 1
ATOM 4502 N N . CYS B 1 266 ? 5.395 45 1.868 1 73.06 266 CYS B N 1
ATOM 4503 C CA . CYS B 1 266 ? 6.727 44.594 2.311 1 73.06 266 CYS B CA 1
ATOM 4504 C C . CYS B 1 266 ? 6.664 43.344 3.162 1 73.06 266 CYS B C 1
ATOM 4506 O O . CYS B 1 266 ? 5.734 43.156 3.951 1 73.06 266 CYS B O 1
ATOM 4508 N N . GLU B 1 267 ? 7.629 42.312 2.926 1 76.94 267 GLU B N 1
ATOM 4509 C CA . GLU B 1 267 ? 7.734 41.031 3.621 1 76.94 267 GLU B CA 1
ATOM 4510 C C . GLU B 1 267 ? 7.832 41.25 5.133 1 76.94 267 GLU B C 1
ATOM 4512 O O . GLU B 1 267 ? 7.523 40.312 5.902 1 76.94 267 GLU B O 1
ATOM 4517 N N . LEU B 1 268 ? 8.094 42.5 5.512 1 77.12 268 LEU B N 1
ATOM 4518 C CA . LEU B 1 268 ? 8.188 42.812 6.934 1 77.12 268 LEU B CA 1
ATOM 4519 C C . LEU B 1 268 ? 6.836 42.656 7.617 1 77.12 268 LEU B C 1
ATOM 4521 O O . LEU B 1 268 ? 6.766 42.219 8.773 1 77.12 268 LEU B O 1
ATOM 4525 N N . ALA B 1 269 ? 5.855 43.031 6.867 1 71.94 269 ALA B N 1
ATOM 4526 C CA . ALA B 1 269 ? 4.508 42.906 7.418 1 71.94 269 ALA B CA 1
ATOM 4527 C C . ALA B 1 269 ? 4.148 41.438 7.672 1 71.94 269 ALA B C 1
ATOM 4529 O O . ALA B 1 269 ? 3.59 41.125 8.719 1 71.94 269 ALA B O 1
ATOM 4530 N N . THR B 1 270 ? 4.59 40.562 6.754 1 75.06 270 THR B N 1
ATOM 4531 C CA . THR B 1 270 ? 4.277 39.156 6.859 1 75.06 270 THR B CA 1
ATOM 4532 C C . THR B 1 270 ? 5.109 38.469 7.953 1 75.06 270 THR B C 1
ATOM 4534 O O . THR B 1 270 ? 4.742 37.438 8.469 1 75.06 270 THR B O 1
ATOM 4537 N N . SER B 1 271 ? 6.191 39.125 8.281 1 77.06 271 SER B N 1
ATOM 4538 C CA . SER B 1 271 ? 7.062 38.562 9.32 1 77.06 271 SER B CA 1
ATOM 4539 C C . SER B 1 271 ? 6.457 38.75 10.711 1 77.06 271 SER B C 1
ATOM 4541 O O . SER B 1 271 ? 6.812 38.031 11.648 1 77.06 271 SER B O 1
ATOM 4543 N N . ARG B 1 272 ? 5.52 39.75 10.82 1 74.81 272 ARG B N 1
ATOM 4544 C CA . ARG B 1 272 ? 4.961 40.094 12.125 1 74.81 272 ARG B CA 1
ATOM 4545 C C . ARG B 1 272 ? 3.727 39.25 12.43 1 74.81 272 ARG B C 1
ATOM 4547 O O . ARG B 1 272 ? 3.469 38.906 13.586 1 74.81 272 ARG B O 1
ATOM 4554 N N . ASP B 1 273 ? 3.109 38.938 11.43 1 73.69 273 ASP B N 1
ATOM 4555 C CA . ASP B 1 273 ? 1.841 38.25 11.672 1 73.69 273 ASP B CA 1
ATOM 4556 C C . ASP B 1 273 ? 2.01 36.719 11.602 1 73.69 273 ASP B C 1
ATOM 4558 O O . ASP B 1 273 ? 1.037 35.969 11.727 1 73.69 273 ASP B O 1
ATOM 4562 N N . GLY B 1 274 ? 3.217 36.281 11.453 1 82.38 274 GLY B N 1
ATOM 4563 C CA . GLY B 1 274 ? 3.479 34.844 11.461 1 82.3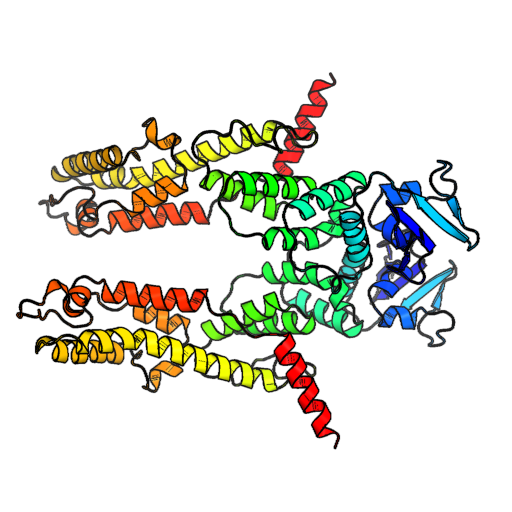8 274 GLY B CA 1
ATOM 4564 C C . GLY B 1 274 ? 3.311 34.219 10.094 1 82.38 274 GLY B C 1
ATOM 4565 O O . GLY B 1 274 ? 3.582 33.031 9.922 1 82.38 274 GLY B O 1
ATOM 4566 N N . SER B 1 275 ? 2.93 35 9.172 1 84.06 275 SER B N 1
ATOM 4567 C CA . SER B 1 275 ? 2.693 34.469 7.828 1 84.06 275 SER B CA 1
ATOM 4568 C C . SER B 1 275 ? 3.98 33.938 7.203 1 84.06 275 SER B C 1
ATOM 4570 O O . SER B 1 275 ? 3.967 32.938 6.484 1 84.06 275 SER B O 1
ATOM 4572 N N . MET B 1 276 ? 5.086 34.656 7.496 1 88 276 MET B N 1
ATOM 4573 C CA . MET B 1 276 ? 6.379 34.219 6.973 1 88 276 MET B CA 1
ATOM 4574 C C . MET B 1 276 ? 6.738 32.844 7.48 1 88 276 MET B C 1
ATOM 4576 O O . MET B 1 276 ? 7.129 31.969 6.699 1 88 276 MET B O 1
ATOM 4580 N N . LYS B 1 277 ? 6.547 32.625 8.711 1 90.44 277 LYS B N 1
ATOM 4581 C CA . LYS B 1 277 ? 6.828 31.328 9.32 1 90.44 277 LYS B CA 1
ATOM 4582 C C . LYS B 1 277 ? 5.938 30.234 8.727 1 90.44 277 LYS B C 1
ATOM 4584 O O . LYS B 1 277 ? 6.41 29.141 8.406 1 90.44 277 LYS B O 1
ATOM 4589 N N . ARG B 1 278 ? 4.691 30.562 8.562 1 88.31 278 ARG B N 1
ATOM 4590 C CA . ARG B 1 278 ? 3.725 29.609 8.016 1 88.31 278 ARG B CA 1
ATOM 4591 C C . ARG B 1 278 ? 4.098 29.203 6.598 1 88.31 278 ARG B C 1
ATOM 4593 O O . ARG B 1 278 ? 4.012 28.016 6.246 1 88.31 278 ARG B O 1
ATOM 4600 N N . LYS B 1 279 ? 4.48 30.188 5.887 1 91.38 279 LYS B N 1
ATOM 4601 C CA . LYS B 1 279 ? 4.875 29.906 4.508 1 91.38 279 LYS B CA 1
ATOM 4602 C C . LYS B 1 279 ? 6.125 29.047 4.457 1 91.38 279 LYS B C 1
ATOM 4604 O O . LYS B 1 279 ? 6.199 28.094 3.664 1 91.38 279 LYS B O 1
ATOM 4609 N N . LEU B 1 280 ? 7.094 29.344 5.328 1 93 280 LEU B N 1
ATOM 4610 C CA . LEU B 1 280 ? 8.328 28.562 5.406 1 93 280 LEU B CA 1
ATOM 4611 C C . LEU B 1 280 ? 8.023 27.109 5.766 1 93 280 LEU B C 1
ATOM 4613 O O . LEU B 1 280 ? 8.523 26.188 5.117 1 93 280 LEU B O 1
ATOM 4617 N N . THR B 1 281 ? 7.203 26.938 6.734 1 92.81 281 THR B N 1
ATOM 4618 C CA . THR B 1 281 ? 6.832 25.609 7.203 1 92.81 281 THR B CA 1
ATOM 4619 C C . THR B 1 281 ? 6.098 24.844 6.109 1 92.81 281 THR B C 1
ATOM 4621 O O . THR B 1 281 ? 6.375 23.656 5.879 1 92.81 281 THR B O 1
ATOM 4624 N N . LYS B 1 282 ? 5.238 25.516 5.402 1 92.62 282 LYS B N 1
ATOM 4625 C CA . LYS B 1 282 ? 4.473 24.906 4.324 1 92.62 282 LYS B CA 1
ATOM 4626 C C . LYS B 1 282 ? 5.383 24.484 3.178 1 92.62 282 LYS B C 1
ATOM 4628 O O . LYS B 1 282 ? 5.25 23.375 2.652 1 92.62 282 LYS B O 1
ATOM 4633 N N . ASP B 1 283 ? 6.289 25.391 2.855 1 94.25 283 ASP B N 1
ATOM 4634 C CA . ASP B 1 283 ? 7.199 25.109 1.749 1 94.25 283 ASP B CA 1
ATOM 4635 C C . ASP B 1 283 ? 8.102 23.922 2.072 1 94.25 283 ASP B C 1
ATOM 4637 O O . ASP B 1 283 ? 8.352 23.062 1.216 1 94.25 283 ASP B O 1
ATOM 4641 N N . LEU B 1 284 ? 8.586 23.859 3.293 1 95.19 284 LEU B N 1
ATOM 4642 C CA . LEU B 1 284 ? 9.445 22.75 3.697 1 95.19 284 LEU B CA 1
ATOM 4643 C C . LEU B 1 284 ? 8.656 21.438 3.736 1 95.19 284 LEU B C 1
ATOM 4645 O O . LEU B 1 284 ? 9.156 20.391 3.303 1 95.19 284 LEU B O 1
ATOM 4649 N N . SER B 1 285 ? 7.449 21.516 4.223 1 93 285 SER B N 1
ATOM 4650 C CA . SER B 1 285 ? 6.594 20.344 4.266 1 93 285 SER B CA 1
ATOM 4651 C C . SER B 1 285 ? 6.285 19.828 2.859 1 93 285 SER B C 1
ATOM 4653 O O . SER B 1 285 ? 6.297 18.625 2.613 1 93 285 SER B O 1
ATOM 4655 N N . THR B 1 286 ? 6.059 20.734 1.963 1 93 286 THR B N 1
ATOM 4656 C CA . THR B 1 286 ? 5.793 20.375 0.572 1 93 286 THR B CA 1
ATOM 4657 C C . THR B 1 286 ? 7 19.672 -0.045 1 93 286 THR B C 1
ATOM 4659 O O . THR B 1 286 ? 6.84 18.688 -0.774 1 93 286 THR B O 1
ATOM 4662 N N . LEU B 1 287 ? 8.133 20.219 0.29 1 94.06 287 LEU B N 1
ATOM 4663 C CA . LEU B 1 287 ? 9.359 19.594 -0.194 1 94.06 287 LEU B CA 1
ATOM 4664 C C . LEU B 1 287 ? 9.477 18.156 0.324 1 94.06 287 LEU B C 1
ATOM 4666 O O . LEU B 1 287 ? 9.781 17.25 -0.442 1 94.06 287 LEU B O 1
ATOM 4670 N N . MET B 1 288 ? 9.203 17.969 1.61 1 93.12 288 MET B N 1
ATOM 4671 C CA . MET B 1 288 ? 9.305 16.656 2.246 1 93.12 288 MET B CA 1
ATOM 4672 C C . MET B 1 288 ? 8.305 15.68 1.639 1 93.12 288 MET B C 1
ATOM 4674 O O . MET B 1 288 ? 8.586 14.484 1.526 1 93.12 288 MET B O 1
ATOM 4678 N N . ASP B 1 289 ? 7.164 16.203 1.179 1 90.5 289 ASP B N 1
ATOM 4679 C CA . ASP B 1 289 ? 6.094 15.367 0.656 1 90.5 289 ASP B CA 1
ATOM 4680 C C . ASP B 1 289 ? 6.328 15.031 -0.815 1 90.5 289 ASP B C 1
ATOM 4682 O O . ASP B 1 289 ? 5.867 14 -1.303 1 90.5 289 ASP B O 1
ATOM 4686 N N . ALA B 1 290 ? 7.035 15.852 -1.479 1 88.56 290 ALA B N 1
ATOM 4687 C CA . ALA B 1 290 ? 7.105 15.766 -2.936 1 88.56 290 ALA B CA 1
ATOM 4688 C C . ALA B 1 290 ? 8.344 14.992 -3.377 1 88.56 290 ALA B C 1
ATOM 4690 O O . ALA B 1 290 ? 8.367 14.406 -4.461 1 88.56 290 ALA B O 1
ATOM 4691 N N . GLU B 1 291 ? 9.32 14.969 -2.545 1 91.5 291 GLU B N 1
ATOM 4692 C CA . GLU B 1 291 ? 10.594 14.398 -2.967 1 91.5 291 GLU B CA 1
ATOM 4693 C C . GLU B 1 291 ? 10.562 12.875 -2.883 1 91.5 291 GLU B C 1
ATOM 4695 O O . GLU B 1 291 ? 10.117 12.312 -1.886 1 91.5 291 GLU B O 1
ATOM 4700 N N . PRO B 1 292 ? 11.039 12.188 -3.986 1 91.44 292 PRO B N 1
ATOM 4701 C CA . PRO B 1 292 ? 11.141 10.727 -3.965 1 91.44 292 PRO B CA 1
ATOM 4702 C C . PRO B 1 292 ? 12.453 10.234 -3.357 1 91.44 292 PRO B C 1
ATOM 4704 O O . PRO B 1 292 ? 13.398 11.023 -3.193 1 91.44 292 PRO B O 1
ATOM 4707 N N . GLY B 1 293 ? 12.445 8.953 -2.941 1 94.44 293 GLY B N 1
ATOM 4708 C CA . GLY B 1 293 ? 13.695 8.328 -2.535 1 94.44 293 GLY B CA 1
ATOM 4709 C C . GLY B 1 293 ? 14.547 7.879 -3.709 1 94.44 293 GLY B C 1
ATOM 4710 O O . GLY B 1 293 ? 14.516 8.492 -4.777 1 94.44 293 GLY B O 1
ATOM 4711 N N . LEU B 1 294 ? 15.344 6.945 -3.473 1 93.75 294 LEU B N 1
ATOM 4712 C CA . LEU B 1 294 ? 16.297 6.477 -4.477 1 93.75 294 LEU B CA 1
ATOM 4713 C C . LEU B 1 294 ? 15.617 5.551 -5.477 1 93.75 294 LEU B C 1
ATOM 4715 O O . LEU B 1 294 ? 14.664 4.852 -5.133 1 93.75 294 LEU B O 1
ATOM 4719 N N . CYS B 1 295 ? 16.109 5.582 -6.664 1 92 295 CYS B N 1
ATOM 4720 C CA . CYS B 1 295 ? 15.656 4.695 -7.734 1 92 295 CYS B CA 1
ATOM 4721 C C . CYS B 1 295 ? 16.422 3.385 -7.711 1 92 295 CYS B C 1
ATOM 4723 O O . CYS B 1 295 ? 17.625 3.363 -7.973 1 92 295 CYS B O 1
ATOM 4725 N N . LEU B 1 296 ? 15.742 2.361 -7.465 1 92.38 296 LEU B N 1
ATOM 4726 C CA . LEU B 1 296 ? 16.375 1.051 -7.336 1 92.38 296 LEU B CA 1
ATOM 4727 C C . LEU B 1 296 ? 16.984 0.614 -8.656 1 92.38 296 LEU B C 1
ATOM 4729 O O . LEU B 1 296 ? 18.141 0.18 -8.695 1 92.38 296 LEU B O 1
ATOM 4733 N N . ASP B 1 297 ? 16.219 0.676 -9.734 1 88.56 297 ASP B N 1
ATOM 4734 C CA . ASP B 1 297 ? 16.688 0.251 -11.055 1 88.56 297 ASP B CA 1
ATOM 4735 C C . ASP B 1 297 ? 17.922 1.043 -11.477 1 88.56 297 ASP B C 1
ATOM 4737 O O . ASP B 1 297 ? 18.844 0.489 -12.078 1 88.56 297 ASP B O 1
ATOM 4741 N N . CYS B 1 298 ? 17.922 2.33 -11.117 1 86.44 298 CYS B N 1
ATOM 4742 C CA . CYS B 1 298 ? 19.078 3.18 -11.43 1 86.44 298 CYS B CA 1
ATOM 4743 C C . CYS B 1 298 ? 20.328 2.697 -10.703 1 86.44 298 CYS B C 1
ATOM 4745 O O . CYS B 1 298 ? 21.406 2.666 -11.281 1 86.44 298 CYS B O 1
ATOM 4747 N N . LEU B 1 299 ? 20.156 2.363 -9.461 1 88.25 299 LEU B N 1
ATOM 4748 C CA . LEU B 1 299 ? 21.266 1.877 -8.648 1 88.25 299 LEU B CA 1
ATOM 4749 C C . LEU B 1 299 ? 21.828 0.581 -9.219 1 88.25 299 LEU B C 1
ATOM 4751 O O . LEU B 1 299 ? 23.047 0.391 -9.25 1 88.25 299 LEU B O 1
ATOM 4755 N N . GLN B 1 300 ? 20.938 -0.301 -9.633 1 84.62 300 GLN B N 1
ATOM 4756 C CA . GLN B 1 300 ? 21.359 -1.599 -10.156 1 84.62 300 GLN B CA 1
ATOM 4757 C C . GLN B 1 300 ? 22.078 -1.448 -11.492 1 84.62 300 GLN B C 1
ATOM 4759 O O . GLN B 1 300 ? 23 -2.217 -11.797 1 84.62 300 GLN B O 1
ATOM 4764 N N . LEU B 1 301 ? 21.625 -0.498 -12.273 1 77.5 301 LEU B N 1
ATOM 4765 C CA . LEU B 1 301 ? 22.266 -0.231 -13.555 1 77.5 301 LEU B CA 1
ATOM 4766 C C . LEU B 1 301 ? 23.656 0.334 -13.359 1 77.5 301 LEU B C 1
ATOM 4768 O O . LEU B 1 301 ? 24.578 0.012 -14.117 1 77.5 301 LEU B O 1
ATOM 4772 N N . MET B 1 302 ? 23.844 1.138 -12.336 1 69.88 302 MET B N 1
ATOM 4773 C CA . MET B 1 302 ? 25.141 1.718 -12.016 1 69.88 302 MET B CA 1
ATOM 4774 C C . MET B 1 302 ? 26.125 0.643 -11.547 1 69.88 302 MET B C 1
ATOM 4776 O O . MET B 1 302 ? 27.312 0.73 -11.805 1 69.88 302 MET B O 1
ATOM 4780 N N . GLY B 1 303 ? 25.609 -0.35 -10.828 1 63.97 303 GLY B N 1
ATOM 4781 C CA . GLY B 1 303 ? 26.438 -1.45 -10.359 1 63.97 303 GLY B CA 1
ATOM 4782 C C . GLY B 1 303 ? 26.938 -2.344 -11.484 1 63.97 303 GLY B C 1
ATOM 4783 O O . GLY B 1 303 ? 28.062 -2.855 -11.422 1 63.97 303 GLY B O 1
ATOM 4784 N N . ILE B 1 304 ? 26.156 -2.561 -12.445 1 55.88 304 ILE B N 1
ATOM 4785 C CA . ILE B 1 304 ? 26.547 -3.379 -13.586 1 55.88 304 ILE B CA 1
ATOM 4786 C C . ILE B 1 304 ? 27.641 -2.664 -14.383 1 55.88 304 ILE B C 1
ATOM 4788 O O . ILE B 1 304 ? 28.594 -3.289 -14.836 1 55.88 304 ILE B O 1
ATOM 4792 N N . GLU B 1 305 ? 27.562 -1.407 -14.492 1 50.59 305 GLU B N 1
ATOM 4793 C CA . GLU B 1 305 ? 28.531 -0.642 -15.266 1 50.59 305 GLU B CA 1
ATOM 4794 C C . GLU B 1 305 ? 29.891 -0.629 -14.578 1 50.59 305 GLU B C 1
ATOM 4796 O O . GLU B 1 305 ? 30.922 -0.712 -15.242 1 50.59 305 GLU B O 1
ATOM 4801 N N . LYS B 1 306 ? 29.984 -0.619 -13.383 1 51.59 306 LYS B N 1
ATOM 4802 C CA . LYS B 1 306 ? 31.281 -0.593 -12.695 1 51.59 306 LYS B CA 1
ATOM 4803 C C . LYS B 1 306 ? 31.906 -1.985 -12.641 1 51.59 306 LYS B C 1
ATOM 4805 O O . LYS B 1 306 ? 33.125 -2.125 -12.617 1 51.59 306 LYS B O 1
ATOM 4810 N N . GLY B 1 307 ? 31.078 -3.016 -12.516 1 47.66 307 GLY B N 1
ATOM 4811 C CA . GLY B 1 307 ? 31.578 -4.375 -12.531 1 47.66 307 GLY B CA 1
ATOM 4812 C C . GLY B 1 307 ? 32.219 -4.758 -13.852 1 47.66 307 GLY B C 1
ATOM 4813 O O . GLY B 1 307 ? 33.188 -5.508 -13.883 1 47.66 307 GLY B O 1
ATOM 4814 N N . ASP B 1 308 ? 31.703 -4.344 -14.883 1 48.88 308 ASP B N 1
ATOM 4815 C CA . ASP B 1 308 ? 32.312 -4.648 -16.172 1 48.88 308 ASP B CA 1
ATOM 4816 C C . ASP B 1 308 ? 33.656 -3.928 -16.312 1 48.88 308 ASP B C 1
ATOM 4818 O O . ASP B 1 308 ? 34.531 -4.375 -17.062 1 48.88 308 ASP B O 1
ATOM 4822 N N . HIS B 1 309 ? 33.844 -2.938 -15.688 1 44.25 309 HIS B N 1
ATOM 4823 C CA . HIS B 1 309 ? 35.094 -2.229 -15.891 1 44.25 309 HIS B CA 1
ATOM 4824 C C . HIS B 1 309 ? 36.188 -2.818 -15.016 1 44.25 309 HIS B C 1
ATOM 4826 O O . HIS B 1 309 ? 37.375 -2.531 -15.227 1 44.25 309 HIS B O 1
ATOM 4832 N N . ASP B 1 310 ? 36 -3.422 -13.953 1 40.84 310 ASP B N 1
ATOM 4833 C CA . ASP B 1 310 ? 37.125 -3.943 -13.172 1 40.84 310 ASP B CA 1
ATOM 4834 C C . ASP B 1 310 ? 37.656 -5.234 -13.781 1 40.84 310 ASP B C 1
ATOM 4836 O O . ASP B 1 310 ? 38.688 -5.758 -13.344 1 40.84 310 ASP B O 1
ATOM 4840 N N . ASP B 1 311 ? 36.938 -6.004 -14.516 1 34.75 311 ASP B N 1
ATOM 4841 C CA . ASP B 1 311 ? 37.594 -7.176 -15.102 1 34.75 311 ASP B CA 1
ATOM 4842 C C . ASP B 1 311 ? 38.469 -6.781 -16.297 1 34.75 311 ASP B C 1
ATOM 4844 O O . ASP B 1 311 ? 38.906 -7.641 -17.062 1 34.75 311 ASP B O 1
ATOM 4848 N N . LYS B 1 312 ? 38.75 -5.496 -16.672 1 26.78 312 LYS B N 1
ATOM 4849 C CA . LYS B 1 312 ? 39.844 -5.289 -17.641 1 26.78 312 LYS B CA 1
ATOM 4850 C C . LYS B 1 312 ? 41.156 -4.934 -16.938 1 26.78 312 LYS B C 1
ATOM 4852 O O . LYS B 1 312 ? 41.156 -4.172 -15.977 1 26.78 312 LYS B O 1
#

InterPro domains:
  IPR000210 BTB/POZ domain [PF00651] (13-116)
  IPR000210 BTB/POZ domain [PS50097] (12-86)
  IPR000210 BTB/POZ domain [SM00225] (12-120)
  IPR011333 SKP1/BTB/POZ domain superfamily [G3DSA:3.30.710.10] (6-140)
  IPR011333 SKP1/BTB/POZ domain superfamily [SSF54695] (13-113)

pLDDT: mean 86.3, std 12.77, range [26.0, 98.5]

Organism: NCBI:txid1442368

Sequence (624 aa):
MATTCIDIDPIGDLVIEIENERLRTSSKVLSLASPVFAAMLRPGFREGTVRNTEDNLRVVPLPDDDLDAFKLVCRVIHFQLDQIPQELEIDSLEKLALVCDKYQCTVALRHCAALWLQSLSDTYVAAQLNRQLLVAYLLDLPTAFSDISWRLMQSQAGQFDVLPGLTDHPTVPSSLLDVLNTRRIEINRKMEKIIMQPVSRLLNCSCRASSEGVTKYLSTLRKEAIAPYEEGFEHLSLLKVVEKVSNLPNSLAGESSCTNGSYSRCELATSRDGSMKRKLTKDLSTLMDAEPGLCLDCLQLMGIEKGDHDDKMATTCIDIDPIGDLVIEIENERLRTSSKVLSLASPVFAAMLRPGFREGTVRNTEDNLRVVPLPDDDLDAFKLVCRVIHFQLDQIPQELEIDSLEKLALVCDKYQCTVALRHCAALWLQSLSDTYVAAQLNRQLLVAYLLDLPTAFSDISWRLMQSQAGQFDVLPGLTDHPTVPSSLLDVLNTRRIEINRKMEKIIMQPVSRLLNCSCRASSEGVTKYLSTLRKEAIAPYEEGFEHLSLLKVVEKVSNLPNSLAGESSCTNGSYSRCELATSRDGSMKRKLTKDLSTLMDAEPGLCLDCLQLMGIEKGDHDDK

Radius of gyration: 31.27 Å; Cα contacts (8 Å, |Δi|>4): 911; chains: 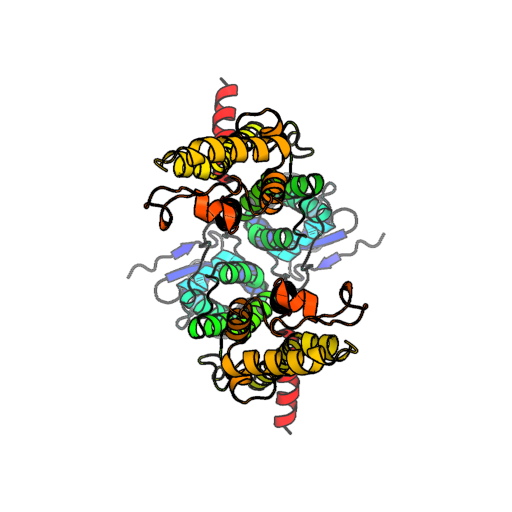2; bounding box: 78×100×80 Å

Solvent-accessible surface area (backbone atoms only — not comparable to full-atom values): 33449 Å² total; per-residue (Å²): 128,87,67,50,72,43,66,77,29,84,85,37,55,25,32,40,33,28,80,71,36,33,37,27,29,42,57,67,52,46,28,59,38,10,63,53,46,34,58,65,67,36,90,78,50,69,68,82,56,64,40,75,44,95,84,70,32,37,32,39,73,40,73,88,52,60,55,69,38,49,49,49,54,52,33,53,70,54,37,38,54,87,77,50,75,80,63,56,55,68,69,55,46,47,49,32,28,51,51,24,53,75,36,53,25,31,58,54,40,35,50,55,49,51,52,27,59,65,64,39,75,93,68,65,49,60,73,60,42,38,52,52,37,42,36,22,56,59,34,66,34,49,69,60,26,11,54,42,45,33,46,44,57,32,51,43,51,45,76,65,84,75,45,77,72,41,68,76,30,88,85,45,53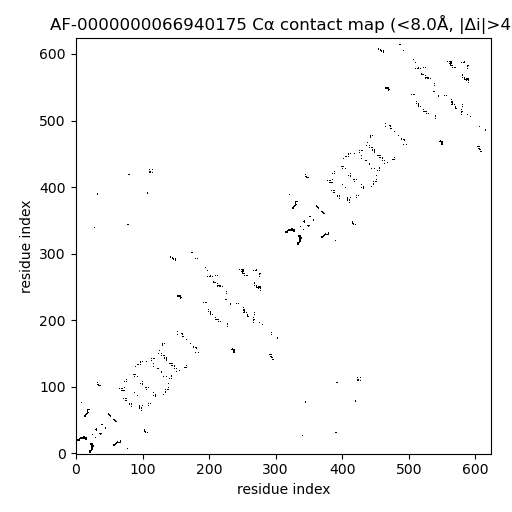,76,57,54,46,56,54,50,42,54,51,48,51,53,51,51,50,53,50,40,52,56,72,46,44,60,49,59,45,22,65,68,31,93,38,76,44,24,60,52,18,40,52,38,33,51,50,52,29,48,74,70,47,59,29,69,95,39,80,52,36,62,51,41,17,53,53,52,51,53,50,54,54,64,66,50,64,47,53,41,32,43,84,61,65,54,81,57,90,61,36,93,74,28,48,50,55,36,13,53,72,25,50,46,46,52,50,48,42,49,53,52,50,49,48,67,72,66,58,77,36,52,59,47,68,61,52,55,54,55,41,53,58,54,55,64,56,65,79,107,129,87,68,50,72,44,66,77,29,84,84,36,55,24,31,41,34,30,81,71,37,34,37,28,30,41,57,67,52,46,28,59,38,10,63,53,46,34,57,65,65,35,88,79,51,69,68,82,55,64,41,74,43,95,85,71,31,37,32,40,71,39,75,90,52,60,56,70,40,50,49,50,52,51,33,52,72,55,36,38,53,86,77,50,76,81,62,57,54,69,68,56,46,45,48,32,27,50,52,24,53,75,37,53,25,29,59,52,41,35,50,57,49,50,49,26,58,63,63,39,76,93,67,65,50,60,74,59,42,37,53,50,37,42,36,22,58,58,34,67,35,48,68,59,27,10,52,39,44,34,45,43,56,31,51,44,51,45,78,65,83,76,45,77,74,40,68,77,30,88,85,44,54,75,59,53,47,56,53,51,43,53,50,48,52,53,50,50,50,53,51,38,52,56,72,46,43,60,48,58,45,22,65,67,31,95,37,76,46,23,60,53,18,41,54,38,33,52,49,51,29,48,74,69,47,59,27,67,99,40,79,52,35,62,52,41,17,53,52,53,51,53,50,54,53,66,65,50,62,46,52,42,32,42,86,61,65,53,80,58,90,61,36,93,74,28,49,49,57,36,13,51,72,24,49,45,44,52,50,48,44,49,52,51,50,47,49,68,70,67,58,77,37,52,58,47,69,59,52,55,54,54,41,54,57,54,56,63,56,66,78,107

=== Feature glossary ===
Feature key, reading from the visual/contextual features back to the raw sequence:

Rendered structure images. Six rendered views show the 3D structure from the faces of a cube — i.e. along ±x, ±y, ±z. Rendering representation is drawn randomly per protein from cartoon (secondary-structure ribbons), sticks (backbone bonds), or molecular surface; coloring is either N→C rainbow (blue at the N-terminus through red at the C-terminus) or one color per chain.

Contact-map, Ramachandran, and PAE plots. The contact map is a binary N×N matrix image: pixel (i, j) is dark where Cα_i and Cα_j are within 8 Å and |i−j|>4. Because the |i−j|>4 filter removes local helical contacts, off-diagonal stripes parallel to the main diagonal indicate parallel β-sheets; stripes perpendicular to it indicate antiparallel β-sheets. The Ramachandran plot scatters every residue's (φ, ψ) pair against the sterically allowed regions. The PAE heatmap renders the predicted-aligned-error matrix.

InterPro / GO / CATH / organism. Database cross-references. InterPro integrates a dozen domain/family signature databases into unified entries with residue-range hits. GO terms attach function/process/location labels with evidence codes. CATH codes position the fold in a four-level structural taxonomy. Organism is the NCBI-taxonomy species name.

Nearest PDB structures. The Foldseek neighbor list gives the closest experimentally determined structures in the PDB, ranked by structural alignment. TM-score near 1 means near-identical fold; near 0.3 means only rough topology match. This is how one finds what a novel AlphaFold prediction most resembles in the solved-structure universe.

Predicted aligned error. PAE(i, j) answers: if I align the predicted and true structures on residue i, how far off (in Å) do I expect residue j to be? A block-diagonal PAE matrix with low values on the blocks and high values off-diagonal is the signature of a multi-domain protein with confidently predicted domains but uncertain inter-domain orientation.

Solvent-accessible surface area. Accessible surface area quantifies burial. A residue with SASA near zero is packed into the hydrophobic core; one with SASA >100 Å² sits on the surface. Computed here via the Shrake–Rupley numerical algorithm with a 1.4 Å probe.

B-factor. B-factor (Debye–Waller factor) reflects atomic displacement in the crystal lattice. It is an experimental observable (units Å²), not a prediction; low values mean the atom is pinned down, high values mean it moves or is heterogeneous across the crystal.

pLDDT. For AlphaFold models, the B-factor field carries pLDDT — the model's own estimate of local accuracy on a 0–100 scale. Regions with pLDDT<50 should be treated as essentially unmodeled; they often correspond to intrinsically disordered segments.

Backbone torsions (φ/ψ). φ (phi) and ψ (psi) are the two rotatable backbone dihedrals per residue: φ is the C(i-1)–N–Cα–C torsion, ψ is the N–Cα–C–N(i+1) torsion, both in degrees on (−180°, 180°]. α-helical residues cluster near (−60°, −45°); β-strand residues near (−120°, +130°). A Ramachandran plot is simply a scatter of (φ, ψ) for every residue.

Radius of gyration, Cα contacts, bounding box. Radius of gyration (Rg) is the root-mean-square distance of Cα atoms from their centroid — a single number for overall size and compactness. A globular domain of N residues has Rg ≈ 2.2·N^0.38 Å; an extended or disordered chain has a much larger Rg. The Cα contact count is the number of residue pairs whose Cα atoms are within 8 Å and are more than four positions apart in sequence — a standard proxy for tertiary packing density. The bounding box is the smallest axis-aligned box enclosing all Cα atoms.

Secondary structure (3-state, P-SEA). Three-state secondary structure (P-SEA) collapses the eight DSSP classes into helix (a), strand (b), and coil (c). P-SEA assigns these from Cα geometry alone — distances and angles — without requiring backbone oxygens, so it works on any Cα trace.

Secondary structure (8-state, DSSP). DSSP 8-state secondary structure assigns each residue one of H (α-helix), G (3₁₀-helix), I (π-helix), E (extended β-strand), B (isolated β-bridge), T (hydrogen-bonded turn), S (bend), or '-' (coil). The assignment is computed from backbone hydrogen-bond geometry via the Kabsch–Sander algorithm.

Foldseek 3Di. A 3Di character summarizes, for each residue, the relative orientation of the Cα frame of its nearest spatial neighbor. Because it encodes fold topology rather than chemistry, 3Di alignments detect remote structural similarity that sequence alignment misses.

mmCIF coordinates. The mmCIF block holds the 3D Cartesian coordinates of each backbone atom (N, Cα, C, O) in ångströms. mmCIF is the PDB's canonical archive format — a tagged-loop text representation of the atomic model.

Sequence. Sequence gives the chain of amino acids in standard one-letter code (A=alanine, C=cysteine, …, Y=tyrosine), read N→C. It is the only feature that is directly encoded by the gene; all structural features are derived from the folded form of this sequence.